Protein AF-A0A2H0YCX3-F1 (afdb_monomer)

Foldseek 3Di:
DADPVLVVLLVVQVVCCVVPVFGAFLVRSCVVVVNPDSVVSVVSLVVCVVVQQWDADPPDTRRIDGRPPQDKDWAFAQEAAEAPFFSPRDPPRDTDIDGPVQDDPPFRKHKHFYADCQAVLVVDDHRKIWIWTFDFDDDQQFFFFKDWQNGHTHTFGWDDDPFWIWGHTSDPVDDIDTGGPPTDMTTGGTTDDIRDPPPVCPVPPPPPPPPDDDPPPQDEPVVVPPDDDDDDVLVVLVSAAFQADQEEEDPDDPQDPDDDPPDNSHDHLVVVLVVVLVSVVSVLRNHHQQHKYKYKDAPVSVVSSCVVPVVVQAVDKDKAKEFADPDPDDDPPDDDPRIIIIIITHSHPHHDDDQLVQADAEPCCPDPVNVVCVVVPRSHHGDDSYDYDHPDD

Solvent-accessible surface area (backbone atoms only — not comparable to full-atom values): 22874 Å² total; per-residue (Å²): 140,80,52,74,68,49,49,54,53,51,51,50,45,52,51,45,25,71,77,67,76,47,31,61,38,49,61,55,51,13,63,75,68,69,46,98,37,52,66,57,33,47,50,46,51,50,52,36,34,78,70,56,48,32,45,69,60,86,98,51,89,40,43,53,45,78,45,83,72,67,63,68,39,79,35,47,35,65,44,60,43,31,81,84,42,52,66,64,80,59,90,58,88,46,60,47,79,40,52,53,88,80,52,74,84,97,60,61,57,36,32,35,29,35,41,58,54,52,33,40,77,69,77,39,48,57,61,19,36,38,34,29,40,61,39,76,76,85,58,73,72,39,42,27,38,34,33,37,71,90,45,31,30,40,76,24,32,34,34,83,52,100,69,36,38,38,35,36,47,36,30,93,93,50,77,65,47,74,46,50,80,90,59,54,72,45,55,58,16,39,59,78,49,73,48,68,64,57,77,67,60,60,65,70,67,82,68,69,68,79,72,91,76,77,86,67,87,58,50,63,62,76,80,57,62,98,61,86,82,90,71,66,62,69,57,58,47,69,42,43,36,70,52,67,34,63,65,49,81,43,74,68,84,77,44,50,72,52,75,60,82,95,51,85,58,57,41,56,61,67,64,47,51,53,49,52,46,53,53,48,52,46,48,60,46,23,29,20,65,44,10,43,39,35,42,40,36,52,55,69,61,48,51,50,45,33,72,77,44,45,68,80,74,38,97,48,72,47,70,32,35,45,39,43,96,80,68,84,68,78,56,98,87,52,84,60,83,43,59,35,31,30,40,38,37,37,69,41,95,57,58,82,72,68,60,75,83,58,37,34,78,59,93,57,66,83,42,70,67,49,43,51,41,45,75,72,66,49,74,49,35,75,68,64,60,51,46,78,66,76,90,72,128

pLDDT: mean 79.81, std 17.21, range [26.86, 97.81]

Sequence (393 aa):
MITKRQKEVLDFVKIYSKEKGYAPSLEEIQRKFKLASVSTAHFHISKLRKAGYVEKSENKARAISISKKEPLVKIPLLGVIAAGQPIEAIENKESIVVPKSKLPRATEVYALRVRGDSMIDENINDGDTILIKRQNIAENGEKVVALINGNEATLKTFYKEKNQIRLQPANKNYQPIIVKRGQDFSLQGVLFDVIKTSETIQPLQTFVLPSKKDFQERGSARNYLNKVYNGDIMHVLKDLPDNSVDMIFGDPDYNVGIKYGSNNYTRNFEDYINWYIELTKESMRVLKTDGNLFMMNYPQQNAHLRVKYLDLQFPHINEYVWVYNTNVGHTPKRFTTAHRSILHVRKSDDNKFFKDEVALPYKNPTDRRIRQNLANGSKGRMPYSWFEFNLVK

Structure (mmCIF, N/CA/C/O backbone):
data_AF-A0A2H0YCX3-F1
#
_entry.id   AF-A0A2H0YCX3-F1
#
loop_
_atom_site.group_PDB
_atom_site.id
_atom_site.type_symbol
_atom_site.label_atom_id
_atom_site.label_alt_id
_atom_site.label_comp_id
_atom_site.label_asym_id
_atom_site.label_entity_id
_atom_site.label_seq_id
_atom_site.pdbx_PDB_ins_code
_atom_site.Cartn_x
_atom_site.Cartn_y
_atom_site.Cartn_z
_atom_site.occupancy
_atom_site.B_iso_or_equiv
_atom_site.auth_seq_id
_atom_site.auth_comp_id
_atom_site.auth_asym_id
_atom_site.auth_atom_id
_atom_site.pdbx_PDB_model_num
ATOM 1 N N . MET A 1 1 ? 31.117 -1.258 -25.991 1.00 67.50 1 MET A N 1
ATOM 2 C CA . MET A 1 1 ? 32.256 -0.436 -26.463 1.00 67.50 1 MET A CA 1
ATOM 3 C C . MET A 1 1 ? 32.168 -0.314 -27.983 1.00 67.50 1 MET A C 1
ATOM 5 O O . MET A 1 1 ? 31.813 -1.308 -28.608 1.00 67.50 1 MET A O 1
ATOM 9 N N . ILE A 1 2 ? 32.415 0.864 -28.570 1.00 81.81 2 ILE A N 1
ATOM 10 C CA . ILE A 1 2 ? 32.409 1.068 -30.034 1.00 81.81 2 ILE A CA 1
ATOM 11 C C . ILE A 1 2 ? 33.824 1.344 -30.545 1.00 81.81 2 ILE A C 1
ATOM 13 O O . ILE A 1 2 ? 34.642 1.930 -29.841 1.00 81.81 2 ILE A O 1
ATOM 17 N N . THR A 1 3 ? 34.111 0.916 -31.769 1.00 87.88 3 THR A N 1
ATOM 18 C CA . THR A 1 3 ? 35.403 1.130 -32.438 1.00 87.88 3 THR A CA 1
ATOM 19 C C . THR A 1 3 ? 35.535 2.561 -32.965 1.00 87.88 3 THR A C 1
ATOM 21 O O . THR A 1 3 ? 34.532 3.245 -33.187 1.00 87.88 3 THR A O 1
ATOM 24 N N . LYS A 1 4 ? 36.770 3.001 -33.252 1.00 84.50 4 LYS A N 1
ATOM 25 C CA . LYS A 1 4 ? 37.052 4.306 -33.881 1.00 84.50 4 LYS A CA 1
ATOM 26 C C . LYS A 1 4 ? 36.219 4.520 -35.151 1.00 84.50 4 LYS A C 1
ATOM 28 O O . LYS A 1 4 ? 35.567 5.548 -35.295 1.00 84.50 4 LYS A O 1
ATOM 33 N N . ARG A 1 5 ? 36.135 3.496 -36.006 1.00 84.00 5 ARG A N 1
ATOM 34 C CA . ARG A 1 5 ? 35.357 3.542 -37.251 1.00 84.00 5 ARG A CA 1
ATOM 35 C C . ARG A 1 5 ? 33.849 3.665 -37.015 1.00 84.00 5 ARG A C 1
ATOM 37 O O . ARG A 1 5 ? 33.170 4.390 -37.728 1.00 84.00 5 ARG A O 1
ATOM 44 N N . GLN A 1 6 ? 33.313 2.992 -35.996 1.00 83.88 6 GLN A N 1
ATOM 45 C CA . GLN A 1 6 ? 31.898 3.120 -35.617 1.00 83.88 6 GLN A CA 1
ATOM 46 C C . GLN A 1 6 ? 31.580 4.506 -35.041 1.00 83.88 6 GLN A C 1
ATOM 48 O O . GLN A 1 6 ? 30.498 5.026 -35.294 1.00 83.88 6 GLN A O 1
ATOM 53 N N . LYS A 1 7 ? 32.519 5.119 -34.308 1.00 83.44 7 LYS A N 1
ATOM 54 C CA . LYS A 1 7 ? 32.386 6.499 -33.826 1.00 83.44 7 LYS A CA 1
ATOM 55 C C . LYS A 1 7 ? 32.327 7.493 -34.990 1.00 83.44 7 LYS A C 1
ATOM 57 O O . LYS A 1 7 ? 31.418 8.310 -35.026 1.00 83.44 7 LYS A O 1
ATOM 62 N N . GLU A 1 8 ? 33.217 7.356 -35.972 1.00 86.44 8 GLU A N 1
ATOM 63 C CA . GLU A 1 8 ? 33.203 8.182 -37.190 1.00 86.44 8 GLU A CA 1
ATOM 64 C C . GLU A 1 8 ? 31.857 8.080 -37.932 1.00 86.44 8 GLU A C 1
ATOM 66 O O . GLU A 1 8 ? 31.273 9.097 -38.303 1.00 86.44 8 GLU A O 1
ATOM 71 N N . VAL A 1 9 ? 31.322 6.861 -38.090 1.00 87.12 9 VAL A N 1
ATOM 72 C CA . VAL A 1 9 ? 30.003 6.632 -38.706 1.00 87.12 9 VAL A CA 1
ATOM 73 C C . VAL A 1 9 ? 28.879 7.291 -37.899 1.00 87.12 9 VAL A C 1
ATOM 75 O O . VAL A 1 9 ? 28.010 7.935 -38.483 1.00 87.12 9 VAL A O 1
ATOM 78 N N . LEU A 1 10 ? 28.896 7.174 -36.567 1.00 84.25 10 LEU A N 1
ATOM 79 C CA . LEU A 1 10 ? 27.914 7.815 -35.688 1.00 84.25 10 LEU A CA 1
ATOM 80 C C . LEU A 1 10 ? 27.952 9.347 -35.803 1.00 84.25 10 LEU A C 1
ATOM 82 O O . LEU A 1 10 ? 26.902 9.986 -35.860 1.00 84.25 10 LEU A O 1
ATOM 86 N N . ASP A 1 11 ? 29.146 9.932 -35.843 1.00 84.81 11 ASP A N 1
ATOM 87 C CA . ASP A 1 11 ? 29.321 11.381 -35.938 1.00 84.81 11 ASP A CA 1
ATOM 88 C C . ASP A 1 11 ? 28.869 11.911 -37.307 1.00 84.81 11 ASP A C 1
ATOM 90 O O . ASP A 1 11 ? 28.188 12.935 -37.374 1.00 84.81 11 ASP A O 1
ATOM 94 N N . PHE A 1 12 ? 29.117 11.167 -38.390 1.00 87.50 12 PHE A N 1
ATOM 95 C CA . PHE A 1 12 ? 28.558 11.488 -39.704 1.00 87.50 12 PHE A CA 1
ATOM 96 C C . PHE A 1 12 ? 27.025 11.460 -39.711 1.00 87.50 12 PHE A C 1
ATOM 98 O O . PHE A 1 12 ? 26.410 12.398 -40.211 1.00 87.50 12 PHE A O 1
ATOM 105 N N . VAL A 1 13 ? 26.397 10.438 -39.117 1.00 85.06 13 VAL A N 1
ATOM 106 C CA . VAL A 1 13 ? 24.927 10.357 -39.009 1.00 85.06 13 VAL A CA 1
ATOM 107 C C . VAL A 1 13 ? 24.366 11.554 -38.233 1.00 85.06 13 VAL A C 1
ATOM 109 O O . VAL A 1 13 ? 23.346 12.113 -38.640 1.00 85.06 13 VAL A O 1
ATOM 112 N N . LYS A 1 14 ? 25.041 11.993 -37.159 1.00 81.25 14 LYS A N 1
ATOM 113 C CA . LYS A 1 14 ? 24.660 13.184 -36.378 1.00 81.25 14 LYS A CA 1
ATOM 114 C C . LYS A 1 14 ? 24.717 14.471 -37.188 1.00 81.25 14 LYS A C 1
ATOM 116 O O . LYS A 1 14 ? 23.748 15.226 -37.177 1.00 81.25 14 LYS A O 1
ATOM 121 N N . ILE A 1 15 ? 25.834 14.713 -37.869 1.00 82.31 15 ILE A N 1
ATOM 122 C CA . ILE A 1 15 ? 26.038 15.926 -38.669 1.00 82.31 15 ILE A CA 1
ATOM 123 C C . ILE A 1 15 ? 25.040 15.953 -39.828 1.00 82.31 15 ILE A C 1
ATOM 125 O O . ILE A 1 15 ? 24.300 16.920 -39.975 1.00 82.31 15 ILE A O 1
ATOM 129 N N . TYR A 1 16 ? 24.934 14.848 -40.570 1.00 84.75 16 TYR A N 1
ATOM 130 C CA . TYR A 1 16 ? 24.036 14.734 -41.716 1.00 84.75 16 TYR A CA 1
ATOM 131 C C . TYR A 1 16 ? 22.572 14.978 -41.316 1.00 84.75 16 TYR A C 1
ATOM 133 O O . TYR A 1 16 ? 21.878 15.762 -41.959 1.00 84.75 16 TYR A O 1
ATOM 141 N N . SER A 1 17 ? 22.114 14.368 -40.215 1.00 81.44 17 SER A N 1
ATOM 142 C CA . SER A 1 17 ? 20.730 14.539 -39.742 1.00 81.44 17 SER A CA 1
ATOM 143 C C . SER A 1 17 ? 20.441 15.967 -39.275 1.00 81.44 17 SER A C 1
ATOM 145 O O . SER A 1 17 ? 19.336 16.461 -39.482 1.00 81.44 17 SER A O 1
ATOM 147 N N . LYS A 1 18 ? 21.428 16.644 -38.670 1.00 75.62 18 LYS A N 1
ATOM 148 C CA . LYS A 1 18 ? 21.305 18.039 -38.226 1.00 75.62 18 LYS A CA 1
ATOM 149 C C . LYS A 1 18 ? 21.241 19.014 -39.405 1.00 75.62 18 LYS A C 1
ATOM 151 O O . LYS A 1 18 ? 20.481 19.971 -39.347 1.00 75.62 18 LYS A O 1
ATOM 156 N N . GLU A 1 19 ? 22.031 18.780 -40.450 1.00 77.94 19 GLU A N 1
ATOM 157 C CA . GLU A 1 19 ? 22.122 19.677 -41.610 1.00 77.94 19 GLU A CA 1
ATOM 158 C C . GLU A 1 19 ? 20.992 19.478 -42.624 1.00 77.94 19 GLU A C 1
ATOM 160 O O . GLU A 1 19 ? 20.561 20.437 -43.258 1.00 77.94 19 GLU A O 1
ATOM 165 N N . LYS A 1 20 ? 20.521 18.240 -42.811 1.00 78.69 20 LYS A N 1
ATOM 166 C CA . LYS A 1 20 ? 19.545 17.895 -43.859 1.00 78.69 20 LYS A CA 1
ATOM 167 C C . LYS A 1 20 ? 18.122 17.688 -43.344 1.00 78.69 20 LYS A C 1
ATOM 169 O O . LYS A 1 20 ? 17.207 17.577 -44.152 1.00 78.69 20 LYS A O 1
ATOM 174 N N . GLY A 1 21 ? 17.925 17.613 -42.027 1.00 69.44 21 GLY A N 1
ATOM 175 C CA . GLY A 1 21 ? 16.615 17.356 -41.416 1.00 69.44 21 GLY A CA 1
ATOM 176 C C . GLY A 1 21 ? 16.122 15.908 -41.552 1.00 69.44 21 GLY A C 1
ATOM 177 O O . GLY A 1 21 ? 15.019 15.595 -41.118 1.00 69.44 21 GLY A O 1
ATOM 178 N N . TYR A 1 22 ? 16.926 15.010 -42.129 1.00 76.25 22 TYR A N 1
ATOM 179 C CA . TYR A 1 22 ? 16.644 13.577 -42.242 1.00 76.25 22 TYR A CA 1
ATOM 180 C C . TYR A 1 22 ? 17.938 12.756 -42.173 1.00 76.25 22 TYR A C 1
ATOM 182 O O . TYR A 1 22 ? 19.027 13.256 -42.455 1.00 76.25 22 TYR A O 1
ATOM 190 N N . ALA A 1 23 ? 17.826 11.479 -41.806 1.00 82.44 23 ALA A N 1
ATOM 191 C CA . ALA A 1 23 ? 18.981 10.605 -41.625 1.00 82.44 23 ALA A CA 1
ATOM 192 C C . ALA A 1 23 ? 19.561 10.085 -42.956 1.00 82.44 23 ALA A C 1
ATOM 194 O O . ALA A 1 23 ? 18.804 9.846 -43.903 1.00 82.44 23 ALA A O 1
ATOM 195 N N . PRO A 1 24 ? 20.885 9.846 -43.040 1.00 85.12 24 PRO A N 1
ATOM 196 C CA . PRO A 1 24 ? 21.496 9.309 -44.249 1.00 85.12 24 PRO A CA 1
ATOM 197 C C . PRO A 1 24 ? 21.059 7.859 -44.502 1.00 85.12 24 PRO A C 1
ATOM 199 O O . PRO A 1 24 ? 20.833 7.068 -43.583 1.00 85.12 24 PRO A O 1
ATOM 202 N N . SER A 1 25 ? 20.977 7.489 -45.773 1.00 86.38 25 SER A N 1
ATOM 203 C CA . SER A 1 25 ? 20.804 6.111 -46.231 1.00 86.38 25 SER A CA 1
ATOM 204 C C . SER A 1 25 ? 22.085 5.282 -46.055 1.00 86.38 25 SER A C 1
ATOM 206 O O . SER A 1 25 ? 23.187 5.810 -45.884 1.00 86.38 25 SER A O 1
ATOM 208 N N . LEU A 1 26 ? 21.958 3.952 -46.128 1.00 85.88 26 LEU A N 1
ATOM 209 C CA . LEU A 1 26 ? 23.116 3.050 -46.056 1.00 85.88 26 LEU A CA 1
ATOM 210 C C . LEU A 1 26 ? 24.093 3.264 -47.223 1.00 85.88 26 LEU A C 1
ATOM 212 O O . LEU A 1 26 ? 25.298 3.127 -47.032 1.00 85.88 26 LEU A O 1
ATOM 216 N N . GLU A 1 27 ? 23.588 3.650 -48.394 1.00 83.94 27 GLU A N 1
ATOM 217 C CA . GLU A 1 27 ? 24.390 3.981 -49.577 1.00 83.94 27 GLU A CA 1
ATOM 218 C C . GLU A 1 27 ? 25.177 5.284 -49.391 1.00 83.94 27 GLU A C 1
ATOM 220 O O . GLU A 1 27 ? 26.343 5.371 -49.774 1.00 83.94 27 GLU A O 1
ATOM 225 N N . GLU A 1 28 ? 24.586 6.292 -48.745 1.00 86.38 28 GLU A N 1
ATOM 226 C CA . GLU A 1 28 ? 25.278 7.545 -48.418 1.00 86.38 28 GLU A CA 1
ATOM 227 C C . GLU A 1 28 ? 26.381 7.323 -47.378 1.00 86.38 28 GLU A C 1
ATOM 229 O O . GLU A 1 28 ? 27.475 7.876 -47.506 1.00 86.38 28 GLU A O 1
ATOM 234 N N . ILE A 1 29 ? 26.134 6.453 -46.393 1.00 87.81 29 ILE A N 1
ATOM 235 C CA . ILE A 1 29 ? 27.153 6.026 -45.425 1.00 87.81 29 ILE A CA 1
ATOM 236 C C . ILE A 1 29 ? 28.271 5.255 -46.142 1.00 87.81 29 ILE A C 1
ATOM 238 O O . ILE A 1 29 ? 29.448 5.547 -45.928 1.00 87.81 29 ILE A O 1
ATOM 242 N N . GLN A 1 30 ? 27.933 4.310 -47.026 1.00 88.44 30 GLN A N 1
ATOM 243 C CA . GLN A 1 30 ? 28.920 3.570 -47.815 1.00 88.44 30 GLN A CA 1
ATOM 244 C C . GLN A 1 30 ? 29.803 4.522 -48.630 1.00 88.44 30 GLN A C 1
ATOM 246 O O . GLN A 1 30 ? 31.029 4.422 -48.567 1.00 88.44 30 GLN A O 1
ATOM 251 N N . ARG A 1 31 ? 29.190 5.465 -49.356 1.00 88.94 31 ARG A N 1
ATOM 252 C CA . ARG A 1 31 ? 29.886 6.414 -50.233 1.00 88.94 31 ARG A CA 1
ATOM 253 C C . ARG A 1 31 ? 30.795 7.352 -49.448 1.00 88.94 31 ARG A C 1
ATOM 255 O O . ARG A 1 31 ? 31.949 7.537 -49.827 1.00 88.94 31 ARG A O 1
ATOM 262 N N . LYS A 1 32 ? 30.313 7.895 -48.325 1.00 89.88 32 LYS A N 1
ATOM 263 C CA . LYS A 1 32 ? 31.095 8.803 -47.471 1.00 89.88 32 LYS A CA 1
ATOM 264 C C . LYS A 1 32 ? 32.343 8.130 -46.903 1.00 89.88 32 LYS A C 1
ATOM 266 O O . LYS A 1 32 ? 33.402 8.750 -46.863 1.00 89.88 32 LYS A O 1
ATOM 271 N N . PHE A 1 33 ? 32.218 6.877 -46.471 1.00 88.69 33 PHE A N 1
ATOM 272 C CA . PHE A 1 33 ? 33.303 6.132 -45.830 1.00 88.69 33 PHE A CA 1
ATOM 273 C C . PHE A 1 33 ? 34.076 5.211 -46.783 1.00 88.69 33 PHE A C 1
ATOM 275 O O . PHE A 1 33 ? 34.940 4.470 -46.311 1.00 88.69 33 PHE A O 1
ATOM 282 N N . LYS A 1 34 ? 33.787 5.263 -48.094 1.00 88.19 34 LYS A N 1
ATOM 283 C CA . LYS A 1 34 ? 34.370 4.401 -49.139 1.00 88.19 34 LYS A CA 1
ATOM 284 C C . LYS A 1 34 ? 34.369 2.919 -48.731 1.00 88.19 34 LYS A C 1
ATOM 286 O O . LYS A 1 34 ? 35.390 2.241 -48.796 1.00 88.19 34 LYS A O 1
ATOM 291 N N . LEU A 1 35 ? 33.232 2.437 -48.225 1.00 89.12 35 LEU A N 1
ATOM 292 C CA . LEU A 1 35 ? 33.096 1.054 -47.761 1.00 89.12 35 LEU A CA 1
ATOM 293 C C . LEU A 1 35 ? 32.914 0.098 -48.945 1.00 89.12 35 LEU A C 1
ATOM 295 O O . LEU A 1 35 ? 32.255 0.438 -49.928 1.00 89.12 35 LEU A O 1
ATOM 299 N N . ALA A 1 36 ? 33.435 -1.123 -48.803 1.00 83.12 36 ALA A N 1
ATOM 300 C CA . ALA A 1 36 ? 33.392 -2.151 -49.843 1.00 83.12 36 ALA A CA 1
ATOM 301 C C . ALA A 1 36 ? 31.964 -2.540 -50.274 1.00 83.12 36 ALA A C 1
ATOM 303 O O . ALA A 1 36 ? 31.759 -2.952 -51.408 1.00 83.12 36 ALA A O 1
ATOM 304 N N . SER A 1 37 ? 30.968 -2.409 -49.388 1.00 85.94 37 SER A N 1
ATOM 305 C CA . SER A 1 37 ? 29.568 -2.717 -49.706 1.00 85.94 37 SER A CA 1
ATOM 306 C C . SER A 1 37 ? 28.572 -1.979 -48.805 1.00 85.94 37 SER A C 1
ATOM 308 O O . SER A 1 37 ? 28.907 -1.554 -47.691 1.00 85.94 37 SER A O 1
ATOM 310 N N . VAL A 1 38 ? 27.311 -1.907 -49.248 1.00 84.81 38 VAL A N 1
ATOM 311 C CA . VAL A 1 38 ? 26.163 -1.473 -48.424 1.00 84.81 38 VAL A CA 1
ATOM 312 C C . VAL A 1 38 ? 26.020 -2.358 -47.177 1.00 84.81 38 VAL A C 1
ATOM 314 O O . VAL A 1 38 ? 25.705 -1.868 -46.091 1.00 84.81 38 VAL A O 1
ATOM 317 N N . SER A 1 39 ? 26.337 -3.651 -47.286 1.00 83.56 39 SER A N 1
ATOM 318 C CA . SER A 1 39 ? 26.320 -4.602 -46.168 1.00 83.56 39 SER A CA 1
ATOM 319 C C . SER A 1 39 ? 27.320 -4.233 -45.066 1.00 83.56 39 SER A C 1
ATOM 321 O O . SER A 1 39 ? 27.024 -4.392 -43.882 1.00 83.56 39 SER A O 1
ATOM 323 N N . THR A 1 40 ? 28.472 -3.652 -45.414 1.00 84.56 40 THR A N 1
ATOM 324 C CA . THR A 1 40 ? 29.439 -3.132 -44.432 1.00 84.56 40 THR A CA 1
ATOM 325 C C . THR A 1 40 ? 28.882 -1.911 -43.688 1.00 84.56 40 THR A C 1
ATOM 327 O O . THR A 1 40 ? 29.031 -1.805 -42.469 1.00 84.56 40 THR A O 1
ATOM 330 N N . ALA A 1 41 ? 28.171 -1.013 -44.379 1.00 85.31 41 ALA A N 1
ATOM 331 C CA . ALA A 1 41 ? 27.459 0.092 -43.730 1.00 85.31 41 ALA A CA 1
ATOM 332 C C . ALA A 1 41 ? 26.355 -0.433 -42.793 1.00 85.31 41 ALA A C 1
ATOM 334 O O . ALA A 1 41 ? 26.228 0.023 -41.652 1.00 85.31 41 ALA A O 1
ATOM 335 N N . HIS A 1 42 ? 25.614 -1.455 -43.233 1.00 85.19 42 HIS A N 1
ATOM 336 C CA . HIS A 1 42 ? 24.611 -2.136 -42.417 1.00 85.19 42 HIS A CA 1
ATOM 337 C C . HIS A 1 42 ? 25.215 -2.747 -41.145 1.00 85.19 42 HIS A C 1
ATOM 339 O O . HIS A 1 42 ? 24.649 -2.599 -40.062 1.00 85.19 42 HIS A O 1
ATOM 345 N N . PHE A 1 43 ? 26.387 -3.378 -41.248 1.00 86.56 43 PHE A N 1
ATOM 346 C CA . PHE A 1 43 ? 27.107 -3.943 -40.108 1.00 86.56 43 PHE A CA 1
ATOM 347 C C . PHE A 1 43 ? 27.459 -2.879 -39.059 1.00 86.56 43 PHE A C 1
ATOM 349 O O . PHE A 1 43 ? 27.197 -3.076 -37.869 1.00 86.56 43 PHE A O 1
ATOM 356 N N . HIS A 1 44 ? 27.995 -1.729 -39.481 1.00 86.69 44 HIS A N 1
ATOM 357 C CA . HIS A 1 44 ? 28.319 -0.637 -38.561 1.00 86.69 44 HIS A CA 1
ATOM 358 C C . HIS A 1 44 ? 27.072 -0.072 -37.873 1.00 86.69 44 HIS A C 1
ATOM 360 O O . HIS A 1 44 ? 27.083 0.088 -36.652 1.00 86.69 44 HIS A O 1
ATOM 366 N N . ILE A 1 45 ? 25.983 0.148 -38.615 1.00 85.50 45 ILE A N 1
ATOM 367 C CA . ILE A 1 45 ? 24.710 0.616 -38.048 1.00 85.50 45 ILE A CA 1
ATOM 368 C C . ILE A 1 45 ? 24.093 -0.422 -37.104 1.00 85.50 45 ILE A C 1
ATOM 370 O O . ILE A 1 45 ? 23.630 -0.060 -36.029 1.00 85.50 45 ILE A O 1
ATOM 374 N N . SER A 1 46 ? 24.151 -1.715 -37.430 1.00 82.44 46 SER A N 1
ATOM 375 C CA . SER A 1 46 ? 23.662 -2.789 -36.553 1.00 82.44 46 SER A CA 1
ATOM 376 C C . SER A 1 46 ? 24.458 -2.873 -35.248 1.00 82.44 46 SER A C 1
ATOM 378 O O . SER A 1 46 ? 23.883 -3.037 -34.172 1.00 82.44 46 SER A O 1
ATOM 380 N N . LYS A 1 47 ? 25.785 -2.692 -35.304 1.00 84.56 47 LYS A N 1
ATOM 381 C CA . LYS A 1 47 ? 26.631 -2.627 -34.103 1.00 84.56 47 LYS A CA 1
ATOM 382 C C . LYS A 1 47 ? 26.357 -1.373 -33.274 1.00 84.56 47 LYS A C 1
ATOM 384 O O . LYS A 1 47 ? 26.283 -1.481 -32.055 1.00 84.56 47 LYS A O 1
ATOM 389 N N . LEU A 1 48 ? 26.153 -0.219 -33.912 1.00 80.12 48 LEU A N 1
ATOM 390 C CA . LEU A 1 48 ? 25.741 1.012 -33.231 1.00 80.12 48 LEU A CA 1
ATOM 391 C C . LEU A 1 48 ? 24.343 0.880 -32.603 1.00 80.12 48 LEU A C 1
ATOM 393 O O . LEU A 1 48 ? 24.137 1.378 -31.498 1.00 80.12 48 LEU A O 1
ATOM 397 N N . ARG A 1 49 ? 23.426 0.149 -33.253 1.00 79.12 49 ARG A N 1
ATOM 398 C CA . ARG A 1 49 ? 22.092 -0.187 -32.731 1.00 79.12 49 ARG A CA 1
ATOM 399 C C . ARG A 1 49 ? 22.180 -1.079 -31.503 1.00 79.12 49 ARG A C 1
ATOM 401 O O . ARG A 1 49 ? 21.650 -0.731 -30.457 1.00 79.12 49 ARG A O 1
ATOM 408 N N . LYS A 1 50 ? 22.928 -2.184 -31.591 1.00 76.56 50 LYS A N 1
ATOM 409 C CA . LYS A 1 50 ? 23.184 -3.080 -30.448 1.00 76.56 50 LYS A CA 1
ATOM 410 C C . LYS A 1 50 ? 23.886 -2.365 -29.289 1.00 76.56 50 LYS A C 1
ATOM 412 O O . LYS A 1 50 ? 23.674 -2.720 -28.139 1.00 76.56 50 LYS A O 1
ATOM 417 N N . ALA A 1 51 ? 24.705 -1.357 -29.585 1.00 70.94 51 ALA A N 1
ATOM 418 C CA . ALA A 1 51 ? 25.364 -0.525 -28.584 1.00 70.94 51 ALA A CA 1
ATOM 419 C C . ALA A 1 51 ? 24.493 0.646 -28.072 1.00 70.94 51 ALA A C 1
ATOM 421 O O . ALA A 1 51 ? 24.930 1.375 -27.184 1.00 70.94 51 ALA A O 1
ATOM 422 N N . GLY A 1 52 ? 23.272 0.820 -28.595 1.00 68.12 52 GLY A N 1
ATOM 423 C CA . GLY A 1 52 ? 22.294 1.803 -28.127 1.00 68.12 52 GLY A CA 1
ATOM 424 C C . GLY A 1 52 ? 22.548 3.250 -28.560 1.00 68.12 52 GLY A C 1
ATOM 425 O O . GLY A 1 52 ? 22.053 4.156 -27.900 1.00 68.12 52 GLY A O 1
ATOM 426 N N . TYR A 1 53 ? 23.328 3.483 -29.622 1.00 72.56 53 TYR A N 1
ATOM 427 C CA . TYR A 1 53 ? 23.621 4.830 -30.142 1.00 72.56 53 TYR A CA 1
ATOM 428 C C . TYR A 1 53 ? 22.674 5.275 -31.265 1.00 72.56 53 TYR A C 1
ATOM 430 O O . TYR A 1 53 ? 22.527 6.470 -31.517 1.00 72.56 53 TYR A O 1
ATOM 438 N N . VAL A 1 54 ? 22.052 4.322 -31.958 1.00 76.00 54 VAL A N 1
ATOM 439 C CA . VAL A 1 54 ? 21.096 4.571 -33.042 1.00 76.00 54 VAL A CA 1
ATOM 440 C C . VAL A 1 54 ? 19.938 3.590 -32.938 1.00 76.00 54 VAL A C 1
ATOM 442 O O . VAL A 1 54 ? 20.134 2.440 -32.553 1.00 76.00 54 VAL A O 1
ATOM 445 N N . GLU A 1 55 ? 18.749 4.011 -33.329 1.00 73.38 55 GLU A N 1
ATOM 446 C CA . GLU A 1 55 ? 17.613 3.127 -33.564 1.00 73.38 55 GLU A CA 1
ATOM 447 C C . GLU A 1 55 ? 17.340 3.063 -35.066 1.00 73.38 55 GLU A C 1
ATOM 449 O O . GLU A 1 55 ? 17.587 4.018 -35.802 1.00 73.38 55 GLU A O 1
ATOM 454 N N . LYS A 1 56 ? 16.907 1.895 -35.546 1.00 69.19 56 LYS A N 1
ATOM 455 C CA . LYS A 1 56 ? 16.591 1.676 -36.958 1.00 69.19 56 LYS A CA 1
ATOM 456 C C . LYS A 1 56 ? 15.349 0.809 -37.067 1.00 69.19 56 LYS A C 1
ATOM 458 O O . LYS A 1 56 ? 15.397 -0.335 -36.608 1.00 69.19 56 LYS A O 1
ATOM 463 N N . SER A 1 57 ? 14.294 1.318 -37.702 1.00 62.38 57 SER A N 1
ATOM 464 C CA . SER A 1 57 ? 13.137 0.498 -38.076 1.00 62.38 57 SER A CA 1
ATOM 465 C C . SER A 1 57 ? 13.445 -0.336 -39.323 1.00 62.38 57 SER A C 1
ATOM 467 O O . SER A 1 57 ? 14.169 0.090 -40.230 1.00 62.38 57 SER A O 1
ATOM 469 N N . GLU A 1 58 ? 12.970 -1.581 -39.335 1.00 56.09 58 GLU A N 1
ATOM 470 C CA . GLU A 1 58 ? 13.219 -2.511 -40.437 1.00 56.09 58 GLU A CA 1
ATOM 471 C C . GLU A 1 58 ? 12.371 -2.128 -41.664 1.00 56.09 58 GLU A C 1
ATOM 473 O O . GLU A 1 58 ? 11.255 -1.628 -41.538 1.00 56.09 58 GLU A O 1
ATOM 478 N N . ASN A 1 59 ? 12.940 -2.315 -42.861 1.00 56.12 59 ASN A N 1
ATOM 479 C CA . ASN A 1 59 ? 12.306 -2.107 -44.174 1.00 56.12 59 ASN A CA 1
ATOM 480 C C . ASN A 1 59 ? 11.974 -0.669 -44.627 1.00 56.12 59 ASN A C 1
ATOM 482 O O . ASN A 1 59 ? 11.201 -0.498 -45.567 1.00 56.12 59 ASN A O 1
ATOM 486 N N . LYS A 1 60 ? 12.598 0.378 -44.063 1.00 59.38 60 LYS A N 1
ATOM 487 C CA . LYS A 1 60 ? 12.494 1.751 -44.605 1.00 59.38 60 LYS A CA 1
ATOM 488 C C . LYS A 1 60 ? 13.855 2.378 -44.908 1.00 59.38 60 LYS A C 1
ATOM 490 O O . LYS A 1 60 ? 14.776 2.341 -44.088 1.00 59.38 60 LYS A O 1
ATOM 495 N N . ALA A 1 61 ? 13.976 3.000 -46.083 1.00 55.06 61 ALA A N 1
ATOM 496 C CA . ALA A 1 61 ? 15.095 3.887 -46.384 1.00 55.06 61 ALA A CA 1
ATOM 497 C C . ALA A 1 61 ? 15.082 5.075 -45.400 1.00 55.06 61 ALA A C 1
ATOM 499 O O . ALA A 1 61 ? 14.022 5.618 -45.104 1.00 55.06 61 ALA A O 1
ATOM 500 N N . ARG A 1 62 ? 16.259 5.471 -44.892 1.00 65.56 62 ARG A N 1
ATOM 501 C CA . ARG A 1 62 ? 16.465 6.656 -44.022 1.00 65.56 62 ARG A CA 1
ATOM 502 C C . ARG A 1 62 ? 15.812 6.621 -42.632 1.00 65.56 62 ARG A C 1
ATOM 504 O O . ARG A 1 62 ? 15.640 7.660 -42.006 1.00 65.56 62 ARG A O 1
ATOM 511 N N . ALA A 1 63 ? 15.517 5.442 -42.093 1.00 64.81 63 ALA A N 1
ATOM 512 C CA . ALA A 1 63 ? 14.904 5.317 -40.772 1.00 64.81 63 ALA A CA 1
ATOM 513 C C . ALA A 1 63 ? 15.910 5.168 -39.610 1.00 64.81 63 ALA A C 1
ATOM 515 O O . ALA A 1 63 ? 15.698 4.342 -38.728 1.00 64.81 63 ALA A O 1
ATOM 516 N N . ILE A 1 64 ? 17.024 5.912 -39.624 1.00 69.88 64 ILE A N 1
ATOM 517 C CA . ILE A 1 64 ? 18.015 5.903 -38.531 1.00 69.88 64 ILE A CA 1
ATOM 518 C C . ILE A 1 64 ? 17.727 7.084 -37.598 1.00 69.88 64 ILE A C 1
ATOM 520 O O . ILE A 1 64 ? 17.951 8.227 -37.980 1.00 69.88 64 ILE A O 1
ATOM 524 N N . SER A 1 65 ? 17.272 6.837 -36.373 1.00 64.81 65 SER A N 1
ATOM 525 C CA . SER A 1 65 ? 17.144 7.875 -35.343 1.00 64.81 65 SER A CA 1
ATOM 526 C C . SER A 1 65 ? 18.347 7.837 -34.398 1.00 64.81 65 SER A C 1
ATOM 528 O O . SER A 1 65 ? 18.830 6.778 -33.995 1.00 64.81 65 SER A O 1
ATOM 530 N N . ILE A 1 66 ? 18.886 9.010 -34.059 1.00 67.50 66 ILE A N 1
ATOM 531 C CA . ILE A 1 66 ? 20.004 9.129 -33.116 1.00 67.50 66 ILE A CA 1
ATOM 532 C C . ILE A 1 66 ? 19.431 9.023 -31.707 1.00 67.50 66 ILE A C 1
ATOM 534 O O . ILE A 1 66 ? 18.704 9.912 -31.265 1.00 67.50 66 ILE A O 1
ATOM 538 N N . SER A 1 67 ? 19.787 7.962 -30.984 1.00 56.66 67 SER A N 1
ATOM 539 C CA . SER A 1 67 ? 19.420 7.837 -29.576 1.00 56.66 67 SER A CA 1
ATOM 540 C C . SER A 1 67 ? 20.349 8.743 -28.761 1.00 56.66 67 SER A C 1
ATOM 542 O O . SER A 1 67 ? 21.542 8.464 -28.606 1.00 56.66 67 SER A O 1
ATOM 544 N N . LYS A 1 68 ? 19.841 9.885 -28.279 1.00 54.31 68 LYS A N 1
ATOM 545 C CA . LYS A 1 68 ? 20.564 10.729 -27.315 1.00 54.31 68 LYS A CA 1
ATOM 546 C C . LYS A 1 68 ? 20.572 10.026 -25.953 1.00 54.31 68 LYS A C 1
ATOM 548 O O . LYS A 1 68 ? 19.786 10.360 -25.076 1.00 54.31 68 LYS A O 1
ATOM 553 N N . LYS A 1 69 ? 21.477 9.070 -25.738 1.00 51.28 69 LYS A N 1
ATOM 554 C CA . LYS A 1 69 ? 21.846 8.688 -24.368 1.00 51.28 69 LYS A CA 1
ATOM 555 C C . LYS A 1 69 ? 22.779 9.759 -23.809 1.00 51.28 69 LYS A C 1
ATOM 557 O O . LYS A 1 69 ? 23.987 9.717 -24.042 1.00 51.28 69 LYS A O 1
ATOM 562 N N . GLU A 1 70 ? 22.217 10.748 -23.115 1.00 59.03 70 GLU A N 1
ATOM 563 C CA . GLU A 1 70 ? 23.011 11.586 -22.213 1.00 59.03 70 GLU A CA 1
ATOM 564 C C . GLU A 1 70 ? 23.661 10.681 -21.152 1.00 59.03 70 GLU A C 1
ATOM 566 O O . GLU A 1 70 ? 23.014 9.746 -20.673 1.00 59.03 70 GLU A O 1
ATOM 571 N N . PRO A 1 71 ? 24.945 10.885 -20.802 1.00 60.38 71 PRO A N 1
ATOM 572 C CA . PRO A 1 71 ? 25.576 10.099 -19.755 1.00 60.38 71 PRO A CA 1
ATOM 573 C C . PRO A 1 71 ? 24.854 10.372 -18.435 1.00 60.38 71 PRO A C 1
ATOM 575 O O . PRO A 1 71 ? 24.813 11.504 -17.952 1.00 60.38 71 PRO A O 1
ATOM 578 N N . LEU A 1 72 ? 24.270 9.319 -17.881 1.00 73.00 72 LEU A N 1
ATOM 579 C CA . LEU A 1 72 ? 23.537 9.355 -16.630 1.00 73.00 72 LEU A CA 1
ATOM 580 C C . LEU A 1 72 ? 24.495 9.134 -15.454 1.00 73.00 72 LEU A C 1
ATOM 582 O O . LEU A 1 72 ? 25.374 8.272 -15.518 1.00 73.00 72 LEU A O 1
ATOM 586 N N . VAL A 1 73 ? 24.322 9.904 -14.385 1.00 76.81 73 VAL A N 1
ATOM 587 C CA . VAL A 1 73 ? 25.106 9.823 -13.148 1.00 76.81 73 VAL A CA 1
ATOM 588 C C . VAL A 1 73 ? 24.169 9.449 -12.005 1.00 76.81 73 VAL A C 1
ATOM 590 O O . VAL A 1 73 ? 23.064 9.979 -11.907 1.00 76.81 73 VAL A O 1
ATOM 593 N N . LYS A 1 74 ? 24.604 8.520 -11.149 1.00 78.69 74 LYS A N 1
ATOM 594 C CA . LYS A 1 74 ? 23.894 8.176 -9.913 1.00 78.69 74 LYS A CA 1
ATOM 595 C C . LYS A 1 74 ? 24.316 9.139 -8.811 1.00 78.69 74 LYS A C 1
ATOM 597 O O . LYS A 1 74 ? 25.512 9.264 -8.557 1.00 78.69 74 LYS A O 1
ATOM 602 N N . ILE A 1 75 ? 23.353 9.776 -8.161 1.00 83.06 75 ILE A N 1
ATOM 603 C CA . ILE A 1 75 ? 23.580 10.631 -6.991 1.00 83.06 75 ILE A CA 1
ATOM 604 C C . ILE A 1 75 ? 22.818 10.066 -5.787 1.00 83.06 75 ILE A C 1
ATOM 606 O O . ILE A 1 75 ? 21.737 9.502 -5.979 1.00 83.06 75 ILE A O 1
ATOM 610 N N . PRO A 1 76 ? 23.367 10.155 -4.565 1.00 81.88 76 PRO A N 1
ATOM 611 C CA . PRO A 1 76 ? 22.739 9.580 -3.379 1.00 81.88 76 PRO A CA 1
ATOM 612 C C . PRO A 1 76 ? 21.459 10.338 -3.010 1.00 81.88 76 PRO A C 1
ATOM 614 O O . PRO A 1 76 ? 21.453 11.569 -2.982 1.00 81.88 76 PRO A O 1
ATOM 617 N N . LEU A 1 77 ? 20.388 9.603 -2.713 1.00 82.69 77 LEU A N 1
ATOM 618 C CA . LEU A 1 77 ? 19.155 10.129 -2.132 1.00 82.69 77 LEU A CA 1
ATOM 619 C C . LEU A 1 77 ? 19.235 9.937 -0.616 1.00 82.69 77 LEU A C 1
ATOM 621 O O . LEU A 1 77 ? 19.124 8.819 -0.130 1.00 82.69 77 LEU A O 1
ATOM 625 N N . LEU A 1 78 ? 19.456 11.023 0.124 1.00 75.88 78 LEU A N 1
ATOM 626 C CA . LEU A 1 78 ? 19.749 10.977 1.564 1.00 75.88 78 LEU A CA 1
ATOM 627 C C . LEU A 1 78 ? 18.494 10.992 2.453 1.00 75.88 78 LEU A C 1
ATOM 629 O O . LEU A 1 78 ? 18.602 11.196 3.658 1.00 75.88 78 LEU A O 1
ATOM 633 N N . GLY A 1 79 ? 17.311 10.782 1.870 1.00 74.00 79 GLY A N 1
ATOM 634 C CA . GLY A 1 79 ? 16.046 10.671 2.596 1.00 74.00 79 GLY A CA 1
ATOM 635 C C . GLY A 1 79 ? 15.033 11.765 2.258 1.00 74.00 79 GLY A C 1
ATOM 636 O O . GLY A 1 79 ? 14.985 12.278 1.136 1.00 74.00 79 GLY A O 1
ATOM 637 N N . VAL A 1 80 ? 14.180 12.080 3.234 1.00 72.19 80 VAL A N 1
ATOM 638 C CA . VAL A 1 80 ? 13.049 13.010 3.111 1.00 72.19 80 VAL A CA 1
ATOM 639 C C . VAL A 1 80 ? 13.300 14.233 3.992 1.00 72.19 80 VAL A C 1
ATOM 641 O O . VAL A 1 80 ? 13.733 14.088 5.131 1.00 72.19 80 VAL A O 1
ATOM 644 N N . ILE A 1 81 ? 12.998 15.428 3.488 1.00 70.00 81 ILE A N 1
ATOM 645 C CA . ILE A 1 81 ? 13.015 16.673 4.255 1.00 70.00 81 ILE A CA 1
ATOM 646 C C . ILE A 1 81 ? 11.581 17.087 4.581 1.00 70.00 81 ILE A C 1
ATOM 648 O O . ILE A 1 81 ? 10.815 17.456 3.694 1.00 70.00 81 ILE A O 1
ATOM 652 N N . ALA A 1 82 ? 11.206 16.975 5.855 1.00 60.34 82 ALA A N 1
ATOM 653 C CA . ALA A 1 82 ? 9.883 17.323 6.361 1.00 60.34 82 ALA A CA 1
ATOM 654 C C . ALA A 1 82 ? 9.967 18.541 7.280 1.00 60.34 82 ALA A C 1
ATOM 656 O O . ALA A 1 82 ? 10.945 18.716 8.003 1.00 60.34 82 ALA A O 1
ATOM 657 N N . ALA A 1 83 ? 8.921 19.364 7.305 1.00 45.16 83 ALA A N 1
ATOM 658 C CA . ALA A 1 83 ? 8.794 20.384 8.337 1.00 45.16 83 ALA A CA 1
ATOM 659 C C . ALA A 1 83 ? 8.718 19.722 9.732 1.00 45.16 83 ALA A C 1
ATOM 661 O O . ALA A 1 83 ? 7.768 18.998 10.021 1.00 45.16 83 ALA A O 1
ATOM 662 N N . GLY A 1 84 ? 9.715 19.980 10.586 1.00 39.88 84 GLY A N 1
ATOM 663 C CA . GLY A 1 84 ? 9.640 19.730 12.030 1.00 39.88 84 GLY A CA 1
ATOM 664 C C . GLY A 1 84 ? 9.924 18.306 12.520 1.00 39.88 84 GLY A C 1
ATOM 665 O O . GLY A 1 84 ? 9.576 18.011 13.658 1.00 39.88 84 GLY A O 1
ATOM 666 N N . GLN A 1 85 ? 10.542 17.423 11.722 1.00 34.47 85 GLN A N 1
ATOM 667 C CA . GLN A 1 85 ? 11.065 16.139 12.221 1.00 34.47 85 GLN A CA 1
ATOM 668 C C . GLN A 1 85 ? 12.493 15.850 11.723 1.00 34.47 85 GLN A C 1
ATOM 670 O O . GLN A 1 85 ? 12.888 16.378 10.679 1.00 34.47 85 GLN A O 1
ATOM 675 N N . PRO A 1 86 ? 13.275 15.031 12.455 1.00 35.28 86 PRO A N 1
ATOM 676 C CA . PRO A 1 86 ? 14.674 14.779 12.131 1.00 35.28 86 PRO A CA 1
ATOM 677 C C . PRO A 1 86 ? 14.901 14.145 10.772 1.00 35.28 86 PRO A C 1
ATOM 679 O O . PRO A 1 86 ? 14.123 13.300 10.331 1.00 35.28 86 PRO A O 1
ATOM 682 N N . ILE A 1 87 ? 16.031 14.498 10.144 1.00 40.91 87 ILE A N 1
ATOM 683 C CA . ILE A 1 87 ? 16.629 13.620 9.137 1.00 40.91 87 ILE A CA 1
ATOM 684 C C . ILE A 1 87 ? 17.076 12.384 9.904 1.00 40.91 87 ILE A C 1
ATOM 686 O O . ILE A 1 87 ? 18.122 12.385 10.553 1.00 40.91 87 ILE A O 1
ATOM 690 N N . GLU A 1 88 ? 16.288 11.319 9.835 1.00 38.44 88 GLU A N 1
ATOM 691 C CA . GLU A 1 88 ? 16.853 10.000 10.050 1.00 38.44 88 GLU A CA 1
ATOM 692 C C . GLU A 1 88 ? 17.852 9.769 8.917 1.00 38.44 88 GLU A C 1
ATOM 694 O O . GLU A 1 88 ? 17.480 9.634 7.749 1.00 38.44 88 GLU A O 1
ATOM 699 N N . ALA A 1 89 ? 19.140 9.765 9.259 1.00 35.56 89 ALA A N 1
ATOM 700 C CA . ALA A 1 89 ? 20.180 9.228 8.401 1.00 35.56 89 ALA A CA 1
ATOM 701 C C . ALA A 1 89 ? 19.955 7.713 8.295 1.00 35.56 89 ALA A C 1
ATOM 703 O O . ALA A 1 89 ? 20.580 6.915 8.988 1.00 35.56 89 ALA A O 1
ATOM 704 N N . ILE A 1 90 ? 18.992 7.312 7.470 1.00 36.53 90 ILE A N 1
ATOM 705 C CA . ILE A 1 90 ? 18.814 5.920 7.094 1.00 36.53 90 ILE A CA 1
ATOM 706 C C . ILE A 1 90 ? 19.949 5.621 6.114 1.00 36.53 90 ILE A C 1
ATOM 708 O O . ILE A 1 90 ? 19.990 6.183 5.021 1.00 36.53 90 ILE A O 1
ATOM 712 N N . GLU A 1 91 ? 20.870 4.730 6.486 1.00 39.53 91 GLU A N 1
ATOM 713 C CA . GLU A 1 91 ? 21.938 4.196 5.621 1.00 39.53 91 GLU A CA 1
ATOM 714 C C . GLU A 1 91 ? 21.393 3.322 4.463 1.00 39.53 91 GLU A C 1
ATOM 716 O O . GLU A 1 91 ? 22.009 2.343 4.044 1.00 39.53 91 GLU A O 1
ATOM 721 N N . ASN A 1 92 ? 20.230 3.656 3.902 1.00 47.16 92 ASN A N 1
ATOM 722 C CA . ASN A 1 92 ? 19.757 3.056 2.666 1.00 47.16 92 ASN A CA 1
ATOM 723 C C . ASN A 1 92 ? 20.402 3.806 1.503 1.00 47.16 92 ASN A C 1
ATOM 725 O O . ASN A 1 92 ? 20.137 4.982 1.270 1.00 47.16 92 ASN A O 1
ATOM 729 N N . LYS A 1 93 ? 21.262 3.109 0.753 1.00 52.41 93 LYS A N 1
ATOM 730 C CA . LYS A 1 93 ? 21.927 3.617 -0.459 1.00 52.41 93 LYS A CA 1
ATOM 731 C C . LYS A 1 93 ? 20.944 3.733 -1.633 1.00 52.41 93 LYS A C 1
ATOM 733 O O . LYS A 1 93 ? 21.174 3.161 -2.700 1.00 52.41 93 LYS A O 1
ATOM 738 N N . GLU A 1 94 ? 19.834 4.441 -1.451 1.00 64.19 94 GLU A N 1
ATOM 739 C CA . GLU A 1 94 ? 18.996 4.857 -2.569 1.00 64.19 94 GLU A CA 1
ATOM 740 C C . GLU A 1 94 ? 19.764 5.895 -3.397 1.00 64.19 94 GLU A C 1
ATOM 742 O O . GLU A 1 94 ? 20.488 6.744 -2.876 1.00 64.19 94 GLU A O 1
ATOM 747 N N . SER A 1 95 ? 19.667 5.797 -4.720 1.00 75.31 95 SER A N 1
ATOM 748 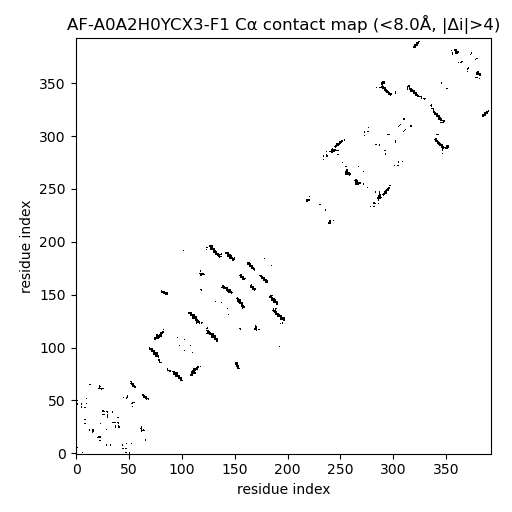C CA . SER A 1 95 ? 20.309 6.745 -5.629 1.00 75.31 95 SER A CA 1
ATOM 749 C C . SER A 1 95 ? 19.349 7.100 -6.745 1.00 75.31 95 SER A C 1
ATOM 751 O O . SER A 1 95 ? 18.647 6.228 -7.258 1.00 75.31 95 SER A O 1
ATOM 753 N N . ILE A 1 96 ? 19.331 8.369 -7.134 1.00 77.81 96 ILE A N 1
ATOM 754 C CA . ILE A 1 96 ? 18.588 8.814 -8.308 1.00 77.81 96 ILE A CA 1
ATOM 755 C C . ILE A 1 96 ? 19.535 8.972 -9.489 1.00 77.81 96 ILE A C 1
ATOM 757 O O . ILE A 1 96 ? 20.733 9.226 -9.336 1.00 77.81 96 ILE A O 1
ATOM 761 N N . VAL A 1 97 ? 18.987 8.787 -10.682 1.00 76.19 97 VAL A N 1
ATOM 762 C CA . VAL A 1 97 ? 19.733 8.847 -11.931 1.00 76.19 97 VAL A CA 1
ATOM 763 C C . VAL A 1 97 ? 19.448 10.188 -12.593 1.00 76.19 97 VAL A C 1
ATOM 765 O O . VAL A 1 97 ? 18.316 10.450 -12.990 1.00 76.19 97 VAL A O 1
ATOM 768 N N . VAL A 1 98 ? 20.470 11.031 -12.718 1.00 78.94 98 VAL A N 1
ATOM 769 C CA . VAL A 1 98 ? 20.347 12.366 -13.317 1.00 78.94 98 VAL A CA 1
ATOM 770 C C . VAL A 1 98 ? 21.292 12.521 -14.507 1.00 78.94 98 VAL A C 1
ATOM 772 O O . VAL A 1 98 ? 22.406 11.986 -14.488 1.00 78.94 98 VAL A O 1
ATOM 775 N N . PRO A 1 99 ? 20.893 13.239 -15.568 1.00 74.44 99 PRO A N 1
ATOM 776 C CA . PRO A 1 99 ? 21.806 13.565 -16.650 1.00 74.44 99 PRO A CA 1
ATOM 777 C C . PRO A 1 99 ? 23.005 14.380 -16.160 1.00 74.44 99 PRO A C 1
ATOM 779 O O . PRO A 1 99 ? 22.847 15.349 -15.419 1.00 74.44 99 PRO A O 1
ATOM 782 N N . LYS A 1 100 ? 24.215 14.035 -16.619 1.00 74.81 100 LYS A N 1
ATOM 783 C CA . LYS A 1 100 ? 25.449 14.756 -16.250 1.00 74.81 100 LYS A CA 1
ATOM 784 C C . LYS A 1 100 ? 25.398 16.252 -16.594 1.00 74.81 100 LYS A C 1
ATOM 786 O O . LYS A 1 100 ? 26.097 17.036 -15.967 1.00 74.81 100 LYS A O 1
ATOM 791 N N . SER A 1 101 ? 24.589 16.640 -17.578 1.00 73.50 101 SER A N 1
ATOM 792 C CA . SER A 1 101 ? 24.344 18.032 -17.980 1.00 73.50 101 SER A CA 1
ATOM 793 C C . SER A 1 101 ? 23.697 18.879 -16.878 1.00 73.50 101 SER A C 1
ATOM 795 O O . SER A 1 101 ? 23.938 20.081 -16.842 1.00 73.50 101 SER A O 1
ATOM 797 N N . LYS A 1 102 ? 22.925 18.266 -15.970 1.00 74.44 102 LYS A N 1
ATOM 798 C CA . LYS A 1 102 ? 22.273 18.945 -14.840 1.00 74.44 102 LYS A CA 1
ATOM 799 C C . LYS A 1 102 ? 23.176 19.119 -13.620 1.00 74.44 102 LYS A C 1
ATOM 801 O O . LYS A 1 102 ? 22.811 19.837 -12.697 1.00 74.44 102 LYS A O 1
ATOM 806 N N . LEU A 1 103 ? 24.328 18.448 -13.578 1.00 79.12 103 LEU A N 1
ATOM 807 C CA . LEU A 1 103 ? 25.192 18.461 -12.403 1.00 79.12 103 LEU A CA 1
ATOM 808 C C . LEU A 1 103 ? 26.226 19.595 -12.464 1.00 79.12 103 LEU A C 1
ATOM 810 O O . LEU A 1 103 ? 26.902 19.746 -13.489 1.00 79.12 103 LEU A O 1
ATOM 814 N N . PRO A 1 104 ? 26.423 20.349 -11.367 1.00 78.31 104 PRO A N 1
ATOM 815 C CA . PRO A 1 104 ? 27.531 21.287 -11.264 1.00 78.31 104 PRO A CA 1
ATOM 816 C C . PRO A 1 104 ? 28.873 20.545 -11.349 1.00 78.31 104 PRO A C 1
ATOM 818 O O . PRO A 1 104 ? 29.015 19.394 -10.929 1.00 78.31 104 PRO A O 1
ATOM 821 N N . ARG A 1 105 ? 29.889 21.199 -11.921 1.00 73.81 105 ARG A N 1
ATOM 822 C CA . ARG A 1 105 ? 31.230 20.611 -12.046 1.00 73.81 105 ARG A CA 1
ATOM 823 C C . ARG A 1 105 ? 31.922 20.588 -10.680 1.00 73.81 105 ARG A C 1
ATOM 825 O O . ARG A 1 105 ? 31.957 21.605 -10.001 1.00 73.81 105 ARG A O 1
ATOM 832 N N . ALA A 1 106 ? 32.535 19.451 -10.344 1.00 61.28 106 ALA A N 1
ATOM 833 C CA . ALA A 1 106 ? 33.443 19.300 -9.203 1.00 61.28 106 ALA A CA 1
ATOM 834 C C . ALA A 1 106 ? 32.846 19.661 -7.824 1.00 61.28 106 ALA A C 1
ATOM 836 O O . ALA A 1 106 ? 33.543 20.205 -6.973 1.00 61.28 106 ALA A O 1
ATOM 837 N N . THR A 1 107 ? 31.571 19.352 -7.573 1.00 70.81 107 THR A N 1
ATOM 838 C CA . THR A 1 107 ? 30.995 19.461 -6.224 1.00 70.81 107 THR A CA 1
ATOM 839 C C . THR A 1 107 ? 30.243 18.198 -5.837 1.00 70.81 107 THR A C 1
ATOM 841 O O . THR A 1 107 ? 29.592 17.577 -6.678 1.00 70.81 107 THR A O 1
ATOM 844 N N . GLU A 1 108 ? 30.332 17.821 -4.563 1.00 83.69 108 GLU A N 1
ATOM 845 C CA . GLU A 1 108 ? 29.488 16.776 -4.000 1.00 83.69 108 GLU A CA 1
ATOM 846 C C . GLU A 1 108 ? 28.027 17.226 -4.011 1.00 83.69 108 GLU A C 1
ATOM 848 O O . GLU A 1 108 ? 27.670 18.299 -3.516 1.00 83.69 108 GLU A O 1
ATOM 853 N N . VAL A 1 109 ? 27.182 16.387 -4.597 1.00 89.00 109 VAL A N 1
ATOM 854 C CA . VAL A 1 109 ? 25.748 16.623 -4.713 1.00 89.00 109 VAL A CA 1
ATOM 855 C C . VAL A 1 109 ? 24.990 15.458 -4.111 1.00 89.00 109 VAL A C 1
ATOM 857 O O . VAL A 1 109 ? 25.417 14.305 -4.200 1.00 89.00 109 VAL A O 1
ATOM 860 N N . TYR A 1 110 ? 23.844 15.761 -3.526 1.00 87.81 110 TYR A N 1
ATOM 861 C CA . TYR A 1 110 ? 22.920 14.763 -3.018 1.00 87.81 110 TYR A CA 1
ATOM 862 C C . TYR A 1 110 ? 21.485 15.201 -3.278 1.00 87.81 110 TYR A C 1
ATOM 864 O O . TYR A 1 110 ? 21.217 16.370 -3.547 1.00 87.81 110 TYR A O 1
ATOM 872 N N . ALA A 1 111 ? 20.568 14.247 -3.225 1.00 88.38 111 ALA A N 1
ATOM 873 C CA . ALA A 1 111 ? 19.150 14.493 -3.388 1.00 88.38 111 ALA A CA 1
ATOM 874 C C . ALA A 1 111 ? 18.409 14.309 -2.062 1.00 88.38 111 ALA A C 1
ATOM 876 O O . ALA A 1 111 ? 18.808 13.491 -1.231 1.00 88.38 111 ALA A O 1
ATOM 877 N N . LEU A 1 112 ? 17.312 15.042 -1.891 1.00 86.44 112 LEU A N 1
ATOM 878 C CA . LEU A 1 112 ? 16.330 14.841 -0.824 1.00 86.44 112 LEU A CA 1
ATOM 879 C C . LEU A 1 112 ? 14.924 14.881 -1.426 1.00 86.44 112 LEU A C 1
ATOM 881 O O . LEU A 1 112 ? 14.690 15.581 -2.409 1.00 86.44 112 LEU A O 1
ATOM 885 N N . ARG A 1 113 ? 13.977 14.152 -0.835 1.00 84.69 113 ARG A N 1
ATOM 886 C CA . ARG A 1 113 ? 12.556 14.243 -1.195 1.00 84.69 113 ARG A CA 1
ATOM 887 C C . ARG A 1 113 ? 11.848 15.250 -0.297 1.00 84.69 113 ARG A C 1
ATOM 889 O O . ARG A 1 113 ? 11.976 15.171 0.918 1.00 84.69 113 ARG A O 1
ATOM 896 N N . VAL A 1 114 ? 11.104 16.181 -0.875 1.00 83.19 114 VAL A N 1
ATOM 897 C CA . VAL A 1 114 ? 10.350 17.200 -0.139 1.00 83.19 114 VAL A CA 1
ATOM 898 C C . VAL A 1 114 ? 9.109 16.572 0.485 1.00 83.19 114 VAL A C 1
ATOM 900 O O . VAL A 1 114 ? 8.403 15.809 -0.172 1.00 83.19 114 VAL A O 1
ATOM 903 N N . ARG A 1 115 ? 8.843 16.898 1.752 1.00 78.44 115 ARG A N 1
ATOM 904 C CA . ARG A 1 115 ? 7.582 16.615 2.437 1.00 78.44 115 ARG A CA 1
ATOM 905 C C . ARG A 1 115 ? 7.007 17.900 3.045 1.00 78.44 115 ARG A C 1
ATOM 907 O O . ARG A 1 115 ? 7.656 18.544 3.872 1.00 78.44 115 ARG A O 1
ATOM 914 N N . GLY A 1 116 ? 5.776 18.232 2.679 1.00 75.88 116 GLY A N 1
ATOM 915 C CA . GLY A 1 116 ? 5.057 19.451 3.043 1.00 75.88 116 GLY A CA 1
ATOM 916 C C . GLY A 1 116 ? 5.077 20.525 1.951 1.00 75.88 116 GLY A C 1
ATOM 917 O O . GLY A 1 116 ? 5.727 20.392 0.919 1.00 75.88 116 GLY A O 1
ATOM 918 N N . ASP A 1 117 ? 4.376 21.625 2.209 1.00 78.25 117 ASP A N 1
ATOM 919 C CA . ASP A 1 117 ? 4.069 22.706 1.261 1.00 78.25 117 ASP A CA 1
ATOM 920 C C . ASP A 1 117 ? 4.725 24.049 1.647 1.00 78.25 117 ASP A C 1
ATOM 922 O O . ASP A 1 117 ? 4.411 25.096 1.087 1.00 78.25 117 ASP A O 1
ATOM 926 N N . SER A 1 118 ? 5.673 24.053 2.592 1.00 78.81 118 SER A N 1
ATOM 927 C CA . SER A 1 118 ? 6.289 25.289 3.117 1.00 78.81 118 SER A CA 1
ATOM 928 C C . SER A 1 118 ? 7.063 26.133 2.087 1.00 78.81 118 SER A C 1
ATOM 930 O O . SER A 1 118 ? 7.477 27.249 2.402 1.00 78.81 118 SER A O 1
ATOM 932 N N . MET A 1 119 ? 7.291 25.594 0.887 1.00 86.69 119 MET A N 1
ATOM 933 C CA . MET A 1 119 ? 7.994 26.243 -0.224 1.00 86.69 119 MET A CA 1
ATOM 934 C C . MET A 1 119 ? 7.145 26.285 -1.512 1.00 86.69 119 MET A C 1
ATOM 936 O O . MET A 1 119 ? 7.693 26.428 -2.605 1.00 86.69 119 MET A O 1
ATOM 940 N N . ILE A 1 120 ? 5.818 26.152 -1.394 1.00 82.81 120 ILE A N 1
ATOM 941 C CA . ILE A 1 120 ? 4.895 26.052 -2.535 1.00 82.81 120 ILE A CA 1
ATOM 942 C C . ILE A 1 120 ? 4.909 27.290 -3.443 1.00 82.81 120 ILE A C 1
ATOM 944 O O . ILE A 1 120 ? 4.878 27.141 -4.663 1.00 82.81 120 ILE A O 1
ATOM 948 N N . ASP A 1 121 ? 5.058 28.497 -2.883 1.00 83.81 121 ASP A N 1
ATOM 949 C CA . ASP A 1 121 ? 5.097 29.756 -3.647 1.00 83.81 121 ASP A CA 1
ATOM 950 C C . ASP A 1 121 ? 6.369 29.868 -4.513 1.00 83.81 121 ASP A C 1
ATOM 952 O O . ASP A 1 121 ? 6.435 30.669 -5.441 1.00 83.81 121 ASP A O 1
ATOM 956 N N . GLU A 1 122 ? 7.377 29.034 -4.245 1.00 85.62 122 GLU A N 1
ATOM 957 C CA . GLU A 1 122 ? 8.604 28.904 -5.044 1.00 85.62 122 GLU A CA 1
ATOM 958 C C . GLU A 1 122 ? 8.528 27.739 -6.032 1.00 85.62 122 GLU A C 1
ATOM 960 O O . GLU A 1 122 ? 9.547 27.301 -6.569 1.00 85.62 122 GLU A O 1
ATOM 965 N N . ASN A 1 123 ? 7.316 27.222 -6.261 1.00 85.06 123 ASN A N 1
ATOM 966 C CA . ASN A 1 123 ? 7.069 26.032 -7.052 1.00 85.06 123 ASN A CA 1
ATOM 967 C C . ASN A 1 123 ? 7.963 24.887 -6.555 1.00 85.06 123 ASN A C 1
ATOM 969 O O . ASN A 1 123 ? 8.741 24.321 -7.321 1.00 85.06 123 ASN A O 1
ATOM 973 N N . ILE A 1 124 ? 7.886 24.555 -5.266 1.00 86.38 124 ILE A N 1
ATOM 974 C CA . ILE A 1 124 ? 8.472 23.345 -4.677 1.00 86.38 124 ILE A CA 1
ATOM 975 C C . ILE A 1 124 ? 7.352 22.645 -3.913 1.00 86.38 124 ILE A C 1
ATOM 977 O O . ILE A 1 124 ? 6.910 23.125 -2.870 1.00 86.38 124 ILE A O 1
ATOM 981 N N . ASN A 1 125 ? 6.881 21.530 -4.463 1.00 83.25 125 ASN A N 1
ATOM 982 C CA . ASN A 1 125 ? 5.696 20.831 -3.985 1.00 83.25 125 ASN A CA 1
ATOM 983 C C . ASN A 1 125 ? 6.077 19.633 -3.111 1.00 83.25 125 ASN A C 1
ATOM 985 O O . ASN A 1 125 ? 7.191 19.107 -3.198 1.00 83.25 125 ASN A O 1
ATOM 989 N N . ASP A 1 126 ? 5.124 19.169 -2.306 1.00 78.94 126 ASP A N 1
ATOM 990 C CA . ASP A 1 126 ? 5.235 17.879 -1.627 1.00 78.94 126 ASP A CA 1
ATOM 991 C C . ASP A 1 126 ? 5.544 16.763 -2.644 1.00 78.94 126 ASP A C 1
ATOM 993 O O . ASP A 1 126 ? 4.984 16.723 -3.741 1.00 78.94 126 ASP A O 1
ATOM 997 N N . GLY A 1 127 ? 6.495 15.890 -2.307 1.00 78.81 127 GLY A N 1
ATOM 998 C CA . GLY A 1 127 ? 6.961 14.798 -3.161 1.00 78.81 127 GLY A CA 1
ATOM 999 C C . GLY A 1 127 ? 8.119 15.147 -4.103 1.00 78.81 127 GLY A C 1
ATOM 1000 O O . GLY A 1 127 ? 8.860 14.234 -4.479 1.00 78.81 127 GLY A O 1
ATOM 1001 N N . ASP A 1 128 ? 8.327 16.428 -4.448 1.00 85.31 128 ASP A N 1
ATOM 1002 C CA . ASP A 1 128 ? 9.415 16.864 -5.341 1.00 85.31 128 ASP A CA 1
ATOM 1003 C C . ASP A 1 128 ? 10.785 16.375 -4.851 1.00 85.31 128 ASP A C 1
ATOM 1005 O O . ASP A 1 128 ? 11.051 16.267 -3.653 1.00 85.31 128 ASP A O 1
ATOM 1009 N N . THR A 1 129 ? 11.692 16.081 -5.783 1.00 86.81 129 THR A N 1
ATOM 1010 C CA . THR A 1 129 ? 13.065 15.698 -5.442 1.00 86.81 129 THR A CA 1
ATOM 1011 C C . THR A 1 129 ? 14.003 16.870 -5.682 1.00 86.81 129 THR A C 1
ATOM 1013 O O . THR A 1 129 ? 14.212 17.305 -6.812 1.00 86.81 129 THR A O 1
ATOM 1016 N N . ILE A 1 130 ? 14.590 17.381 -4.607 1.00 89.25 130 ILE A N 1
ATOM 1017 C CA . ILE A 1 130 ? 15.504 18.519 -4.642 1.00 89.25 130 ILE A CA 1
ATOM 1018 C C . ILE A 1 130 ? 16.951 18.057 -4.762 1.00 89.25 130 ILE A C 1
ATOM 1020 O O . ILE A 1 130 ? 17.357 17.104 -4.096 1.00 89.25 130 ILE A O 1
ATOM 1024 N N . LEU A 1 131 ? 17.734 18.742 -5.597 1.00 89.88 131 LEU A N 1
ATOM 1025 C CA . LEU A 1 131 ? 19.166 18.504 -5.747 1.00 89.88 131 LEU A CA 1
ATOM 1026 C C . LEU A 1 131 ? 19.952 19.563 -4.982 1.00 89.88 131 LEU A C 1
ATOM 1028 O O . LEU A 1 131 ? 19.824 20.765 -5.230 1.00 89.88 131 LEU A O 1
ATOM 1032 N N . ILE A 1 132 ? 20.782 19.096 -4.056 1.00 90.81 132 ILE A N 1
ATOM 1033 C CA . ILE A 1 132 ? 21.524 19.930 -3.125 1.00 90.81 132 ILE A CA 1
ATOM 1034 C C . ILE A 1 132 ? 23.011 19.838 -3.420 1.00 90.81 132 ILE A C 1
ATOM 1036 O O . ILE A 1 132 ? 23.584 18.753 -3.538 1.00 90.81 132 ILE A O 1
ATOM 1040 N N . LYS A 1 133 ? 23.645 21.002 -3.507 1.00 91.12 133 LYS A N 1
ATOM 1041 C CA . LYS A 1 133 ? 25.091 21.154 -3.522 1.00 91.12 133 LYS A CA 1
ATOM 1042 C C . LYS A 1 133 ? 25.567 21.181 -2.074 1.00 91.12 133 LYS A C 1
ATOM 1044 O O . LYS A 1 133 ? 25.155 22.056 -1.310 1.00 91.12 133 LYS A O 1
ATOM 1049 N N . ARG A 1 134 ? 26.410 20.224 -1.680 1.00 88.25 134 ARG A N 1
ATOM 1050 C CA . ARG A 1 134 ? 26.950 20.160 -0.317 1.00 88.25 134 ARG A CA 1
ATOM 1051 C C . ARG A 1 134 ? 27.912 21.328 -0.099 1.00 88.25 134 ARG A C 1
ATOM 1053 O O . ARG A 1 134 ? 28.977 21.386 -0.706 1.00 88.25 134 ARG A O 1
ATOM 1060 N N . GLN A 1 135 ? 27.507 22.267 0.749 1.00 90.12 135 GLN A N 1
ATOM 1061 C CA . GLN A 1 135 ? 28.288 23.437 1.144 1.00 90.12 135 GLN A CA 1
ATOM 1062 C C . GLN A 1 135 ? 27.773 23.982 2.481 1.00 90.12 135 GLN A C 1
ATOM 1064 O O . GLN A 1 135 ? 26.606 23.809 2.816 1.00 90.12 135 GLN A O 1
ATOM 1069 N N . ASN A 1 136 ? 28.647 24.646 3.231 1.00 90.00 136 ASN A N 1
ATOM 1070 C CA . ASN A 1 136 ? 28.373 25.208 4.558 1.00 90.00 136 ASN A CA 1
ATOM 1071 C C . ASN A 1 136 ? 28.275 26.746 4.554 1.00 90.00 136 ASN A C 1
ATOM 1073 O O . ASN A 1 136 ? 28.232 27.367 5.614 1.00 90.00 136 ASN A O 1
ATOM 1077 N N . ILE A 1 137 ? 28.237 27.360 3.370 1.00 89.31 137 ILE A N 1
ATOM 1078 C CA . ILE A 1 137 ? 28.072 28.804 3.163 1.00 89.31 137 ILE A CA 1
ATOM 1079 C C . ILE A 1 137 ? 26.898 29.007 2.201 1.00 89.31 137 ILE A C 1
ATOM 1081 O O . ILE A 1 137 ? 26.759 28.239 1.249 1.00 89.31 137 ILE A O 1
ATOM 1085 N N . ALA A 1 138 ? 26.062 30.013 2.458 1.00 92.12 138 ALA A N 1
ATOM 1086 C CA . ALA A 1 138 ? 24.975 30.438 1.579 1.00 92.12 138 ALA A CA 1
ATOM 1087 C C . ALA A 1 138 ? 24.871 31.969 1.556 1.00 92.12 138 ALA A C 1
ATOM 1089 O O . ALA A 1 138 ? 25.207 32.639 2.540 1.00 92.12 138 ALA A O 1
ATOM 1090 N N . GLU A 1 139 ? 24.398 32.505 0.439 1.00 93.81 139 GLU A N 1
ATOM 1091 C CA . GLU A 1 139 ? 24.091 33.918 0.239 1.00 93.81 139 GLU A CA 1
ATOM 1092 C C . GLU A 1 139 ? 22.623 34.226 0.569 1.00 93.81 139 GLU A C 1
ATOM 1094 O O . GLU A 1 139 ? 21.751 33.352 0.587 1.00 93.81 139 GLU A O 1
ATOM 1099 N N . ASN A 1 140 ? 22.332 35.497 0.856 1.00 95.19 140 ASN A N 1
ATOM 1100 C CA . ASN A 1 140 ? 20.966 35.921 1.150 1.00 95.19 140 ASN A CA 1
ATOM 1101 C C . ASN A 1 140 ? 20.064 35.711 -0.071 1.00 95.19 140 ASN A C 1
ATOM 1103 O O . ASN A 1 140 ? 20.363 36.197 -1.157 1.00 95.19 140 ASN A O 1
ATOM 1107 N N . GLY A 1 141 ? 18.931 35.040 0.132 1.00 91.50 141 GLY A N 1
ATOM 1108 C CA . GLY A 1 141 ? 17.991 34.681 -0.930 1.00 91.50 141 GLY A CA 1
ATOM 1109 C C . GLY A 1 141 ? 18.196 33.276 -1.506 1.00 91.50 141 GLY A C 1
ATOM 1110 O O . GLY A 1 141 ? 17.319 32.793 -2.224 1.00 91.50 141 GLY A O 1
ATOM 1111 N N . GLU A 1 142 ? 19.284 32.580 -1.164 1.00 94.00 142 GLU A N 1
ATOM 1112 C CA . GLU A 1 142 ? 19.469 31.186 -1.568 1.00 94.00 142 GLU A CA 1
ATOM 1113 C C . GLU A 1 142 ? 18.534 30.246 -0.797 1.00 94.00 142 GLU A C 1
ATOM 1115 O O . GLU A 1 142 ? 18.226 30.451 0.380 1.00 94.00 142 GLU A O 1
ATOM 1120 N N . LYS A 1 143 ? 18.082 29.179 -1.461 1.00 94.31 143 LYS A N 1
ATOM 1121 C CA . LYS A 1 143 ? 17.263 28.135 -0.834 1.00 94.31 143 LYS A CA 1
ATOM 1122 C C . LYS A 1 143 ? 18.188 27.083 -0.249 1.00 94.31 143 LYS A C 1
ATOM 1124 O O . LYS A 1 143 ? 18.991 26.489 -0.967 1.00 94.31 143 LYS A O 1
ATOM 1129 N N . VAL A 1 144 ? 18.081 26.861 1.053 1.00 93.69 144 VAL A N 1
ATOM 1130 C CA . VAL A 1 144 ? 19.045 26.061 1.804 1.00 93.69 144 VAL A CA 1
ATOM 1131 C C . VAL A 1 144 ? 18.392 24.907 2.529 1.00 93.69 144 VAL A C 1
ATOM 1133 O O . VAL A 1 144 ? 17.263 25.019 3.008 1.00 93.69 144 VAL A O 1
ATOM 1136 N N . VAL A 1 145 ? 19.153 23.826 2.665 1.00 90.69 145 VAL A N 1
ATOM 1137 C CA . VAL A 1 145 ? 18.880 22.783 3.649 1.00 90.69 145 VAL A CA 1
ATOM 1138 C C . VAL A 1 145 ? 19.668 23.122 4.903 1.00 90.69 145 VAL A C 1
ATOM 1140 O O . VAL A 1 145 ? 20.899 23.097 4.897 1.00 90.69 145 VAL A O 1
ATOM 1143 N N . ALA A 1 146 ? 18.958 23.454 5.973 1.00 87.38 146 ALA A N 1
ATOM 1144 C CA . ALA A 1 146 ? 19.546 23.770 7.267 1.00 87.38 146 ALA A CA 1
ATOM 1145 C C . ALA A 1 146 ? 19.086 22.763 8.316 1.00 87.38 146 ALA A C 1
ATOM 1147 O O . ALA A 1 146 ? 17.922 22.373 8.313 1.00 87.38 146 ALA A O 1
ATOM 1148 N N . LEU A 1 147 ? 19.997 22.383 9.205 1.00 84.75 147 LEU A N 1
ATOM 1149 C CA . LEU A 1 147 ? 19.746 21.596 10.402 1.00 84.75 147 LEU A CA 1
ATOM 1150 C C . LEU A 1 147 ? 19.734 22.540 11.610 1.00 84.75 147 LEU A C 1
ATOM 1152 O O . LEU A 1 147 ? 20.678 23.307 11.796 1.00 84.75 147 LEU A O 1
ATOM 1156 N N . ILE A 1 148 ? 18.674 22.493 12.407 1.00 80.75 148 ILE A N 1
ATOM 1157 C CA . ILE A 1 148 ? 18.468 23.321 13.599 1.00 80.75 148 ILE A CA 1
ATOM 1158 C C . ILE A 1 148 ? 18.400 22.392 14.815 1.00 80.75 148 ILE A C 1
ATOM 1160 O O . ILE A 1 148 ? 17.800 21.318 14.733 1.00 80.75 148 ILE A O 1
ATOM 1164 N N . ASN A 1 149 ? 19.009 22.785 15.938 1.00 73.38 149 ASN A N 1
ATOM 1165 C CA . ASN A 1 149 ? 18.992 22.029 17.202 1.00 73.38 149 ASN A CA 1
ATOM 1166 C C . ASN A 1 149 ? 19.439 20.558 17.053 1.00 73.38 149 ASN A C 1
ATOM 1168 O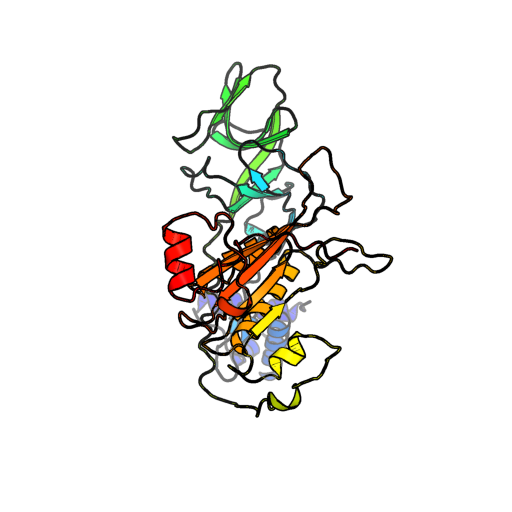 O . ASN A 1 149 ? 18.869 19.665 17.680 1.00 73.38 149 ASN A O 1
ATOM 1172 N N . GLY A 1 150 ? 20.397 20.291 16.161 1.00 63.44 150 GLY A N 1
ATOM 1173 C CA . GLY A 1 150 ? 20.942 18.964 15.855 1.00 63.44 150 GLY A CA 1
ATOM 1174 C C . GLY A 1 150 ? 19.994 17.985 15.152 1.00 63.44 150 GLY A C 1
ATOM 1175 O O . GLY A 1 150 ? 20.466 17.021 14.556 1.00 63.44 150 GLY A O 1
ATOM 1176 N N . ASN A 1 151 ? 18.682 18.235 15.174 1.00 63.34 151 ASN A N 1
ATOM 1177 C CA . ASN A 1 151 ? 17.665 17.232 14.870 1.00 63.34 151 ASN A CA 1
ATOM 1178 C C . ASN A 1 151 ? 16.512 17.744 13.995 1.00 63.34 151 ASN A C 1
ATOM 1180 O O . ASN A 1 151 ? 15.574 16.995 13.791 1.00 63.34 151 ASN A O 1
ATOM 1184 N N . GLU A 1 152 ? 16.507 18.972 13.477 1.00 69.12 152 GLU A N 1
ATOM 1185 C CA . GLU A 1 152 ? 15.418 19.451 12.608 1.00 69.12 152 GLU A CA 1
ATOM 1186 C C . GLU A 1 152 ? 15.969 19.962 11.285 1.00 69.12 152 GLU A C 1
ATOM 1188 O O . GLU A 1 152 ? 16.566 21.037 11.240 1.00 69.12 152 GLU A O 1
ATOM 1193 N N . ALA A 1 153 ? 15.780 19.215 10.194 1.00 79.44 153 ALA A N 1
ATOM 1194 C CA . ALA A 1 153 ? 16.168 19.716 8.883 1.00 79.44 153 ALA A CA 1
ATOM 1195 C C . ALA A 1 153 ? 15.011 20.377 8.152 1.00 79.44 153 ALA A C 1
ATOM 1197 O O . ALA A 1 153 ? 13.899 19.858 8.110 1.00 79.44 153 ALA A O 1
ATOM 1198 N N . THR A 1 154 ? 15.288 21.509 7.519 1.00 84.88 154 THR A N 1
ATOM 1199 C CA . THR A 1 154 ? 14.272 22.305 6.837 1.00 84.88 154 THR A CA 1
ATOM 1200 C C . THR A 1 154 ? 14.806 22.885 5.535 1.00 84.88 154 THR A C 1
ATOM 1202 O O . THR A 1 154 ? 15.978 23.254 5.443 1.00 84.88 154 THR A O 1
ATOM 1205 N N . LEU A 1 155 ? 13.936 22.956 4.525 1.00 90.25 155 LEU A N 1
ATOM 1206 C CA . LEU A 1 155 ? 14.184 23.683 3.282 1.00 90.25 155 LEU A CA 1
ATOM 1207 C C . LEU A 1 155 ? 13.541 25.064 3.388 1.00 90.25 155 LEU A C 1
ATOM 1209 O O . LEU A 1 155 ? 12.314 25.152 3.491 1.00 90.25 155 LEU A O 1
ATOM 1213 N N . LYS A 1 156 ? 14.347 26.126 3.388 1.00 92.19 156 LYS A N 1
ATOM 1214 C CA . LYS A 1 156 ? 13.880 27.517 3.514 1.00 92.19 156 LYS A CA 1
ATOM 1215 C C . LYS A 1 156 ? 14.776 28.465 2.726 1.00 92.19 156 LYS A C 1
ATOM 1217 O O . LYS A 1 156 ? 15.910 28.123 2.402 1.00 92.19 156 LYS A O 1
ATOM 1222 N N . THR A 1 157 ? 14.289 29.667 2.446 1.00 93.44 157 THR A N 1
ATOM 1223 C CA . THR A 1 157 ? 15.127 30.742 1.904 1.00 93.44 157 THR A CA 1
ATOM 1224 C C . THR A 1 157 ? 15.960 31.354 3.032 1.00 93.44 157 THR A C 1
ATOM 1226 O O . THR A 1 157 ? 15.420 31.744 4.069 1.00 93.44 157 THR A O 1
ATOM 1229 N N . PHE A 1 158 ? 17.275 31.415 2.848 1.00 95.81 158 PHE A N 1
ATOM 1230 C CA . PHE A 1 158 ? 18.234 31.875 3.846 1.00 95.81 158 PHE A CA 1
ATOM 1231 C C . PHE A 1 158 ? 18.404 33.396 3.826 1.00 95.81 158 PHE A C 1
ATOM 1233 O O . PHE A 1 158 ? 18.613 33.994 2.771 1.00 95.81 158 PHE A O 1
ATOM 1240 N N . TYR A 1 159 ? 18.382 34.014 5.008 1.00 95.50 159 TYR A N 1
ATOM 1241 C CA . TYR A 1 159 ? 18.771 35.405 5.211 1.00 95.50 159 TYR A CA 1
ATOM 1242 C C . TYR A 1 159 ? 19.648 35.535 6.457 1.00 95.50 159 TYR A C 1
ATOM 1244 O O . TYR A 1 159 ? 19.216 35.285 7.583 1.00 95.50 159 TYR A O 1
ATOM 1252 N N . LYS A 1 160 ? 20.886 35.975 6.254 1.00 92.75 160 LYS A N 1
ATOM 1253 C CA . LYS A 1 160 ? 21.810 36.401 7.297 1.00 92.75 160 LYS A CA 1
ATOM 1254 C C . LYS A 1 160 ? 21.555 37.867 7.632 1.00 92.75 160 LYS A C 1
ATOM 1256 O O . LYS A 1 160 ? 21.787 38.755 6.810 1.00 92.75 160 LYS A O 1
ATOM 1261 N N . GLU A 1 161 ? 21.098 38.108 8.853 1.00 92.19 161 GLU A N 1
ATOM 1262 C CA . GLU A 1 161 ? 20.849 39.432 9.421 1.00 92.19 161 GLU A CA 1
ATOM 1263 C C . GLU A 1 161 ? 21.872 39.708 10.542 1.00 92.19 161 GLU A C 1
ATOM 1265 O O . GLU A 1 161 ? 22.590 38.806 10.975 1.00 92.19 161 GLU A O 1
ATOM 1270 N N . LYS A 1 162 ? 21.987 40.958 11.020 1.00 85.12 162 LYS A N 1
ATOM 1271 C CA . LYS A 1 162 ? 23.095 41.380 11.909 1.00 85.12 162 LYS A CA 1
ATOM 1272 C C . LYS A 1 162 ? 23.280 40.507 13.166 1.00 85.12 162 LYS A C 1
ATOM 1274 O O . LYS A 1 162 ? 24.416 40.324 13.585 1.00 85.12 162 LYS A O 1
ATOM 1279 N N . ASN A 1 163 ? 22.201 39.967 13.744 1.00 86.94 163 ASN A N 1
ATOM 1280 C CA . ASN A 1 163 ? 22.228 39.200 15.004 1.00 86.94 163 ASN A CA 1
ATOM 1281 C C . ASN A 1 163 ? 21.467 37.863 14.956 1.00 86.94 163 ASN A C 1
ATOM 1283 O O . ASN A 1 163 ? 21.312 37.205 15.987 1.00 86.94 163 ASN A O 1
ATOM 1287 N N . GLN A 1 164 ? 20.964 37.473 13.788 1.00 92.00 164 GLN A N 1
ATOM 1288 C CA . GLN A 1 164 ? 20.117 36.296 13.639 1.00 92.00 164 GLN A CA 1
ATOM 1289 C C . GLN A 1 164 ? 20.174 35.759 12.213 1.00 92.00 164 GLN A C 1
ATOM 1291 O O . GLN A 1 164 ? 20.531 36.472 11.273 1.00 92.00 164 GLN A O 1
ATOM 1296 N N . ILE A 1 165 ? 19.791 34.499 12.062 1.00 93.31 165 ILE A N 1
ATOM 1297 C CA . ILE A 1 165 ? 19.519 33.892 10.765 1.00 93.31 165 ILE A CA 1
ATOM 1298 C C . ILE A 1 165 ? 18.008 33.741 10.656 1.00 93.31 165 ILE A C 1
ATOM 1300 O O . ILE A 1 165 ? 17.371 33.169 11.539 1.00 93.31 165 ILE A O 1
ATOM 1304 N N . ARG A 1 166 ? 17.435 34.247 9.569 1.00 93.88 166 ARG A N 1
ATOM 1305 C CA . ARG A 1 166 ? 16.029 34.043 9.238 1.00 93.88 166 ARG A CA 1
ATOM 1306 C C . ARG A 1 166 ? 15.926 33.011 8.126 1.00 93.88 166 ARG A C 1
ATOM 1308 O O . ARG A 1 166 ? 16.482 33.184 7.043 1.00 93.88 166 ARG A O 1
ATOM 1315 N N . LEU A 1 167 ? 15.188 31.947 8.404 1.00 92.50 167 LEU A N 1
ATOM 1316 C CA . LEU A 1 167 ? 14.822 30.916 7.446 1.00 92.50 167 LEU A CA 1
ATOM 1317 C C . LEU A 1 167 ? 13.369 31.152 7.038 1.00 92.50 167 LEU A C 1
ATOM 1319 O O . LEU A 1 167 ? 12.428 30.878 7.786 1.00 92.50 167 LEU A O 1
ATOM 1323 N N . GLN A 1 168 ? 13.203 31.723 5.854 1.00 92.81 168 GLN A N 1
ATOM 1324 C CA . GLN A 1 168 ? 11.923 32.183 5.344 1.00 92.81 168 GLN A CA 1
ATOM 1325 C C . GLN A 1 168 ? 11.215 31.058 4.569 1.00 92.81 168 GLN A C 1
ATOM 1327 O O . GLN A 1 168 ? 11.781 30.562 3.590 1.00 92.81 168 GLN A O 1
ATOM 1332 N N . PRO A 1 169 ? 9.996 30.647 4.964 1.00 89.50 169 PRO A N 1
ATOM 1333 C CA . PRO A 1 169 ? 9.145 29.822 4.116 1.00 89.50 169 PRO A CA 1
ATOM 1334 C C . PRO A 1 169 ? 8.639 30.633 2.924 1.00 89.50 169 PRO A C 1
ATOM 1336 O O . PRO A 1 169 ? 8.411 31.841 3.036 1.00 89.50 169 PRO A O 1
ATOM 1339 N N . ALA A 1 170 ? 8.412 29.944 1.813 1.00 87.31 170 ALA A N 1
ATOM 1340 C CA . ALA A 1 170 ? 7.680 30.465 0.669 1.00 87.31 170 ALA A CA 1
ATOM 1341 C C . ALA A 1 170 ? 6.268 29.867 0.658 1.00 87.31 170 ALA A C 1
ATOM 1343 O O . ALA A 1 170 ? 5.900 29.090 -0.219 1.00 87.31 170 ALA A O 1
ATOM 1344 N N . ASN A 1 171 ? 5.537 30.154 1.733 1.00 82.19 171 ASN A N 1
ATOM 1345 C CA . ASN A 1 171 ? 4.129 29.837 1.909 1.00 82.19 171 ASN A CA 1
ATOM 1346 C C . ASN A 1 171 ? 3.581 30.772 2.995 1.00 82.19 171 ASN A C 1
ATOM 1348 O O . ASN A 1 171 ? 4.102 30.805 4.114 1.00 82.19 171 ASN A O 1
ATOM 1352 N N . LYS A 1 172 ? 2.530 31.529 2.669 1.00 82.25 172 LYS A N 1
ATOM 1353 C CA . LYS A 1 172 ? 1.917 32.532 3.561 1.00 82.25 172 LYS A CA 1
ATOM 1354 C C . LYS A 1 172 ? 1.373 31.957 4.873 1.00 82.25 172 LYS A C 1
ATOM 1356 O O . LYS A 1 172 ? 1.241 32.700 5.840 1.00 82.25 172 LYS A O 1
ATOM 1361 N N . ASN A 1 173 ? 1.084 30.657 4.922 1.00 79.25 173 ASN A N 1
ATOM 1362 C CA . ASN A 1 173 ? 0.563 29.984 6.113 1.00 79.25 173 ASN A CA 1
ATOM 1363 C C . ASN A 1 173 ? 1.650 29.652 7.150 1.00 79.25 173 ASN A C 1
ATOM 1365 O O . ASN A 1 173 ? 1.330 29.198 8.247 1.00 79.25 173 ASN A O 1
ATOM 1369 N N . TYR A 1 174 ? 2.930 29.870 6.829 1.00 79.56 174 TYR A N 1
ATOM 1370 C CA . TYR A 1 174 ? 4.058 29.524 7.690 1.00 79.56 174 TYR A CA 1
ATOM 1371 C C . TYR A 1 174 ? 4.795 30.771 8.177 1.00 79.56 174 TYR A C 1
ATOM 1373 O O . TYR A 1 174 ? 5.096 31.684 7.408 1.00 79.56 174 TYR A O 1
ATOM 1381 N N . GLN A 1 175 ? 5.150 30.786 9.463 1.00 84.00 175 GLN A N 1
ATOM 1382 C CA . GLN A 1 175 ? 5.970 31.853 10.033 1.00 84.00 175 GLN A CA 1
ATOM 1383 C C . GLN A 1 175 ? 7.469 31.623 9.759 1.00 84.00 175 GLN A C 1
ATOM 1385 O O . GLN A 1 175 ? 7.914 30.472 9.687 1.00 84.00 175 GLN A O 1
ATOM 1390 N N . PRO A 1 176 ? 8.273 32.696 9.618 1.00 88.19 176 PRO A N 1
ATOM 1391 C CA . PRO A 1 176 ? 9.724 32.582 9.503 1.00 88.19 176 PRO A CA 1
ATOM 1392 C C . PRO A 1 176 ? 10.344 31.944 10.748 1.00 88.19 176 PRO A C 1
ATOM 1394 O O . PRO A 1 176 ? 9.986 32.290 11.873 1.00 88.19 176 PRO A O 1
ATOM 1397 N N . ILE A 1 177 ? 11.327 31.065 10.552 1.00 88.38 177 ILE A N 1
ATOM 1398 C CA . ILE A 1 177 ? 12.110 30.509 11.659 1.00 88.38 177 ILE A CA 1
ATOM 1399 C C . ILE A 1 177 ? 13.284 31.453 11.924 1.00 88.38 177 ILE A C 1
ATOM 1401 O O . ILE A 1 177 ? 14.089 31.718 11.028 1.00 88.38 177 ILE A O 1
ATOM 1405 N N . ILE A 1 178 ? 13.370 31.968 13.150 1.00 91.06 178 ILE A N 1
ATOM 1406 C CA . ILE A 1 178 ? 14.426 32.888 13.580 1.00 91.06 178 ILE A CA 1
ATOM 1407 C C . ILE A 1 178 ? 15.412 32.138 14.467 1.00 91.06 178 ILE A C 1
ATOM 1409 O O . ILE A 1 178 ? 15.088 31.766 15.593 1.00 91.06 178 ILE A O 1
ATOM 1413 N N . VAL A 1 179 ? 16.627 31.956 13.962 1.00 88.31 179 VAL A N 1
ATOM 1414 C CA . VAL A 1 179 ? 17.736 31.348 14.692 1.00 88.31 179 VAL A CA 1
ATOM 1415 C C . VAL A 1 179 ? 18.567 32.460 15.324 1.00 88.31 179 VAL A C 1
ATOM 1417 O O . VAL A 1 179 ? 19.201 33.263 14.632 1.00 88.31 179 VAL A O 1
ATOM 1420 N N . LYS A 1 180 ? 18.548 32.525 16.655 1.00 88.75 180 LYS A N 1
ATOM 1421 C CA . LYS A 1 180 ? 19.295 33.516 17.439 1.00 88.75 180 LYS A CA 1
ATOM 1422 C C . LYS A 1 180 ? 20.743 33.079 17.646 1.00 88.75 180 LYS A C 1
ATOM 1424 O O . LYS A 1 180 ? 21.075 31.895 17.617 1.00 88.75 180 LYS A O 1
ATOM 1429 N N . ARG A 1 181 ? 21.615 34.050 17.922 1.00 79.50 181 ARG A N 1
ATOM 1430 C CA . ARG A 1 181 ? 23.014 33.800 18.292 1.00 79.50 181 ARG A CA 1
ATOM 1431 C C . ARG A 1 181 ? 23.091 32.835 19.489 1.00 79.50 181 ARG A C 1
ATOM 1433 O O . ARG A 1 181 ? 22.543 33.134 20.544 1.00 79.50 181 ARG A O 1
ATOM 1440 N N . GLY A 1 182 ? 23.777 31.705 19.311 1.00 77.19 182 GLY A N 1
ATOM 1441 C CA . GLY A 1 182 ? 23.946 30.663 20.334 1.00 77.19 182 GLY A CA 1
ATOM 1442 C C . GLY A 1 182 ? 23.018 29.450 20.195 1.00 77.19 182 GLY A C 1
ATOM 1443 O O . GLY A 1 182 ? 23.209 28.479 20.917 1.00 77.19 182 GLY A O 1
ATOM 1444 N N . GLN A 1 183 ? 22.051 29.475 19.274 1.00 81.81 183 GLN A N 1
ATOM 1445 C CA . GLN A 1 183 ? 21.297 28.275 18.900 1.00 81.81 183 GLN A CA 1
ATOM 1446 C C . GLN A 1 183 ? 22.102 27.413 17.924 1.00 81.81 183 GLN A C 1
ATOM 1448 O O . GLN A 1 183 ? 22.856 27.939 17.102 1.00 81.81 183 GLN A O 1
ATOM 1453 N N . ASP A 1 184 ? 21.934 26.095 18.022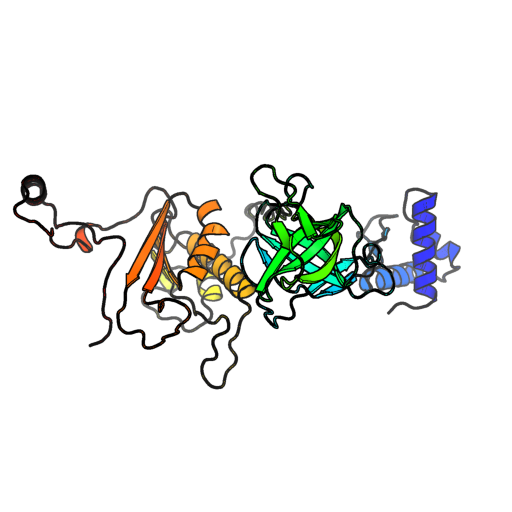 1.00 83.25 184 ASP A N 1
ATOM 1454 C CA . ASP A 1 184 ? 22.609 25.153 17.136 1.00 83.25 184 ASP A CA 1
ATOM 1455 C C . ASP A 1 184 ? 22.003 25.221 15.727 1.00 83.25 184 ASP A C 1
ATOM 1457 O O . ASP A 1 184 ? 20.798 25.035 15.531 1.00 83.25 184 ASP A O 1
ATOM 1461 N N . PHE A 1 185 ? 22.853 25.539 14.754 1.00 87.69 185 PHE A N 1
ATOM 1462 C CA . PHE A 1 185 ? 22.499 25.718 13.354 1.00 87.69 185 PHE A CA 1
ATOM 1463 C C . PHE A 1 185 ? 23.637 25.224 12.474 1.00 87.69 185 PHE A C 1
ATOM 1465 O O . PHE A 1 185 ? 24.781 25.667 12.596 1.00 87.69 185 PHE A O 1
ATOM 1472 N N . SER A 1 186 ? 23.301 24.356 11.528 1.00 86.62 186 SER A N 1
ATOM 1473 C CA . SER A 1 186 ? 24.246 23.808 10.569 1.00 86.62 186 SER A CA 1
ATOM 1474 C C . SER A 1 186 ? 23.665 23.839 9.162 1.00 86.62 186 SER A C 1
ATOM 1476 O O . SER A 1 186 ? 22.638 23.225 8.873 1.00 86.62 186 SER A O 1
ATOM 1478 N N . LEU A 1 187 ? 24.336 24.557 8.265 1.00 89.12 187 LEU A N 1
ATOM 1479 C CA . LEU A 1 187 ? 23.992 24.593 6.850 1.00 89.12 187 LEU A CA 1
ATOM 1480 C C . LEU A 1 187 ? 24.514 23.324 6.159 1.00 89.12 187 LEU A C 1
ATOM 1482 O O . LEU A 1 187 ? 25.718 23.073 6.141 1.00 89.12 187 LEU A O 1
ATOM 1486 N N . GLN A 1 188 ? 23.606 22.534 5.586 1.00 87.56 188 GLN A N 1
ATOM 1487 C CA . GLN A 1 188 ? 23.915 21.251 4.941 1.00 87.56 188 GLN A CA 1
ATOM 1488 C C . GLN A 1 188 ? 24.133 21.380 3.428 1.00 87.56 188 GLN A C 1
ATOM 1490 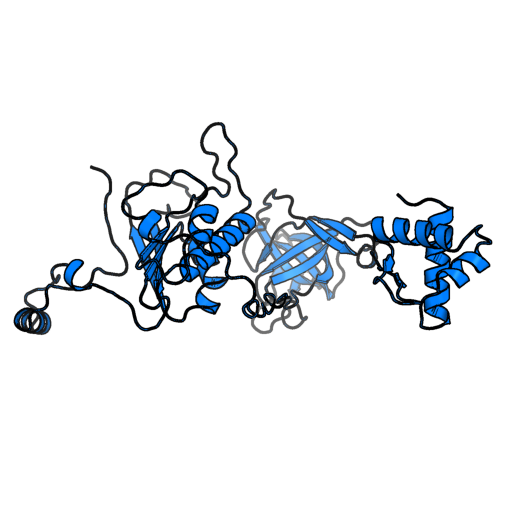O O . GLN A 1 188 ? 24.741 20.504 2.800 1.00 87.56 188 GLN A O 1
ATOM 1495 N N . GLY A 1 189 ? 23.602 22.437 2.815 1.00 91.06 189 GLY A N 1
ATOM 1496 C CA . GLY A 1 189 ? 23.796 22.707 1.399 1.00 91.06 189 GLY A CA 1
ATOM 1497 C C . GLY A 1 189 ? 22.791 23.679 0.802 1.00 91.06 189 GLY A C 1
ATOM 1498 O O . GLY A 1 189 ? 21.827 24.093 1.449 1.00 91.06 189 GLY A O 1
ATOM 1499 N N . VAL A 1 190 ? 23.036 24.015 -0.462 1.00 92.94 190 VAL A N 1
ATOM 1500 C CA . VAL A 1 190 ? 22.227 24.945 -1.256 1.00 92.94 190 VAL A CA 1
ATOM 1501 C C . VAL A 1 190 ? 21.521 24.185 -2.373 1.00 92.94 190 VAL A C 1
ATOM 1503 O O . VAL A 1 190 ? 22.126 23.360 -3.063 1.00 92.94 190 VAL A O 1
ATOM 1506 N N . LEU A 1 191 ? 20.230 24.453 -2.537 1.00 91.69 191 LEU A N 1
ATOM 1507 C CA . LEU A 1 191 ? 19.413 23.934 -3.625 1.00 91.69 191 LEU A CA 1
ATOM 1508 C C . LEU A 1 191 ? 19.882 24.515 -4.962 1.00 91.69 191 LEU A C 1
ATOM 1510 O O . LEU A 1 191 ? 19.965 25.733 -5.097 1.00 91.69 191 LEU A O 1
ATOM 1514 N N . PHE A 1 192 ? 20.116 23.661 -5.961 1.00 90.25 192 PHE A N 1
ATOM 1515 C CA . PHE A 1 192 ? 20.482 24.116 -7.310 1.00 90.25 192 PHE A CA 1
ATOM 1516 C C . PHE A 1 192 ? 19.546 23.626 -8.422 1.00 90.25 192 PHE A C 1
ATOM 1518 O O . PHE A 1 192 ? 19.537 24.218 -9.497 1.00 90.25 192 PHE A O 1
ATOM 1525 N N . ASP A 1 193 ? 18.774 22.561 -8.197 1.00 87.75 193 ASP A N 1
ATOM 1526 C CA . ASP A 1 193 ? 17.767 22.085 -9.151 1.00 87.75 193 ASP A CA 1
ATOM 1527 C C . ASP A 1 193 ? 16.621 21.393 -8.403 1.00 87.75 193 ASP A C 1
ATOM 1529 O O . ASP A 1 193 ? 16.805 20.835 -7.316 1.00 87.75 193 ASP A O 1
ATOM 1533 N N . VAL A 1 194 ? 15.437 21.413 -9.007 1.00 86.38 194 VAL A N 1
ATOM 1534 C CA . VAL A 1 194 ? 14.248 20.712 -8.522 1.00 86.38 194 VAL A CA 1
ATOM 1535 C C . VAL A 1 194 ? 13.812 19.755 -9.615 1.00 86.38 194 VAL A C 1
ATOM 1537 O O . VAL A 1 194 ? 13.366 20.151 -10.692 1.00 86.38 194 VAL A O 1
ATOM 1540 N N . ILE A 1 195 ? 13.918 18.463 -9.332 1.00 84.56 195 ILE A N 1
ATOM 1541 C CA . ILE A 1 195 ? 13.256 17.448 -10.133 1.00 84.56 195 ILE A CA 1
ATOM 1542 C C . ILE A 1 195 ? 11.822 17.427 -9.647 1.00 84.56 195 ILE A C 1
ATOM 1544 O O . ILE A 1 195 ? 11.505 16.854 -8.601 1.00 84.56 195 ILE A O 1
ATOM 1548 N N . LYS A 1 196 ? 10.973 18.098 -10.421 1.00 82.25 196 LYS A N 1
ATOM 1549 C CA . LYS A 1 196 ? 9.534 18.005 -10.258 1.00 82.25 196 LYS A CA 1
ATOM 1550 C C . LYS A 1 196 ? 9.163 16.538 -10.176 1.00 82.25 196 LYS A C 1
ATOM 1552 O O . LYS A 1 196 ? 9.590 15.746 -11.022 1.00 82.25 196 LYS A O 1
ATOM 1557 N N . THR A 1 197 ? 8.333 16.204 -9.201 1.00 64.00 197 THR A N 1
ATOM 1558 C CA . THR A 1 197 ? 7.442 15.067 -9.348 1.00 64.00 197 THR A CA 1
ATOM 1559 C C . THR A 1 197 ? 6.517 15.462 -10.477 1.00 64.00 197 THR A C 1
ATOM 1561 O O . THR A 1 197 ? 5.441 16.014 -10.278 1.00 64.00 197 THR A O 1
ATOM 1564 N N . SER A 1 198 ? 6.991 15.280 -11.707 1.00 41.59 198 SER A N 1
ATOM 1565 C CA . SER A 1 198 ? 6.094 15.180 -12.824 1.00 41.59 198 SER A CA 1
ATOM 1566 C C . SER A 1 198 ? 5.033 14.188 -12.383 1.00 41.59 198 SER A C 1
ATOM 1568 O O . SER A 1 198 ? 5.358 13.103 -11.886 1.00 41.59 198 SER A O 1
ATOM 1570 N N . GLU A 1 199 ? 3.784 14.509 -12.669 1.00 35.41 199 GLU A N 1
ATOM 1571 C CA . GLU A 1 199 ? 2.820 13.511 -13.103 1.00 35.41 199 GLU A CA 1
ATOM 1572 C C . GLU A 1 199 ? 3.368 12.783 -14.352 1.00 35.41 199 GLU A C 1
ATOM 1574 O O . GLU A 1 199 ? 2.758 12.712 -15.404 1.00 35.41 199 GLU A O 1
ATOM 1579 N N . THR A 1 200 ? 4.573 12.224 -14.273 1.00 30.20 200 THR A N 1
ATOM 1580 C CA . THR A 1 200 ? 4.691 10.813 -14.488 1.00 30.20 200 THR A CA 1
ATOM 1581 C C . THR A 1 200 ? 3.926 10.122 -13.327 1.00 30.20 200 THR A C 1
ATOM 1583 O O . THR A 1 200 ? 4.542 9.535 -12.453 1.00 30.20 200 THR A O 1
ATOM 1586 N N . ILE A 1 201 ? 2.591 10.156 -13.230 1.00 32.06 201 ILE A N 1
ATOM 1587 C CA . ILE A 1 201 ? 1.751 9.399 -14.160 1.00 32.06 201 ILE A CA 1
ATOM 1588 C C . ILE A 1 201 ? 2.567 9.102 -15.416 1.00 32.06 201 ILE A C 1
ATOM 1590 O O . ILE A 1 201 ? 2.384 9.689 -16.478 1.00 32.06 201 ILE A O 1
ATOM 1594 N N . GLN A 1 202 ? 3.526 8.151 -15.312 1.00 26.86 202 GLN A N 1
ATOM 1595 C CA . GLN A 1 202 ? 3.575 7.205 -16.417 1.00 26.86 202 GLN A CA 1
ATOM 1596 C C . GLN A 1 202 ? 2.094 6.956 -16.613 1.00 26.86 202 GLN A C 1
ATOM 1598 O O . GLN A 1 202 ? 1.480 6.616 -15.588 1.00 26.86 202 GLN A O 1
ATOM 1603 N N . PRO A 1 203 ? 1.478 7.261 -17.775 1.00 27.75 203 PRO A N 1
ATOM 1604 C CA . PRO A 1 203 ? 0.170 6.691 -18.002 1.00 27.75 203 PRO A CA 1
ATOM 1605 C C . PRO A 1 203 ? 0.369 5.272 -17.506 1.00 27.75 203 PRO A C 1
ATOM 1607 O O . PRO A 1 203 ? 1.302 4.609 -17.982 1.00 27.75 203 PRO A O 1
ATOM 1610 N N . LEU A 1 204 ? -0.348 4.890 -16.425 1.00 32.44 204 LEU A N 1
ATOM 1611 C CA . LEU A 1 204 ? -0.656 3.491 -16.170 1.00 32.44 204 LEU A CA 1
ATOM 1612 C C . LEU A 1 204 ? -0.901 3.056 -17.576 1.00 32.44 204 LEU A C 1
ATOM 1614 O O . LEU A 1 204 ? -1.816 3.670 -18.147 1.00 32.44 204 LEU A O 1
ATOM 1618 N N . GLN A 1 205 ? 0.041 2.283 -18.164 1.00 29.02 205 GLN A N 1
ATOM 1619 C CA . GLN A 1 205 ? 0.051 2.046 -19.606 1.00 29.02 205 GLN A CA 1
ATOM 1620 C C . GLN A 1 205 ? -1.410 1.927 -19.921 1.00 29.02 205 GLN A C 1
ATOM 1622 O O . GLN A 1 205 ? -2.040 1.122 -19.225 1.00 29.02 205 GLN A O 1
ATOM 1627 N N . THR A 1 206 ? -1.983 2.829 -20.736 1.00 32.81 206 THR A N 1
ATOM 1628 C CA . THR A 1 206 ? -3.380 2.660 -21.106 1.00 32.81 206 THR A CA 1
ATOM 1629 C C . THR A 1 206 ? -3.321 1.339 -21.813 1.00 32.81 206 THR A C 1
ATOM 1631 O O . THR A 1 206 ? -2.872 1.235 -22.955 1.00 32.81 206 THR A O 1
ATOM 1634 N N . PHE A 1 207 ? -3.584 0.312 -21.021 1.00 32.62 207 PHE A N 1
ATOM 1635 C CA . PHE A 1 207 ? -3.522 -1.057 -21.385 1.00 32.62 207 PHE A CA 1
ATOM 1636 C C . PHE A 1 207 ? -4.842 -1.079 -22.088 1.00 32.62 207 PHE A C 1
ATOM 1638 O O . PHE A 1 207 ? -5.913 -1.189 -21.493 1.00 32.62 207 PHE A O 1
ATOM 1645 N N . VAL A 1 208 ? -4.752 -0.796 -23.381 1.00 28.70 208 VAL A N 1
ATOM 1646 C CA . VAL A 1 208 ? -5.706 -1.320 -24.316 1.00 28.70 208 VAL A CA 1
ATOM 1647 C C . VAL A 1 208 ? -5.740 -2.788 -23.935 1.00 28.70 208 VAL A C 1
ATOM 1649 O O . VAL A 1 208 ? -4.736 -3.490 -24.101 1.00 28.70 208 VAL A O 1
ATOM 1652 N N . LEU A 1 209 ? -6.838 -3.196 -23.286 1.00 30.09 209 LEU A N 1
ATOM 1653 C CA . LEU A 1 209 ? -7.160 -4.601 -23.096 1.00 30.09 209 LEU A CA 1
ATOM 1654 C C . LEU A 1 209 ? -6.762 -5.274 -24.402 1.00 30.09 209 LEU A C 1
ATOM 1656 O O . LEU A 1 209 ? -7.188 -4.761 -25.445 1.00 30.09 209 LEU A O 1
ATOM 1660 N N . PRO A 1 210 ? -5.922 -6.325 -24.399 1.00 28.61 210 PRO A N 1
ATOM 1661 C CA . PRO A 1 210 ? -5.663 -7.042 -25.628 1.00 28.61 210 PRO A CA 1
ATOM 1662 C C . PRO A 1 210 ? -7.026 -7.353 -26.239 1.00 28.61 210 PRO A C 1
ATOM 1664 O O . PRO A 1 210 ? -7.847 -8.066 -25.658 1.00 28.61 210 PRO A O 1
ATOM 1667 N N . SER A 1 211 ? -7.309 -6.704 -27.370 1.00 32.25 211 SER A N 1
ATOM 1668 C CA . SER A 1 211 ? -8.499 -6.980 -28.146 1.00 32.25 211 SER A CA 1
ATOM 1669 C C . SER A 1 211 ? -8.418 -8.462 -28.453 1.00 32.25 211 SER A C 1
ATOM 1671 O O . SER A 1 211 ? -7.439 -8.867 -29.082 1.00 32.25 211 SER A O 1
ATOM 1673 N N . LYS A 1 212 ? -9.391 -9.232 -27.946 1.00 40.47 212 LYS A N 1
ATOM 1674 C CA . LYS A 1 212 ? -9.566 -10.680 -28.128 1.00 40.47 212 LYS A CA 1
ATOM 1675 C C . LYS A 1 212 ? -8.709 -11.240 -29.265 1.00 40.47 212 LYS A C 1
ATOM 1677 O O . LYS A 1 212 ? -9.169 -11.287 -30.404 1.00 40.47 212 LYS A O 1
ATOM 1682 N N . LYS A 1 213 ? -7.498 -11.685 -28.949 1.00 35.09 213 LYS A N 1
ATOM 1683 C CA . LYS A 1 213 ? -6.767 -12.675 -29.732 1.00 35.09 213 LYS A CA 1
ATOM 1684 C C . LYS A 1 213 ? -5.992 -13.533 -28.748 1.00 35.09 213 LYS A C 1
ATOM 1686 O O . LYS A 1 213 ? -5.302 -13.014 -27.879 1.00 35.09 213 LYS A O 1
ATOM 1691 N N . ASP A 1 214 ? -6.227 -14.827 -28.897 1.00 31.77 214 ASP A N 1
ATOM 1692 C CA . ASP A 1 214 ? -5.658 -15.950 -28.164 1.00 31.77 214 ASP A CA 1
ATOM 1693 C C . ASP A 1 214 ? -6.290 -16.219 -26.789 1.00 31.77 214 ASP A C 1
ATOM 1695 O O . ASP A 1 214 ? -5.685 -16.067 -25.729 1.00 31.77 214 ASP A O 1
ATOM 1699 N N . PHE A 1 215 ? -7.528 -16.732 -26.823 1.00 37.34 215 PHE A N 1
ATOM 1700 C CA . PHE A 1 215 ? -7.936 -17.727 -25.831 1.00 37.34 215 PHE A CA 1
ATOM 1701 C C . PHE A 1 215 ? -7.004 -18.936 -26.002 1.00 37.34 215 PHE A C 1
ATOM 1703 O O . PHE A 1 215 ? -7.279 -19.832 -26.794 1.00 37.34 215 PHE A O 1
ATOM 1710 N N . GLN A 1 216 ? -5.888 -18.964 -25.274 1.00 41.25 216 GLN A N 1
ATOM 1711 C CA . GLN A 1 216 ? -5.394 -20.255 -24.813 1.00 41.25 216 GLN A CA 1
ATOM 1712 C C . GLN A 1 216 ? -6.481 -20.811 -23.891 1.00 41.25 216 GLN A C 1
ATOM 1714 O O . GLN A 1 216 ? -6.964 -20.087 -23.016 1.00 41.25 216 GLN A O 1
ATOM 1719 N N . GLU A 1 217 ? -6.924 -22.045 -24.125 1.00 45.16 217 GLU A N 1
ATOM 1720 C CA . GLU A 1 217 ? -7.850 -22.739 -23.230 1.00 45.16 217 GLU A CA 1
ATOM 1721 C C . GLU A 1 217 ? -7.235 -22.777 -21.825 1.00 45.16 217 GLU A C 1
ATOM 1723 O O . GLU A 1 217 ? -6.353 -23.581 -21.530 1.00 45.16 217 GLU A O 1
ATOM 1728 N N . ARG A 1 218 ? -7.656 -21.849 -20.961 1.00 62.75 218 ARG A N 1
ATOM 1729 C CA . ARG A 1 218 ? -7.278 -21.855 -19.547 1.00 62.75 218 ARG A CA 1
ATOM 1730 C C . ARG A 1 218 ? -7.929 -23.062 -18.879 1.00 62.75 218 ARG A C 1
ATOM 1732 O O . ARG A 1 218 ? -9.028 -23.472 -19.260 1.00 62.75 218 ARG A O 1
ATOM 1739 N N . GLY A 1 219 ? -7.240 -23.642 -17.900 1.00 63.00 219 GLY A N 1
ATOM 1740 C CA . GLY A 1 219 ? -7.670 -24.879 -17.254 1.00 63.00 219 GLY A CA 1
ATOM 1741 C C . GLY A 1 219 ? -9.053 -24.754 -16.608 1.00 63.00 219 GLY A C 1
ATOM 1742 O O . GLY A 1 219 ? -9.484 -23.678 -16.212 1.00 63.00 219 GLY A O 1
ATOM 1743 N N . SER A 1 220 ? -9.778 -25.861 -16.463 1.00 78.38 220 SER A N 1
ATOM 1744 C CA . SER A 1 220 ? -11.065 -25.842 -15.759 1.00 78.38 220 SER A CA 1
ATOM 1745 C C . SER A 1 220 ? -10.862 -25.585 -14.265 1.00 78.38 220 SER A C 1
ATOM 1747 O O . SER A 1 220 ? -10.103 -26.304 -13.617 1.00 78.38 220 SER A O 1
ATOM 1749 N N . ALA A 1 221 ? -11.608 -24.641 -13.682 1.00 78.38 221 ALA A N 1
ATOM 1750 C CA . ALA A 1 221 ? -11.610 -24.404 -12.233 1.00 78.38 221 ALA A CA 1
ATOM 1751 C C . ALA A 1 221 ? -11.949 -25.675 -11.426 1.00 78.38 221 ALA A C 1
ATOM 1753 O O . ALA A 1 221 ? -11.470 -25.854 -10.307 1.00 78.38 221 ALA A O 1
ATOM 1754 N N . ARG A 1 222 ? -12.698 -26.617 -12.024 1.00 81.12 222 ARG A N 1
ATOM 1755 C CA . ARG A 1 222 ? -12.996 -27.928 -11.421 1.00 81.12 222 ARG A CA 1
ATOM 1756 C C . ARG A 1 222 ? -11.739 -28.735 -11.100 1.00 81.12 222 ARG A C 1
ATOM 1758 O O . ARG A 1 222 ? -11.757 -29.519 -10.158 1.00 81.12 222 ARG A O 1
ATOM 1765 N N . ASN A 1 223 ? -10.650 -28.522 -11.837 1.00 81.81 223 ASN A N 1
ATOM 1766 C CA . ASN A 1 223 ? -9.393 -29.235 -11.625 1.00 81.81 223 ASN A CA 1
ATOM 1767 C C . ASN A 1 223 ? -8.733 -28.880 -10.284 1.00 81.81 223 ASN A C 1
ATOM 1769 O O . ASN A 1 223 ? -7.928 -29.684 -9.804 1.00 81.81 223 ASN A O 1
ATOM 1773 N N . TYR A 1 224 ? -9.102 -27.735 -9.691 1.00 82.31 224 TYR A N 1
ATOM 1774 C CA . TYR A 1 224 ? -8.537 -27.165 -8.464 1.00 82.31 224 TYR A CA 1
ATOM 1775 C C . TYR A 1 224 ? -9.389 -27.393 -7.210 1.00 82.31 224 TYR A C 1
ATOM 1777 O O . TYR A 1 224 ? -8.944 -27.092 -6.103 1.00 82.31 224 TYR A O 1
ATOM 1785 N N . LEU A 1 225 ? -10.597 -27.943 -7.353 1.00 86.19 225 LEU A N 1
ATOM 1786 C CA . LEU A 1 225 ? -11.496 -28.165 -6.221 1.00 86.19 225 LEU A CA 1
ATOM 1787 C C . LEU A 1 225 ? -10.923 -29.194 -5.240 1.00 86.19 225 LEU A C 1
ATOM 1789 O O . LEU A 1 225 ? -10.411 -30.236 -5.650 1.00 86.19 225 LEU A O 1
ATOM 1793 N N . ASN A 1 226 ? -11.069 -28.910 -3.941 1.00 86.62 226 ASN A N 1
ATOM 1794 C CA . ASN A 1 226 ? -10.682 -29.782 -2.824 1.00 86.62 226 ASN A CA 1
ATOM 1795 C C . ASN A 1 226 ? -9.205 -30.212 -2.834 1.00 86.62 226 ASN A C 1
ATOM 1797 O O . ASN A 1 226 ? -8.871 -31.311 -2.392 1.00 86.62 226 ASN A O 1
ATOM 1801 N N . LYS A 1 227 ? -8.315 -29.358 -3.352 1.00 83.75 227 LYS A N 1
ATOM 1802 C CA . LYS A 1 227 ? -6.878 -29.629 -3.442 1.00 83.75 227 LYS A CA 1
ATOM 1803 C C . LYS A 1 227 ? -6.062 -28.512 -2.810 1.00 83.75 227 LYS A C 1
ATOM 1805 O O . LYS A 1 227 ? -6.396 -27.337 -2.928 1.00 83.75 227 LYS A O 1
ATOM 1810 N N . VAL A 1 228 ? -4.956 -28.904 -2.186 1.00 85.69 228 VAL A N 1
ATOM 1811 C CA . VAL A 1 228 ? -3.917 -27.989 -1.709 1.00 85.69 228 VAL A CA 1
ATOM 1812 C C . VAL A 1 228 ? -2.787 -27.990 -2.727 1.00 85.69 228 VAL A C 1
ATOM 1814 O O . VAL A 1 228 ? -2.283 -29.047 -3.103 1.00 85.69 228 VAL A O 1
ATOM 1817 N N . TYR A 1 229 ? -2.390 -26.800 -3.163 1.00 81.88 229 TYR A N 1
ATOM 1818 C CA . TYR A 1 229 ? -1.311 -26.611 -4.121 1.00 81.88 229 TYR A CA 1
ATOM 1819 C C . TYR A 1 229 ? -0.108 -26.007 -3.411 1.00 81.88 229 TYR A C 1
ATOM 1821 O O . TYR A 1 229 ? -0.194 -24.915 -2.859 1.00 81.88 229 TYR A O 1
ATOM 1829 N N . ASN A 1 230 ? 1.013 -26.725 -3.432 1.00 83.44 230 ASN A N 1
ATOM 1830 C CA . ASN A 1 230 ? 2.290 -26.214 -2.953 1.00 83.44 230 ASN A CA 1
ATOM 1831 C C . ASN A 1 230 ? 3.096 -25.697 -4.151 1.00 83.44 230 ASN A C 1
ATOM 1833 O O . ASN A 1 230 ? 3.621 -26.489 -4.934 1.00 83.44 230 ASN A O 1
ATOM 1837 N N . GLY A 1 231 ? 3.147 -24.379 -4.322 1.00 80.25 231 GLY A N 1
ATOM 1838 C CA . GLY A 1 231 ? 3.843 -23.735 -5.430 1.00 80.25 231 GLY A CA 1
ATOM 1839 C C . GLY A 1 231 ? 3.694 -22.218 -5.403 1.00 80.25 231 GLY A C 1
ATOM 1840 O O . GLY A 1 231 ? 3.117 -21.653 -4.474 1.00 80.25 231 GLY A O 1
ATOM 1841 N N . ASP A 1 232 ? 4.213 -21.559 -6.439 1.00 85.31 232 ASP A N 1
ATOM 1842 C CA . ASP A 1 232 ? 4.031 -20.119 -6.611 1.00 85.31 232 ASP A CA 1
ATOM 1843 C C . ASP A 1 232 ? 2.558 -19.814 -6.918 1.00 85.31 232 ASP A C 1
ATOM 1845 O O . ASP A 1 232 ? 2.003 -20.254 -7.932 1.00 85.31 232 ASP A O 1
ATOM 1849 N N . ILE A 1 233 ? 1.929 -19.036 -6.038 1.00 89.44 233 ILE A N 1
ATOM 1850 C CA . ILE A 1 233 ? 0.530 -18.632 -6.160 1.00 89.44 233 ILE A CA 1
ATOM 1851 C C . ILE A 1 233 ? 0.244 -17.892 -7.472 1.00 89.44 233 ILE A C 1
ATOM 1853 O O . ILE A 1 233 ? -0.842 -18.034 -8.030 1.00 89.44 233 ILE A O 1
ATOM 1857 N N . MET A 1 234 ? 1.216 -17.156 -8.018 1.00 90.88 234 MET A N 1
ATOM 1858 C CA . MET A 1 234 ? 1.048 -16.440 -9.281 1.00 90.88 234 MET A CA 1
ATOM 1859 C C . MET A 1 234 ? 0.874 -17.393 -10.460 1.00 90.88 234 MET A C 1
ATOM 1861 O O . MET A 1 234 ? 0.186 -17.036 -11.413 1.00 90.88 234 MET A O 1
ATOM 1865 N N . HIS A 1 235 ? 1.466 -18.591 -10.421 1.00 89.19 235 HIS A N 1
ATOM 1866 C CA . HIS A 1 235 ? 1.220 -19.606 -11.447 1.00 89.19 235 HIS A CA 1
ATOM 1867 C C . HIS A 1 235 ? -0.206 -20.149 -11.333 1.00 89.19 235 HIS A C 1
ATOM 1869 O O . HIS A 1 235 ? -0.945 -20.130 -12.312 1.00 89.19 235 HIS A O 1
ATOM 1875 N N . VAL A 1 236 ? -0.631 -20.517 -10.119 1.00 88.88 236 VAL A N 1
ATOM 1876 C CA . VAL A 1 236 ? -1.985 -21.043 -9.874 1.00 88.88 236 VAL A CA 1
ATOM 1877 C C . VAL A 1 236 ? -3.058 -20.036 -10.291 1.00 88.88 236 VAL A C 1
ATOM 1879 O O . VAL A 1 236 ? -4.007 -20.397 -10.982 1.00 88.88 236 VAL A O 1
ATOM 1882 N N . LEU A 1 237 ? -2.902 -18.763 -9.914 1.00 91.50 237 LEU A N 1
ATOM 1883 C CA . LEU A 1 237 ? -3.849 -17.715 -10.291 1.00 91.50 237 LEU A CA 1
ATOM 1884 C C . LEU A 1 237 ? -3.914 -17.531 -11.808 1.00 91.50 237 LEU A C 1
ATOM 1886 O O . LEU A 1 237 ? -5.015 -17.447 -12.346 1.00 91.50 237 LEU A O 1
ATOM 1890 N N . LYS A 1 238 ? -2.772 -17.505 -12.508 1.00 90.88 238 LYS A N 1
ATOM 1891 C CA . LYS A 1 238 ? -2.723 -17.344 -13.973 1.00 90.88 238 LYS A CA 1
ATOM 1892 C C . LYS A 1 238 ? -3.393 -18.491 -14.726 1.00 90.88 238 LYS A C 1
ATOM 1894 O O . LYS A 1 238 ? -4.010 -18.240 -15.761 1.00 90.88 238 LYS A O 1
ATOM 1899 N N . ASP A 1 239 ? -3.314 -19.705 -14.194 1.00 89.69 239 ASP A N 1
ATOM 1900 C CA . ASP A 1 239 ? -3.956 -20.875 -14.794 1.00 89.69 239 ASP A CA 1
ATOM 1901 C C . ASP A 1 239 ? -5.478 -20.893 -14.576 1.00 89.69 239 ASP A C 1
ATOM 1903 O O . ASP A 1 239 ? -6.220 -21.453 -15.390 1.00 89.69 239 ASP A O 1
ATOM 1907 N N . LEU A 1 240 ? -5.962 -20.267 -13.494 1.00 90.19 240 LEU A N 1
ATOM 1908 C CA . LEU A 1 240 ? -7.387 -20.187 -13.186 1.00 90.19 240 LEU A CA 1
ATOM 1909 C C . LEU A 1 240 ? -8.144 -19.281 -14.184 1.00 90.19 240 LEU A C 1
ATOM 1911 O O . LEU A 1 240 ? -7.687 -18.175 -14.512 1.00 90.19 240 LEU A O 1
ATOM 1915 N N . PRO A 1 241 ? -9.348 -19.689 -14.633 1.00 91.00 241 PRO A N 1
ATOM 1916 C CA . PRO A 1 241 ? -10.192 -18.855 -15.481 1.00 91.00 241 PRO A CA 1
ATOM 1917 C C . PRO A 1 241 ? -10.639 -17.572 -14.786 1.00 91.00 241 PRO A C 1
ATOM 1919 O O . PRO A 1 241 ? -10.759 -17.505 -13.560 1.00 91.00 241 PRO A O 1
ATOM 1922 N N . ASP A 1 242 ? -10.967 -16.566 -15.588 1.00 93.75 242 ASP A N 1
ATOM 1923 C CA . ASP A 1 242 ? -11.612 -15.348 -15.101 1.00 93.75 242 ASP A CA 1
ATOM 1924 C C . ASP A 1 242 ? -12.969 -15.689 -14.468 1.00 93.75 242 ASP A C 1
ATOM 1926 O O . ASP A 1 242 ? -13.669 -16.584 -14.944 1.00 93.75 242 ASP A O 1
ATOM 1930 N N . ASN A 1 243 ? -13.366 -14.950 -13.429 1.00 93.94 243 ASN A N 1
ATOM 1931 C CA . ASN A 1 243 ? -14.676 -15.098 -12.779 1.00 93.94 243 ASN A CA 1
ATOM 1932 C C . ASN A 1 243 ? -15.019 -16.546 -12.369 1.00 93.94 243 ASN A C 1
ATOM 1934 O O . ASN A 1 243 ? -16.148 -17.008 -12.538 1.00 93.94 243 ASN A O 1
ATOM 1938 N N . SER A 1 244 ? -14.043 -17.277 -11.842 1.00 94.56 244 SER A N 1
ATOM 1939 C CA . SER A 1 244 ? -14.181 -18.680 -11.454 1.00 94.56 244 SER A CA 1
ATOM 1940 C C . SER A 1 244 ? -14.233 -18.910 -9.942 1.00 94.56 244 SER A C 1
ATOM 1942 O O . SER A 1 244 ? -14.717 -19.957 -9.514 1.00 94.56 244 SER A O 1
ATOM 1944 N N . VAL A 1 245 ? -13.811 -17.935 -9.131 1.00 94.56 245 VAL A N 1
ATOM 1945 C CA . VAL A 1 245 ? -13.668 -18.059 -7.671 1.00 94.56 245 VAL A CA 1
ATOM 1946 C C . VAL A 1 245 ? -14.683 -17.168 -6.945 1.00 94.56 245 VAL A C 1
ATOM 1948 O O . VAL A 1 245 ? -14.830 -16.004 -7.294 1.00 94.56 245 VAL A O 1
ATOM 1951 N N . ASP A 1 246 ? -15.390 -17.680 -5.934 1.00 94.31 246 ASP A N 1
ATOM 1952 C CA . ASP A 1 246 ? -16.383 -16.895 -5.168 1.00 94.31 246 ASP A CA 1
ATOM 1953 C C . ASP A 1 246 ? -15.745 -15.994 -4.093 1.00 94.31 246 ASP A C 1
ATOM 1955 O O . ASP A 1 246 ? -16.225 -14.893 -3.823 1.00 94.31 246 ASP A O 1
ATOM 1959 N N . MET A 1 247 ? -14.658 -16.454 -3.472 1.00 96.06 247 MET A N 1
ATOM 1960 C CA . MET A 1 247 ? -13.959 -15.735 -2.411 1.00 96.06 247 MET A CA 1
ATOM 1961 C C . MET A 1 247 ? -12.463 -16.002 -2.486 1.00 96.06 247 MET A C 1
ATOM 1963 O O . MET A 1 247 ? -12.042 -17.144 -2.668 1.00 96.06 247 MET A O 1
ATOM 1967 N N . ILE A 1 248 ? -11.667 -14.958 -2.283 1.00 97.06 248 ILE A N 1
ATOM 1968 C CA . ILE A 1 248 ? -10.220 -15.081 -2.115 1.00 97.06 248 ILE A CA 1
ATOM 1969 C C . ILE A 1 248 ? -9.856 -14.541 -0.741 1.00 97.06 248 ILE A C 1
ATOM 1971 O O . ILE A 1 248 ? -10.274 -13.446 -0.372 1.00 97.06 248 ILE A O 1
ATOM 1975 N N . PHE A 1 249 ? -9.067 -15.311 -0.001 1.00 96.88 249 PHE A N 1
ATOM 1976 C CA . PHE A 1 249 ? -8.438 -14.877 1.237 1.00 96.88 249 PHE A CA 1
ATOM 1977 C C . PHE A 1 249 ? -6.923 -14.968 1.063 1.00 96.88 249 PHE A C 1
ATOM 1979 O O . PHE A 1 249 ? -6.399 -16.048 0.788 1.00 96.88 249 PHE A O 1
ATOM 1986 N N . GLY A 1 250 ? -6.234 -13.838 1.188 1.00 95.06 250 GLY A N 1
ATOM 1987 C CA . GLY A 1 250 ? -4.783 -13.750 1.119 1.00 95.06 250 GLY A CA 1
ATOM 1988 C C . GLY A 1 250 ? -4.183 -13.350 2.462 1.00 95.06 250 GLY A C 1
ATOM 1989 O O . GLY A 1 250 ? -4.589 -12.352 3.051 1.00 95.06 250 GLY A O 1
ATOM 1990 N N . ASP A 1 251 ? -3.178 -14.106 2.896 1.00 92.56 251 ASP A N 1
ATOM 1991 C CA . ASP A 1 251 ? -2.238 -13.753 3.968 1.00 92.56 251 ASP A CA 1
ATOM 1992 C C . ASP A 1 251 ? -0.817 -13.849 3.384 1.00 92.56 251 ASP A C 1
ATOM 1994 O O . ASP A 1 251 ? -0.103 -14.824 3.630 1.00 92.56 251 ASP A O 1
ATOM 1998 N N . PRO A 1 252 ? -0.457 -12.938 2.455 1.00 87.38 252 PRO A N 1
ATOM 1999 C CA . PRO A 1 252 ? 0.840 -12.973 1.798 1.00 87.38 252 PRO A CA 1
ATOM 2000 C C . PRO A 1 252 ? 1.966 -12.763 2.809 1.00 87.38 252 PRO A C 1
ATOM 2002 O O . PRO A 1 252 ? 1.801 -12.117 3.844 1.00 87.38 252 PRO A O 1
ATOM 2005 N N . ASP A 1 253 ? 3.143 -13.282 2.473 1.00 75.56 253 ASP A N 1
ATOM 2006 C CA . ASP A 1 253 ? 4.316 -13.177 3.323 1.00 75.56 253 ASP A CA 1
ATOM 2007 C C . ASP A 1 253 ? 4.679 -11.717 3.625 1.00 75.56 253 ASP A C 1
ATOM 2009 O O . ASP A 1 253 ? 4.468 -10.803 2.832 1.00 75.56 253 ASP A O 1
ATOM 2013 N N . TYR A 1 254 ? 5.244 -11.481 4.805 1.00 69.00 254 TYR A N 1
ATOM 2014 C CA . TYR A 1 254 ? 5.557 -10.136 5.289 1.00 69.00 254 TYR A CA 1
ATOM 2015 C C . TYR A 1 254 ? 6.998 -9.709 4.999 1.00 69.00 254 TYR A C 1
ATOM 2017 O O . TYR A 1 254 ? 7.469 -8.758 5.620 1.00 69.00 254 TYR A O 1
ATOM 2025 N N . ASN A 1 255 ? 7.712 -10.432 4.126 1.00 59.19 255 ASN A N 1
ATOM 2026 C CA . ASN A 1 255 ? 9.179 -10.485 4.019 1.00 59.19 255 ASN A CA 1
ATOM 2027 C C . ASN A 1 255 ? 9.843 -9.214 3.446 1.00 59.19 255 ASN A C 1
ATOM 2029 O O . ASN A 1 255 ? 10.710 -9.248 2.570 1.00 59.19 255 ASN A O 1
ATOM 2033 N N . VAL A 1 256 ? 9.480 -8.060 3.990 1.00 58.56 256 VAL A N 1
ATOM 2034 C CA . VAL A 1 256 ? 10.196 -6.806 3.836 1.00 58.56 256 VAL A CA 1
ATOM 2035 C C . VAL A 1 256 ? 11.104 -6.625 5.044 1.00 58.56 256 VAL A C 1
ATOM 2037 O O . VAL A 1 256 ? 10.646 -6.346 6.147 1.00 58.56 256 VAL A O 1
ATOM 2040 N N . GLY A 1 257 ? 12.412 -6.753 4.834 1.00 49.91 257 GLY A N 1
ATOM 2041 C CA . GLY A 1 257 ? 13.419 -6.322 5.811 1.00 49.91 257 GLY A CA 1
ATOM 2042 C C . GLY A 1 257 ? 13.508 -7.113 7.127 1.00 49.91 257 GLY A C 1
ATOM 2043 O O . GLY A 1 257 ? 14.370 -6.793 7.942 1.00 49.91 257 GLY A O 1
ATOM 2044 N N . ILE A 1 258 ? 12.688 -8.147 7.348 1.00 46.81 258 ILE A N 1
ATOM 2045 C CA . ILE A 1 258 ? 12.746 -8.984 8.556 1.00 46.81 258 ILE A CA 1
ATOM 2046 C C . ILE A 1 258 ? 13.582 -10.236 8.266 1.00 46.81 258 ILE A C 1
ATOM 2048 O O . ILE A 1 258 ? 13.275 -11.013 7.364 1.00 46.81 258 ILE A O 1
ATOM 2052 N N . LYS A 1 259 ? 14.666 -10.427 9.027 1.00 48.69 259 LYS A N 1
ATOM 2053 C CA . LYS A 1 259 ? 15.495 -11.638 8.963 1.00 48.69 259 LYS A CA 1
ATOM 2054 C C . LYS A 1 259 ? 14.801 -12.772 9.714 1.00 48.69 259 LYS A C 1
ATOM 2056 O O . LYS A 1 259 ? 14.668 -12.701 10.933 1.00 48.69 259 LYS A O 1
ATOM 2061 N N . TYR A 1 260 ? 14.422 -13.828 9.002 1.00 43.50 260 TYR A N 1
ATOM 2062 C CA . TYR A 1 260 ? 13.987 -15.085 9.607 1.00 43.50 260 TYR A CA 1
ATOM 2063 C C . TYR A 1 260 ? 15.131 -16.106 9.531 1.00 43.50 260 TYR A C 1
ATOM 2065 O O . TYR A 1 260 ? 15.429 -16.649 8.468 1.00 43.50 260 TYR A O 1
ATOM 2073 N N . GLY A 1 261 ? 15.792 -16.362 10.664 1.00 54.12 261 GLY A N 1
ATOM 2074 C CA . GLY A 1 261 ? 16.887 -17.335 10.751 1.00 54.12 261 GLY A CA 1
ATOM 2075 C C . GLY A 1 261 ? 18.106 -16.976 9.886 1.00 54.12 261 GLY A C 1
ATOM 2076 O O . GLY A 1 261 ? 18.484 -15.811 9.778 1.00 54.12 261 GLY A O 1
ATOM 2077 N N . SER A 1 262 ? 18.745 -17.987 9.289 1.00 45.75 262 SER A N 1
ATOM 2078 C CA . SER A 1 262 ? 19.965 -17.850 8.474 1.00 45.75 262 SER A CA 1
ATOM 2079 C C . SER A 1 262 ? 19.722 -17.429 7.019 1.00 45.75 262 SER A C 1
ATOM 2081 O O . SER A 1 262 ? 20.683 -17.151 6.303 1.00 45.75 262 SER A O 1
ATOM 2083 N N . ASN A 1 263 ? 18.466 -17.384 6.563 1.00 45.56 263 ASN A N 1
ATOM 2084 C CA . ASN A 1 263 ? 18.133 -17.112 5.167 1.00 45.56 263 ASN A CA 1
ATOM 2085 C C . ASN A 1 263 ? 17.662 -15.659 4.988 1.00 45.56 263 ASN A C 1
ATOM 2087 O O . ASN A 1 263 ? 16.699 -15.206 5.606 1.00 45.56 263 ASN A O 1
ATOM 2091 N N . ASN A 1 264 ? 18.344 -14.917 4.111 1.00 47.44 264 ASN A N 1
ATOM 2092 C CA . ASN A 1 264 ? 17.999 -13.536 3.771 1.00 47.44 264 ASN A CA 1
ATOM 2093 C C . ASN A 1 264 ? 16.845 -13.502 2.754 1.00 47.44 264 ASN A C 1
ATOM 2095 O O . ASN A 1 264 ? 17.087 -13.466 1.550 1.00 47.44 264 ASN A O 1
ATOM 2099 N N . TYR A 1 265 ? 15.597 -13.457 3.222 1.00 51.03 265 TYR A N 1
ATOM 2100 C CA . TYR A 1 265 ? 14.421 -13.209 2.371 1.00 51.03 265 TYR A CA 1
ATOM 2101 C C . TYR A 1 265 ? 14.039 -11.723 2.311 1.00 51.03 265 TYR A C 1
ATOM 2103 O O . TYR A 1 265 ? 12.875 -11.380 2.166 1.00 51.03 265 TYR A O 1
ATOM 2111 N N . THR A 1 266 ? 14.993 -10.803 2.463 1.00 56.72 266 THR A N 1
ATOM 2112 C CA . THR A 1 266 ? 14.682 -9.369 2.509 1.00 56.72 266 THR A CA 1
ATOM 2113 C C . THR A 1 266 ? 14.395 -8.837 1.107 1.00 56.72 266 THR A C 1
ATOM 2115 O O . THR A 1 266 ? 15.323 -8.516 0.361 1.00 56.72 266 THR A O 1
ATOM 2118 N N . ARG A 1 267 ? 13.114 -8.720 0.751 1.00 66.06 267 ARG A N 1
ATOM 2119 C CA . ARG A 1 267 ? 12.680 -7.973 -0.434 1.00 66.06 267 ARG A CA 1
ATOM 2120 C C . ARG A 1 267 ? 12.675 -6.478 -0.117 1.00 66.06 267 ARG A C 1
ATOM 2122 O O . ARG A 1 267 ? 12.380 -6.080 1.012 1.00 66.06 267 ARG A O 1
ATOM 2129 N N . ASN A 1 268 ? 13.007 -5.641 -1.098 1.00 81.38 268 ASN A N 1
ATOM 2130 C CA . ASN A 1 268 ? 12.789 -4.202 -0.968 1.00 81.38 268 ASN A CA 1
ATOM 2131 C C . ASN A 1 268 ? 11.281 -3.937 -0.780 1.00 81.38 268 ASN A C 1
ATOM 2133 O O . ASN A 1 268 ? 10.454 -4.621 -1.386 1.00 81.38 268 ASN A O 1
ATOM 2137 N N . PHE A 1 269 ? 10.923 -2.962 0.061 1.00 82.31 269 PHE A N 1
ATOM 2138 C CA . PHE A 1 269 ? 9.524 -2.638 0.351 1.00 82.31 269 PHE A CA 1
ATOM 2139 C C . PHE A 1 269 ? 8.729 -2.301 -0.913 1.00 82.31 269 PHE A C 1
ATOM 2141 O O . PHE A 1 269 ? 7.620 -2.791 -1.088 1.00 82.31 269 PHE A O 1
ATOM 2148 N N . GLU A 1 270 ? 9.301 -1.516 -1.823 1.00 84.50 270 GLU A N 1
ATOM 2149 C CA . GLU A 1 270 ? 8.615 -1.109 -3.048 1.00 84.50 270 GLU A CA 1
ATOM 2150 C C . GLU A 1 270 ? 8.399 -2.303 -3.988 1.00 84.50 270 GLU A C 1
ATOM 2152 O O . GLU A 1 270 ? 7.309 -2.475 -4.529 1.00 84.50 270 GLU A O 1
ATOM 2157 N N . ASP A 1 271 ? 9.389 -3.193 -4.107 1.00 84.94 271 ASP A N 1
ATOM 2158 C CA . ASP A 1 271 ? 9.261 -4.436 -4.879 1.00 84.94 271 ASP A CA 1
ATOM 2159 C C . ASP A 1 271 ? 8.190 -5.365 -4.295 1.00 84.94 271 ASP A C 1
ATOM 2161 O O . ASP A 1 271 ? 7.474 -6.038 -5.039 1.00 84.94 271 ASP A O 1
ATOM 2165 N N . TYR A 1 272 ? 8.071 -5.401 -2.965 1.00 87.69 272 TYR A N 1
ATOM 2166 C CA . TYR A 1 272 ? 7.010 -6.131 -2.281 1.00 87.69 272 TYR A CA 1
ATOM 2167 C C . TYR A 1 272 ? 5.637 -5.535 -2.579 1.00 87.69 272 TYR A C 1
ATOM 2169 O O . TYR A 1 272 ? 4.738 -6.270 -2.974 1.00 87.69 272 TYR A O 1
ATOM 2177 N N . ILE A 1 273 ? 5.476 -4.216 -2.447 1.00 90.69 273 ILE A N 1
ATOM 2178 C CA . ILE A 1 273 ? 4.205 -3.544 -2.735 1.00 90.69 273 ILE A CA 1
ATOM 2179 C C . ILE A 1 273 ? 3.804 -3.732 -4.200 1.00 90.69 273 ILE A C 1
ATOM 2181 O O . ILE A 1 273 ? 2.646 -4.033 -4.475 1.00 90.69 273 ILE A O 1
ATOM 2185 N N . ASN A 1 274 ? 4.750 -3.635 -5.136 1.00 89.44 274 ASN A N 1
ATOM 2186 C CA . ASN A 1 274 ? 4.485 -3.888 -6.552 1.00 89.44 274 ASN A CA 1
ATOM 2187 C C . ASN A 1 274 ? 4.012 -5.325 -6.788 1.00 89.44 274 ASN A C 1
ATOM 2189 O O . ASN A 1 274 ? 3.008 -5.542 -7.460 1.00 89.44 274 ASN A O 1
ATOM 2193 N N . TRP A 1 275 ? 4.680 -6.313 -6.190 1.00 92.38 275 TRP A N 1
ATOM 2194 C CA . TRP A 1 275 ? 4.227 -7.700 -6.269 1.00 92.38 275 TRP A CA 1
ATOM 2195 C C . TRP A 1 275 ? 2.860 -7.911 -5.608 1.00 92.38 275 TRP A C 1
ATOM 2197 O O . TRP A 1 275 ? 2.028 -8.626 -6.158 1.00 92.38 275 TRP A O 1
ATOM 2207 N N . TYR A 1 276 ? 2.596 -7.261 -4.475 1.00 94.31 276 TYR A N 1
ATOM 2208 C CA . TYR A 1 276 ? 1.323 -7.361 -3.768 1.00 94.31 276 TYR A CA 1
ATOM 2209 C C . TYR A 1 276 ? 0.163 -6.789 -4.597 1.00 94.31 276 TYR A C 1
ATOM 2211 O O . TYR A 1 276 ? -0.929 -7.361 -4.629 1.00 94.31 276 TYR A O 1
ATOM 2219 N N . ILE A 1 277 ? 0.414 -5.708 -5.340 1.00 95.88 277 ILE A N 1
ATOM 2220 C CA . ILE A 1 277 ? -0.524 -5.162 -6.326 1.00 95.88 277 ILE A CA 1
ATOM 2221 C C . ILE A 1 277 ? -0.775 -6.174 -7.452 1.00 95.88 277 ILE A C 1
ATOM 2223 O O . ILE A 1 277 ? -1.932 -6.421 -7.785 1.00 95.88 277 ILE A O 1
ATOM 2227 N N . GLU A 1 278 ? 0.264 -6.798 -8.014 1.00 95.38 278 GLU A N 1
ATOM 2228 C CA . GLU A 1 278 ? 0.102 -7.808 -9.074 1.00 95.38 278 GLU A CA 1
ATOM 2229 C C . GLU A 1 278 ? -0.655 -9.055 -8.593 1.00 95.38 278 GLU A C 1
ATOM 2231 O O . GLU A 1 278 ? -1.556 -9.536 -9.281 1.00 95.38 278 GLU A O 1
ATOM 2236 N N . LEU A 1 279 ? -0.369 -9.528 -7.378 1.00 95.94 279 LEU A N 1
ATOM 2237 C CA . LEU A 1 279 ? -1.128 -10.596 -6.729 1.00 95.94 279 LEU A CA 1
ATOM 2238 C C . LEU A 1 279 ? -2.610 -10.222 -6.607 1.00 95.94 279 LEU A C 1
ATOM 2240 O O . LEU A 1 279 ? -3.495 -11.026 -6.909 1.00 95.94 279 LEU A O 1
ATOM 2244 N N . THR A 1 280 ? -2.886 -8.989 -6.183 1.00 97.19 280 THR A N 1
ATOM 2245 C CA . THR A 1 280 ? -4.248 -8.479 -6.009 1.00 97.19 280 THR A CA 1
ATOM 2246 C C . THR A 1 280 ? -4.975 -8.359 -7.348 1.00 97.19 280 THR A C 1
ATOM 2248 O O . THR A 1 280 ? -6.132 -8.758 -7.438 1.00 97.19 280 THR A O 1
ATOM 2251 N N . LYS A 1 281 ? -4.313 -7.889 -8.413 1.00 96.19 281 LYS A N 1
ATOM 2252 C CA . LYS A 1 281 ? -4.889 -7.822 -9.769 1.00 96.19 281 LYS A CA 1
ATOM 2253 C C . LYS A 1 281 ? -5.318 -9.195 -10.274 1.00 96.19 281 LYS A C 1
ATOM 2255 O O . LYS A 1 281 ? -6.458 -9.363 -10.706 1.00 96.19 281 LYS A O 1
ATOM 2260 N N . GLU A 1 282 ? -4.428 -10.181 -10.184 1.00 97.00 282 GLU A N 1
ATOM 2261 C CA . GLU A 1 282 ? -4.731 -11.548 -10.614 1.00 97.00 282 GLU A CA 1
ATOM 2262 C C . GLU A 1 282 ? -5.827 -12.185 -9.753 1.00 97.00 282 GLU A C 1
ATOM 2264 O O . GLU A 1 282 ? -6.716 -12.857 -10.276 1.00 97.00 282 GLU A O 1
ATOM 2269 N N . SER A 1 283 ? -5.838 -11.891 -8.451 1.00 97.44 283 SER A N 1
ATOM 2270 C CA . SER A 1 283 ? -6.920 -12.297 -7.551 1.00 97.44 283 SER A CA 1
ATOM 2271 C C . SER A 1 283 ? -8.264 -11.698 -7.988 1.00 97.44 283 SER A C 1
ATOM 2273 O O . SER A 1 283 ? -9.244 -12.417 -8.172 1.00 97.44 283 SER A O 1
ATOM 2275 N N . MET A 1 284 ? -8.320 -10.390 -8.244 1.00 96.25 284 MET A N 1
ATOM 2276 C CA . MET A 1 284 ? -9.547 -9.728 -8.698 1.00 96.25 284 MET A CA 1
ATOM 2277 C C . MET A 1 284 ? -10.009 -10.226 -10.074 1.00 96.25 284 MET A C 1
ATOM 2279 O O . MET A 1 284 ? -11.214 -10.290 -10.326 1.00 96.25 284 MET A O 1
ATOM 2283 N N . ARG A 1 285 ? -9.091 -10.634 -10.961 1.00 95.81 285 ARG A N 1
ATOM 2284 C CA . ARG A 1 285 ? -9.427 -11.233 -12.263 1.00 95.81 285 ARG A CA 1
ATOM 2285 C C . ARG A 1 285 ? -10.198 -12.546 -12.102 1.00 95.81 285 ARG A C 1
ATOM 2287 O O . ARG A 1 285 ? -11.260 -12.704 -12.712 1.00 95.81 285 ARG A O 1
ATOM 2294 N N . VAL A 1 286 ? -9.688 -13.471 -11.288 1.00 96.56 286 VAL A N 1
ATOM 2295 C CA . VAL A 1 286 ? -10.304 -14.800 -11.109 1.00 96.56 286 VAL A CA 1
ATOM 2296 C C . VAL A 1 286 ? -11.559 -14.760 -10.238 1.00 96.56 286 VAL A C 1
ATOM 2298 O O . VAL A 1 286 ? -12.401 -15.647 -10.346 1.00 96.56 286 VAL A O 1
ATOM 2301 N N . LEU A 1 287 ? -11.723 -13.734 -9.404 1.00 95.75 287 LEU A N 1
ATOM 2302 C CA . LEU A 1 287 ? -12.906 -13.550 -8.567 1.00 95.75 287 LEU A CA 1
ATOM 2303 C C . LEU A 1 287 ? -14.168 -13.337 -9.424 1.00 95.75 287 LEU A C 1
ATOM 2305 O O . LEU A 1 287 ? -14.128 -12.625 -10.424 1.00 95.75 287 LEU A O 1
ATOM 2309 N N . LYS A 1 288 ? -15.300 -13.945 -9.071 1.00 94.56 288 LYS A N 1
ATOM 2310 C CA . LYS A 1 288 ? -16.603 -13.700 -9.713 1.00 94.56 288 LYS A CA 1
ATOM 2311 C C . LYS A 1 288 ? -17.071 -12.269 -9.472 1.00 94.56 288 LYS A C 1
ATOM 2313 O O . LYS A 1 288 ? -16.623 -11.617 -8.534 1.00 94.56 288 LYS A O 1
ATOM 2318 N N . THR A 1 289 ? -17.982 -11.783 -10.313 1.00 93.38 289 THR A N 1
ATOM 2319 C CA . THR A 1 289 ? -18.530 -10.415 -10.233 1.00 93.38 289 THR A CA 1
ATOM 2320 C C . THR A 1 289 ? -19.155 -10.104 -8.874 1.00 93.38 289 THR A C 1
ATOM 2322 O O . THR A 1 289 ? -18.985 -8.998 -8.373 1.00 93.38 289 THR A O 1
ATOM 2325 N N . ASP A 1 290 ? -19.800 -11.095 -8.259 1.00 94.50 290 ASP A N 1
ATOM 2326 C CA . ASP A 1 290 ? -20.407 -11.042 -6.925 1.00 94.50 290 ASP A CA 1
ATOM 2327 C C . ASP A 1 290 ? -19.471 -11.531 -5.801 1.00 94.50 290 ASP A C 1
ATOM 2329 O O . ASP A 1 290 ? -19.906 -11.776 -4.670 1.00 94.50 290 ASP A O 1
ATOM 2333 N N . GLY A 1 291 ? -18.190 -11.724 -6.119 1.00 95.69 291 GLY A N 1
ATOM 2334 C CA . GLY A 1 291 ? -17.195 -12.270 -5.213 1.00 95.69 291 GLY A CA 1
ATOM 2335 C C . GLY A 1 291 ? -16.539 -11.221 -4.319 1.00 95.69 291 GLY A C 1
ATOM 2336 O O . GLY A 1 291 ? -16.564 -10.014 -4.581 1.00 95.69 291 GLY A O 1
ATOM 2337 N N . ASN A 1 292 ? -15.903 -11.716 -3.257 1.00 97.00 292 ASN A N 1
ATOM 2338 C CA . ASN A 1 292 ? -15.245 -10.894 -2.244 1.00 97.00 292 ASN A CA 1
ATOM 2339 C C . ASN A 1 292 ? -13.772 -11.281 -2.091 1.00 97.00 292 ASN A C 1
ATOM 2341 O O . ASN A 1 292 ? -13.431 -12.462 -1.983 1.00 97.00 292 ASN A O 1
ATOM 2345 N N . LEU A 1 293 ? -12.908 -10.273 -2.039 1.00 97.81 293 LEU A N 1
ATOM 2346 C CA . LEU A 1 293 ? -11.494 -10.429 -1.733 1.00 97.81 293 LEU A CA 1
ATOM 2347 C C . LEU A 1 293 ? -11.224 -9.967 -0.300 1.00 97.81 293 LEU A C 1
ATOM 2349 O O . LEU A 1 293 ? -11.619 -8.867 0.079 1.00 97.81 293 LEU A O 1
ATOM 2353 N N . PHE A 1 294 ? -10.487 -10.776 0.454 1.00 97.81 294 PHE A N 1
ATOM 2354 C CA . PHE A 1 294 ? -9.962 -10.447 1.771 1.00 97.81 294 PHE A CA 1
ATOM 2355 C C . PHE A 1 294 ? -8.439 -10.514 1.738 1.00 97.81 294 PHE A C 1
ATOM 2357 O O . PHE A 1 294 ? -7.882 -11.575 1.472 1.00 97.81 294 PHE A O 1
ATOM 2364 N N . MET A 1 295 ? -7.764 -9.403 2.018 1.00 97.25 295 MET A N 1
ATOM 2365 C CA . MET A 1 295 ? -6.304 -9.354 2.081 1.00 97.25 295 MET A CA 1
ATOM 2366 C C . MET A 1 295 ? -5.843 -8.924 3.471 1.00 97.25 295 MET A C 1
ATOM 2368 O O . MET A 1 295 ? -5.972 -7.759 3.862 1.00 97.25 295 MET A O 1
ATOM 2372 N N . MET A 1 296 ? -5.318 -9.881 4.231 1.00 94.88 296 MET A N 1
ATOM 2373 C CA . MET A 1 296 ? -4.730 -9.646 5.539 1.00 94.88 296 MET A CA 1
ATOM 2374 C C . MET A 1 296 ? -3.283 -9.196 5.383 1.00 94.88 296 MET A C 1
ATOM 2376 O O . MET A 1 296 ? -2.500 -9.823 4.678 1.00 94.88 296 MET A O 1
ATOM 2380 N N . ASN A 1 297 ? -2.921 -8.098 6.045 1.00 92.81 297 ASN A N 1
ATOM 2381 C CA . ASN A 1 297 ? -1.531 -7.681 6.115 1.00 92.81 297 ASN A CA 1
ATOM 2382 C C . ASN A 1 297 ? -1.253 -6.778 7.332 1.00 92.81 297 ASN A C 1
ATOM 2384 O O . ASN A 1 297 ? -2.152 -6.413 8.102 1.00 92.81 297 ASN A O 1
ATOM 2388 N N . TYR A 1 298 ? 0.004 -6.368 7.501 1.00 90.00 298 TYR A N 1
ATOM 2389 C CA . TYR A 1 298 ? 0.344 -5.228 8.343 1.00 90.00 298 TYR A CA 1
ATOM 2390 C C . TYR A 1 298 ? -0.338 -3.947 7.819 1.00 90.00 298 TYR A C 1
ATOM 2392 O O . TYR A 1 298 ? -0.460 -3.768 6.602 1.00 90.00 298 TYR A O 1
ATOM 2400 N N . PRO A 1 299 ? -0.720 -3.023 8.723 1.00 91.62 299 PRO A N 1
ATOM 2401 C CA . PRO A 1 299 ? -1.426 -1.794 8.352 1.00 91.62 299 PRO A CA 1
ATOM 2402 C C . PRO A 1 299 ? -0.718 -0.970 7.276 1.00 91.62 299 PRO A C 1
ATOM 2404 O O . PRO A 1 299 ? -1.354 -0.465 6.358 1.00 91.62 299 PRO A O 1
ATOM 2407 N N . GLN A 1 300 ? 0.612 -0.865 7.350 1.00 91.38 300 GLN A N 1
ATOM 2408 C CA . GLN A 1 300 ? 1.393 -0.094 6.384 1.00 91.38 300 GLN A CA 1
ATOM 2409 C C . GLN A 1 300 ? 1.260 -0.671 4.964 1.00 91.38 300 GLN 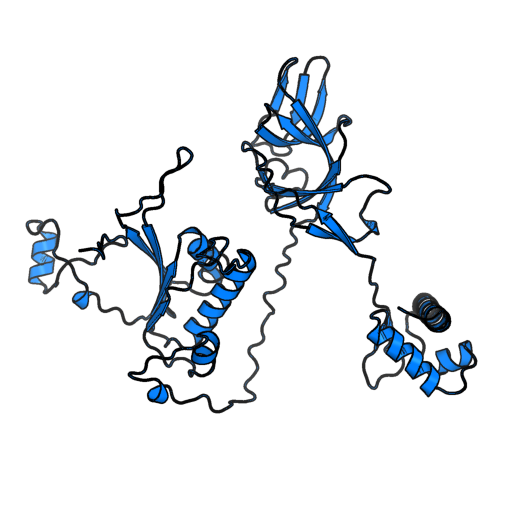A C 1
ATOM 2411 O O . GLN A 1 300 ? 0.953 0.056 4.024 1.00 91.38 300 GLN A O 1
ATOM 2416 N N . GLN A 1 301 ? 1.452 -1.977 4.798 1.00 91.56 301 GLN A N 1
ATOM 2417 C CA . GLN A 1 301 ? 1.394 -2.673 3.514 1.00 91.56 301 GLN A CA 1
ATOM 2418 C C . GLN A 1 301 ? 0.003 -2.550 2.883 1.00 91.56 301 GLN A C 1
ATOM 2420 O O . GLN A 1 301 ? -0.110 -2.231 1.699 1.00 91.56 301 GLN A O 1
ATOM 2425 N N . ASN A 1 302 ? -1.053 -2.739 3.679 1.00 95.62 302 ASN A N 1
ATOM 2426 C CA . ASN A 1 302 ? -2.429 -2.586 3.211 1.00 95.62 302 ASN A CA 1
ATOM 2427 C C . ASN A 1 302 ? -2.776 -1.139 2.858 1.00 95.62 302 ASN A C 1
ATOM 2429 O O . ASN A 1 302 ? -3.422 -0.919 1.837 1.00 95.62 302 ASN A O 1
ATOM 2433 N N . ALA A 1 303 ? -2.294 -0.151 3.617 1.00 95.19 303 ALA A N 1
ATOM 2434 C CA . ALA A 1 303 ? -2.458 1.254 3.251 1.00 95.19 303 ALA A CA 1
ATOM 2435 C C . ALA A 1 303 ? -1.835 1.552 1.875 1.00 95.19 303 ALA A C 1
ATOM 2437 O O . ALA A 1 303 ? -2.447 2.222 1.044 1.00 95.19 303 ALA A O 1
ATOM 2438 N N . HIS A 1 304 ? -0.653 0.996 1.591 1.00 94.94 304 HIS A N 1
ATOM 2439 C CA . HIS A 1 304 ? -0.008 1.150 0.288 1.00 94.94 304 HIS A CA 1
ATOM 2440 C C . HIS A 1 304 ? -0.750 0.433 -0.843 1.00 94.94 304 HIS A C 1
ATOM 2442 O O . HIS A 1 304 ? -0.940 1.043 -1.893 1.00 94.94 304 HIS A O 1
ATOM 2448 N N . LEU A 1 305 ? -1.195 -0.815 -0.649 1.00 95.25 305 LEU A N 1
ATOM 2449 C CA . LEU A 1 305 ? -2.026 -1.516 -1.638 1.00 95.25 305 LEU A CA 1
ATOM 2450 C C . LEU A 1 305 ? -3.302 -0.721 -1.944 1.00 95.25 305 LEU A C 1
ATOM 2452 O O . LEU A 1 305 ? -3.701 -0.584 -3.103 1.00 95.25 305 LEU A O 1
ATOM 2456 N N . ARG A 1 306 ? -3.929 -0.179 -0.898 1.00 94.44 306 ARG A N 1
ATOM 2457 C CA . ARG A 1 306 ? -5.172 0.567 -1.009 1.00 94.44 306 ARG A CA 1
ATOM 2458 C C . ARG A 1 306 ? -5.002 1.838 -1.836 1.00 94.44 306 ARG A C 1
ATOM 2460 O O . ARG A 1 306 ? -5.645 1.971 -2.872 1.00 94.44 306 ARG A O 1
ATOM 2467 N N . VAL A 1 307 ? -4.082 2.710 -1.427 1.00 93.75 307 VAL A N 1
ATOM 2468 C CA . VAL A 1 307 ? -3.881 4.018 -2.068 1.00 93.75 307 VAL A CA 1
ATOM 2469 C C . VAL A 1 307 ? -3.282 3.888 -3.469 1.00 93.75 307 VAL A C 1
ATOM 2471 O O . VAL A 1 307 ? -3.651 4.638 -4.367 1.00 93.75 307 VAL A O 1
ATOM 2474 N N . LYS A 1 308 ? -2.359 2.942 -3.692 1.00 91.19 308 LYS A N 1
ATOM 2475 C CA . LYS A 1 308 ? -1.694 2.800 -4.999 1.00 91.19 308 LYS A CA 1
ATOM 2476 C C . LYS A 1 308 ? -2.537 2.066 -6.043 1.00 91.19 308 LYS A C 1
ATOM 2478 O O . LYS A 1 308 ? -2.224 2.166 -7.227 1.00 91.19 308 LYS A O 1
ATOM 2483 N N . TYR A 1 309 ? -3.545 1.295 -5.635 1.00 94.31 309 TYR A N 1
ATOM 2484 C CA . TYR A 1 309 ? -4.292 0.444 -6.560 1.00 94.31 309 TYR A CA 1
ATOM 2485 C C . TYR A 1 309 ? -5.788 0.377 -6.259 1.00 94.31 309 TYR A C 1
ATOM 2487 O O . TYR A 1 309 ? -6.581 0.749 -7.119 1.00 94.31 309 TYR A O 1
ATOM 2495 N N . LEU A 1 310 ? -6.197 -0.097 -5.079 1.00 92.31 310 LEU A N 1
ATOM 2496 C CA . LEU A 1 310 ? -7.603 -0.458 -4.860 1.00 92.31 310 LEU A CA 1
ATOM 2497 C C . LEU A 1 310 ? -8.554 0.740 -4.937 1.00 92.31 310 LEU A C 1
ATOM 2499 O O . LEU A 1 310 ? -9.560 0.643 -5.634 1.00 92.31 310 LEU A O 1
ATOM 2503 N N . ASP A 1 311 ? -8.223 1.863 -4.292 1.00 90.06 311 ASP A N 1
ATOM 2504 C CA . ASP A 1 311 ? -9.078 3.063 -4.283 1.00 90.06 311 ASP A CA 1
ATOM 2505 C C . ASP A 1 311 ? -9.266 3.649 -5.700 1.00 90.06 311 ASP A C 1
ATOM 2507 O O . ASP A 1 311 ? -10.241 4.347 -5.964 1.00 90.06 311 ASP A O 1
ATOM 2511 N N . LEU A 1 312 ? -8.354 3.344 -6.632 1.00 90.25 312 LEU A N 1
ATOM 2512 C CA . LEU A 1 312 ? -8.430 3.782 -8.029 1.00 90.25 312 LEU A CA 1
ATOM 2513 C C . LEU A 1 312 ? -9.302 2.874 -8.903 1.00 90.25 312 LEU A C 1
ATOM 2515 O O . LEU A 1 312 ? -9.586 3.235 -10.042 1.00 90.25 312 LEU A O 1
ATOM 2519 N N . GLN A 1 313 ? -9.627 1.664 -8.447 1.00 89.38 313 GLN A N 1
ATOM 2520 C CA . GLN A 1 313 ? -10.204 0.609 -9.290 1.00 89.38 313 GLN A CA 1
ATOM 2521 C C . GLN A 1 313 ? -11.525 0.062 -8.757 1.00 89.38 313 GLN A C 1
ATOM 2523 O O . GLN A 1 313 ? -12.339 -0.413 -9.545 1.00 89.38 313 GLN A O 1
ATOM 2528 N N . PHE A 1 314 ? -11.743 0.119 -7.442 1.00 89.38 314 PHE A N 1
ATOM 2529 C CA . PHE A 1 314 ? -12.905 -0.479 -6.797 1.00 89.38 314 PHE A CA 1
ATOM 2530 C C . PHE A 1 314 ? -13.594 0.536 -5.880 1.00 89.38 314 PHE A C 1
ATOM 2532 O O . PHE A 1 314 ? -12.945 1.112 -5.008 1.00 89.38 314 PHE A O 1
ATOM 2539 N N . PRO A 1 315 ? -14.915 0.737 -6.026 1.00 78.75 315 PRO A N 1
ATOM 2540 C CA . PRO A 1 315 ? -15.647 1.737 -5.249 1.00 78.75 315 PRO A CA 1
ATOM 2541 C C . PRO A 1 315 ? -15.941 1.294 -3.806 1.00 78.75 315 PRO A C 1
ATOM 2543 O O . PRO A 1 315 ? -16.257 2.121 -2.951 1.00 78.75 315 PRO A O 1
ATOM 2546 N N . HIS A 1 316 ? -15.859 -0.009 -3.514 1.00 90.31 316 HIS A N 1
ATOM 2547 C CA . HIS A 1 316 ? -16.329 -0.585 -2.254 1.00 90.31 316 HIS A CA 1
ATOM 2548 C C . HIS A 1 316 ? -15.244 -1.388 -1.545 1.00 90.31 316 HIS A C 1
ATOM 2550 O O . HIS A 1 316 ? -15.054 -2.585 -1.778 1.00 90.31 316 HIS A O 1
ATOM 2556 N N . ILE A 1 317 ? -14.564 -0.706 -0.626 1.00 95.06 317 ILE A N 1
ATOM 2557 C CA . ILE A 1 317 ? -13.485 -1.260 0.187 1.00 95.06 317 ILE A CA 1
ATOM 2558 C C . ILE A 1 317 ? -13.821 -1.013 1.654 1.00 95.06 317 ILE A C 1
ATOM 2560 O O . ILE A 1 317 ? -14.099 0.113 2.062 1.00 95.06 317 ILE A O 1
ATOM 2564 N N . ASN A 1 318 ? -13.795 -2.076 2.450 1.00 95.06 318 ASN A N 1
ATOM 2565 C CA . ASN A 1 318 ? -13.925 -2.016 3.899 1.00 95.06 318 ASN A CA 1
ATOM 2566 C C . ASN A 1 318 ? -12.615 -2.478 4.532 1.00 95.06 318 ASN A C 1
ATOM 2568 O O . ASN A 1 318 ? -11.927 -3.337 3.987 1.00 95.06 318 ASN A O 1
ATOM 2572 N N . GLU A 1 319 ? -12.290 -1.943 5.701 1.00 95.75 319 GLU A N 1
ATOM 2573 C CA . GLU A 1 319 ? -11.128 -2.371 6.471 1.00 95.75 319 GLU A CA 1
ATOM 2574 C C . GLU A 1 319 ? -11.586 -2.971 7.794 1.00 95.75 319 GLU A C 1
ATOM 2576 O O . GLU A 1 319 ? -12.423 -2.397 8.498 1.00 95.75 319 GLU A O 1
ATOM 2581 N N . TYR A 1 320 ? -11.040 -4.141 8.110 1.00 95.31 320 TYR A N 1
ATOM 2582 C CA . TYR A 1 320 ? -11.246 -4.825 9.372 1.00 95.31 320 TYR A CA 1
ATOM 2583 C C . TYR A 1 320 ? -9.942 -4.916 10.156 1.00 95.31 320 TYR A C 1
ATOM 2585 O O . TYR A 1 320 ? -8.866 -5.056 9.579 1.00 95.31 320 TYR A O 1
ATOM 2593 N N . VAL A 1 321 ? -10.039 -4.853 11.480 1.00 94.69 321 VAL A N 1
ATOM 2594 C CA . VAL A 1 321 ? -8.892 -4.869 12.386 1.00 94.69 321 VAL A CA 1
ATOM 2595 C C . VAL A 1 321 ? -8.954 -6.110 13.258 1.00 94.69 321 VAL A C 1
ATOM 2597 O O . VAL A 1 321 ? -9.816 -6.240 14.127 1.00 94.69 321 VAL A O 1
ATOM 2600 N N . TRP A 1 322 ? -8.006 -7.014 13.058 1.00 91.50 322 TRP A N 1
ATOM 2601 C CA . TRP A 1 322 ? -7.800 -8.115 13.985 1.00 91.50 322 TRP A CA 1
ATOM 2602 C C . TRP A 1 322 ? -6.839 -7.672 15.083 1.00 91.50 322 TRP A C 1
ATOM 2604 O O . TRP A 1 322 ? -5.666 -7.416 14.813 1.00 91.50 322 TRP A O 1
ATOM 2614 N N . VAL A 1 323 ? -7.339 -7.579 16.312 1.00 89.50 323 VAL A N 1
ATOM 2615 C CA . VAL A 1 323 ? -6.561 -7.225 17.503 1.00 89.50 323 VAL A CA 1
ATOM 2616 C C . VAL A 1 323 ? -6.091 -8.503 18.200 1.00 89.50 323 VAL A C 1
ATOM 2618 O O . VAL A 1 323 ? -6.870 -9.443 18.372 1.00 89.50 323 VAL A O 1
ATOM 2621 N N . TYR A 1 324 ? -4.820 -8.541 18.603 1.00 83.44 324 TYR A N 1
ATOM 2622 C CA . TYR A 1 324 ? -4.228 -9.667 19.324 1.00 83.44 324 TYR A CA 1
ATOM 2623 C C . TYR A 1 324 ? -3.303 -9.176 20.447 1.00 83.44 324 TYR A C 1
ATOM 2625 O O . TYR A 1 324 ? -2.420 -8.345 20.240 1.00 83.44 324 TYR A O 1
ATOM 2633 N N . ASN A 1 325 ? -3.474 -9.728 21.651 1.00 74.44 325 ASN A N 1
ATOM 2634 C CA . ASN A 1 325 ? -2.845 -9.209 22.876 1.00 74.44 325 ASN A CA 1
ATOM 2635 C C . ASN A 1 325 ? -1.558 -9.951 23.280 1.00 74.44 325 ASN A C 1
ATOM 2637 O O . ASN A 1 325 ? -1.133 -9.888 24.428 1.00 74.44 325 ASN A O 1
ATOM 2641 N N . THR A 1 326 ? -0.934 -10.668 22.346 1.00 70.12 326 THR A N 1
ATOM 2642 C CA . THR A 1 326 ? 0.206 -11.563 22.614 1.00 70.12 326 THR A CA 1
ATOM 2643 C C . THR A 1 326 ? 1.548 -11.028 22.106 1.00 70.12 326 THR A C 1
ATOM 2645 O O . THR A 1 326 ? 2.539 -11.757 22.099 1.00 70.12 326 THR A O 1
ATOM 2648 N N . ASN A 1 327 ? 1.621 -9.770 21.652 1.00 69.12 327 ASN A N 1
ATOM 2649 C CA . ASN A 1 327 ? 2.869 -9.239 21.105 1.00 69.12 327 ASN A CA 1
ATOM 2650 C C . ASN A 1 327 ? 3.873 -8.891 22.215 1.00 69.12 327 ASN A C 1
ATOM 2652 O O . ASN A 1 327 ? 3.644 -7.974 22.997 1.00 69.12 327 ASN A O 1
ATOM 2656 N N . VAL A 1 328 ? 5.006 -9.594 22.226 1.00 64.06 328 VAL A N 1
ATOM 2657 C CA . VAL A 1 328 ? 6.099 -9.430 23.201 1.00 64.06 328 VAL A CA 1
ATOM 2658 C C . VAL A 1 328 ? 7.105 -8.334 22.824 1.00 64.06 328 VAL A C 1
ATOM 2660 O O . VAL A 1 328 ? 7.983 -7.989 23.612 1.00 64.06 328 VAL A O 1
ATOM 2663 N N . GLY A 1 329 ? 7.029 -7.794 21.603 1.00 65.12 329 GLY A N 1
ATOM 2664 C CA . GLY A 1 329 ? 7.964 -6.779 21.123 1.00 65.12 329 GLY A CA 1
ATOM 2665 C C . GLY A 1 329 ? 7.641 -5.394 21.678 1.00 65.12 329 GLY A C 1
ATOM 2666 O O . GLY A 1 329 ? 6.615 -4.813 21.326 1.00 65.12 329 GLY A O 1
ATOM 2667 N N . HIS A 1 330 ? 8.538 -4.822 22.480 1.00 72.62 330 HIS A N 1
ATOM 2668 C CA . HIS A 1 330 ? 8.377 -3.482 23.049 1.00 72.62 330 HIS A CA 1
ATOM 2669 C C . HIS A 1 330 ? 9.496 -2.536 22.609 1.00 72.62 330 HIS A C 1
ATOM 2671 O O . HIS A 1 330 ? 10.636 -2.938 22.386 1.00 72.62 330 HIS A O 1
ATOM 2677 N N . THR A 1 331 ? 9.164 -1.254 22.478 1.00 76.81 331 THR A N 1
ATOM 2678 C CA . THR A 1 331 ? 10.125 -0.184 22.201 1.00 76.81 331 THR A CA 1
ATOM 2679 C C . THR A 1 331 ? 9.714 1.074 22.963 1.00 76.81 331 THR A C 1
ATOM 2681 O O . THR A 1 331 ? 8.525 1.377 23.018 1.00 76.81 331 THR A O 1
ATOM 2684 N N . PRO A 1 332 ? 10.660 1.846 23.528 1.00 83.56 332 PRO A N 1
ATOM 2685 C CA . PRO A 1 332 ? 10.329 3.091 24.220 1.00 83.56 332 PRO A CA 1
ATOM 2686 C C . PRO A 1 332 ? 9.911 4.221 23.265 1.00 83.56 332 PRO A C 1
ATOM 2688 O O . PRO A 1 332 ? 9.498 5.281 23.718 1.00 83.56 332 PRO A O 1
ATOM 2691 N N . LYS A 1 333 ? 10.041 4.030 21.944 1.00 84.62 333 LYS A N 1
ATOM 2692 C CA . LYS A 1 333 ? 9.840 5.092 20.944 1.00 84.62 333 LYS A CA 1
ATOM 2693 C C . LYS A 1 333 ? 8.427 5.149 20.355 1.00 84.62 333 LYS A C 1
ATOM 2695 O O . LYS A 1 333 ? 8.103 6.117 19.678 1.00 84.62 333 LYS A O 1
ATOM 2700 N N . ARG A 1 334 ? 7.607 4.108 20.541 1.00 84.25 334 ARG A N 1
ATOM 2701 C CA . ARG A 1 334 ? 6.243 4.013 19.988 1.00 84.25 334 ARG A CA 1
ATOM 2702 C C . ARG A 1 334 ? 5.442 2.902 20.658 1.00 84.25 334 ARG A C 1
ATOM 2704 O O . ARG A 1 334 ? 6.016 1.981 21.229 1.00 84.25 334 ARG A O 1
ATOM 2711 N N . PHE A 1 335 ? 4.123 2.931 20.486 1.00 85.94 335 PHE A N 1
ATOM 2712 C CA . PHE A 1 335 ? 3.270 1.815 20.885 1.00 85.94 335 PHE A CA 1
ATOM 2713 C C . PHE A 1 335 ? 3.568 0.544 20.074 1.00 85.94 335 PHE A C 1
ATOM 2715 O O . PHE A 1 335 ? 3.857 0.587 18.869 1.00 85.94 335 PHE A O 1
ATOM 2722 N N . THR A 1 336 ? 3.491 -0.600 20.754 1.00 83.94 336 THR A N 1
ATOM 2723 C CA . THR A 1 336 ? 3.617 -1.925 20.143 1.00 83.94 336 THR A CA 1
ATOM 2724 C C . THR A 1 336 ? 2.445 -2.179 19.199 1.00 83.94 336 THR A C 1
ATOM 2726 O O . THR A 1 336 ? 1.282 -2.014 19.561 1.00 83.94 336 THR A O 1
ATOM 2729 N N . THR A 1 337 ? 2.740 -2.618 17.976 1.00 83.25 337 THR A N 1
ATOM 2730 C CA . THR A 1 337 ? 1.708 -2.981 16.999 1.00 83.25 337 THR A CA 1
ATOM 2731 C C . THR A 1 337 ? 1.062 -4.311 17.397 1.00 83.25 337 THR A C 1
ATOM 2733 O O . THR A 1 337 ? 1.663 -5.370 17.229 1.00 83.25 337 THR A O 1
ATOM 2736 N N . ALA A 1 338 ? -0.161 -4.258 17.916 1.00 86.75 338 ALA A N 1
ATOM 2737 C CA . ALA A 1 338 ? -0.924 -5.411 18.407 1.00 86.75 338 ALA A CA 1
ATOM 2738 C C . ALA A 1 338 ? -2.152 -5.724 17.525 1.00 86.75 338 ALA A C 1
ATOM 2740 O O . ALA A 1 338 ? -3.205 -6.123 18.016 1.00 86.75 338 ALA A O 1
ATOM 2741 N N . HIS A 1 339 ? -2.047 -5.468 16.217 1.00 89.50 339 HIS A N 1
ATOM 2742 C CA . HIS A 1 339 ? -3.133 -5.737 15.278 1.00 89.50 339 HIS A CA 1
ATOM 2743 C C . HIS A 1 339 ? -2.652 -6.036 13.849 1.00 89.50 339 HIS A C 1
ATOM 2745 O O . HIS A 1 339 ? -1.508 -5.752 13.470 1.00 89.50 339 HIS A O 1
ATOM 2751 N N . ARG A 1 340 ? -3.547 -6.626 13.052 1.00 89.81 340 ARG A N 1
ATOM 2752 C CA . ARG A 1 340 ? -3.467 -6.733 11.589 1.00 89.81 340 ARG A CA 1
ATOM 2753 C C . ARG A 1 340 ? -4.656 -6.023 10.960 1.00 89.81 340 ARG A C 1
ATOM 2755 O O . ARG A 1 340 ? -5.744 -6.000 11.530 1.00 89.81 340 ARG A O 1
ATOM 2762 N N . SER A 1 341 ? -4.428 -5.468 9.780 1.00 93.88 341 SER A N 1
ATOM 2763 C CA . SER A 1 341 ? -5.489 -4.947 8.921 1.00 93.88 341 SER A CA 1
ATOM 2764 C C . SER A 1 341 ? -5.914 -6.027 7.934 1.00 93.88 341 SER A C 1
ATOM 2766 O O . SER A 1 341 ? -5.066 -6.752 7.414 1.00 93.88 341 SER A O 1
ATOM 2768 N N . ILE A 1 342 ? -7.203 -6.111 7.639 1.00 96.56 342 ILE A N 1
ATOM 2769 C CA . ILE A 1 342 ? -7.769 -6.986 6.617 1.00 96.56 342 ILE A CA 1
ATOM 2770 C C . ILE A 1 342 ? -8.604 -6.107 5.697 1.00 96.56 342 ILE A C 1
ATOM 2772 O O . ILE A 1 342 ? -9.601 -5.527 6.122 1.00 96.56 342 ILE A O 1
ATOM 2776 N N . LEU A 1 343 ? -8.196 -5.999 4.439 1.00 97.75 343 LEU A N 1
ATOM 2777 C CA . LEU A 1 343 ? -8.970 -5.293 3.425 1.00 97.75 343 LEU A CA 1
ATOM 2778 C C . LEU A 1 343 ? -10.022 -6.236 2.860 1.00 97.75 343 LEU A C 1
ATOM 2780 O O . LEU A 1 343 ? -9.674 -7.294 2.350 1.00 97.75 343 LEU A O 1
ATOM 2784 N N . HIS A 1 344 ? -11.287 -5.840 2.927 1.00 97.12 344 HIS A N 1
ATOM 2785 C CA . HIS A 1 344 ? -12.398 -6.487 2.245 1.00 97.12 344 HIS A CA 1
ATOM 2786 C C . HIS A 1 344 ? -12.788 -5.654 1.025 1.00 97.12 344 HIS A C 1
ATOM 2788 O O . HIS A 1 344 ? -13.353 -4.566 1.156 1.00 97.12 344 HIS A O 1
ATOM 2794 N N . VAL A 1 345 ? -12.502 -6.184 -0.159 1.00 97.44 345 VAL A N 1
ATOM 2795 C CA . VAL A 1 345 ? -12.787 -5.554 -1.448 1.00 97.44 345 VAL A CA 1
ATOM 2796 C C . VAL A 1 345 ? -13.907 -6.319 -2.137 1.00 97.44 345 VAL A C 1
ATOM 2798 O O . VAL A 1 345 ? -13.837 -7.542 -2.281 1.00 97.44 345 VAL A O 1
ATOM 2801 N N . ARG A 1 346 ? -14.933 -5.596 -2.585 1.00 95.06 346 ARG A N 1
ATOM 2802 C CA . ARG A 1 346 ? -15.986 -6.159 -3.435 1.00 95.06 346 ARG A CA 1
ATOM 2803 C C . ARG A 1 346 ? -15.617 -5.946 -4.894 1.00 95.06 346 ARG A C 1
ATOM 2805 O O . ARG A 1 346 ? -15.150 -4.865 -5.255 1.00 95.06 346 ARG A O 1
ATOM 2812 N N . LYS A 1 347 ? -15.824 -6.962 -5.735 1.00 92.38 347 LYS A N 1
ATOM 2813 C CA . LYS A 1 347 ? -15.561 -6.819 -7.174 1.00 92.38 347 LYS A CA 1
ATOM 2814 C C . LYS A 1 347 ? -16.571 -5.898 -7.861 1.00 92.38 347 LYS A C 1
ATOM 2816 O O . LYS A 1 347 ? -16.199 -5.197 -8.798 1.00 92.38 347 LYS A O 1
ATOM 2821 N N . SER A 1 348 ? -17.812 -5.889 -7.389 1.00 90.38 348 SER A N 1
ATOM 2822 C CA . SER A 1 348 ? -18.870 -4.979 -7.828 1.00 90.38 348 SER A CA 1
ATOM 2823 C C . SER A 1 348 ? -19.748 -4.559 -6.644 1.00 90.38 348 SER A C 1
ATOM 2825 O O . SER A 1 348 ? -19.465 -4.921 -5.498 1.00 90.38 348 SER A O 1
ATOM 2827 N N . ASP A 1 349 ? -20.782 -3.767 -6.913 1.00 88.25 349 ASP A N 1
ATOM 2828 C CA . ASP A 1 349 ? -21.740 -3.298 -5.905 1.00 88.25 349 ASP A CA 1
ATOM 2829 C C . ASP A 1 349 ? -22.528 -4.467 -5.301 1.00 88.25 349 ASP A C 1
ATOM 2831 O O . ASP A 1 349 ? -22.744 -4.519 -4.085 1.00 88.25 349 ASP A O 1
ATOM 2835 N N . ASP A 1 350 ? -22.872 -5.440 -6.149 1.00 88.81 350 ASP A N 1
ATOM 2836 C CA . ASP A 1 350 ? -23.481 -6.698 -5.749 1.00 88.81 350 ASP A CA 1
ATOM 2837 C C . ASP A 1 350 ? -22.413 -7.647 -5.202 1.00 88.81 350 ASP A C 1
ATOM 2839 O O . ASP A 1 350 ? -21.389 -7.911 -5.837 1.00 88.81 350 ASP A O 1
ATOM 2843 N N . ASN A 1 351 ? -22.655 -8.204 -4.016 1.00 93.44 351 ASN A N 1
ATOM 2844 C CA . ASN A 1 351 ? -21.773 -9.206 -3.439 1.00 93.44 351 ASN A CA 1
ATOM 2845 C C . ASN A 1 351 ? -22.529 -10.280 -2.652 1.00 93.44 351 ASN A C 1
ATOM 2847 O O . ASN A 1 351 ? -23.533 -10.020 -1.986 1.00 93.44 351 ASN A O 1
ATOM 2851 N N . LYS A 1 352 ? -22.000 -11.507 -2.667 1.00 92.56 352 LYS A N 1
ATOM 2852 C CA . LYS A 1 352 ? -22.466 -12.574 -1.776 1.00 92.56 352 LYS A CA 1
ATOM 2853 C C . LYS A 1 352 ? -21.937 -12.335 -0.369 1.00 92.56 352 LYS A C 1
ATOM 2855 O O . LYS A 1 352 ? -20.769 -12.602 -0.090 1.00 92.56 352 LYS A O 1
ATOM 2860 N N . PHE A 1 353 ? -22.792 -11.837 0.520 1.00 89.44 353 PHE A N 1
ATOM 2861 C CA . PHE A 1 353 ? -22.435 -11.570 1.910 1.00 89.44 353 PHE A CA 1
ATOM 2862 C C . PHE A 1 353 ? -23.459 -12.167 2.879 1.00 89.44 353 PHE A C 1
ATOM 2864 O O . PHE A 1 353 ? -24.591 -11.699 2.997 1.00 89.44 353 PHE A O 1
ATOM 2871 N N . PHE A 1 354 ? -23.045 -13.205 3.602 1.00 91.38 354 PHE A N 1
ATOM 2872 C CA . PHE A 1 354 ? -23.918 -14.015 4.453 1.00 91.38 354 PHE A CA 1
ATOM 2873 C C . PHE A 1 354 ? -23.910 -13.513 5.899 1.00 91.38 354 PHE A C 1
ATOM 2875 O O . PHE A 1 354 ? -23.372 -14.154 6.797 1.00 91.38 354 PHE A O 1
ATOM 2882 N N . LYS A 1 355 ? -24.504 -12.336 6.126 1.00 87.81 355 LYS A N 1
ATOM 2883 C CA . LYS A 1 355 ? -24.576 -11.688 7.450 1.00 87.81 355 LYS A CA 1
ATOM 2884 C C . LYS A 1 355 ? -25.041 -12.637 8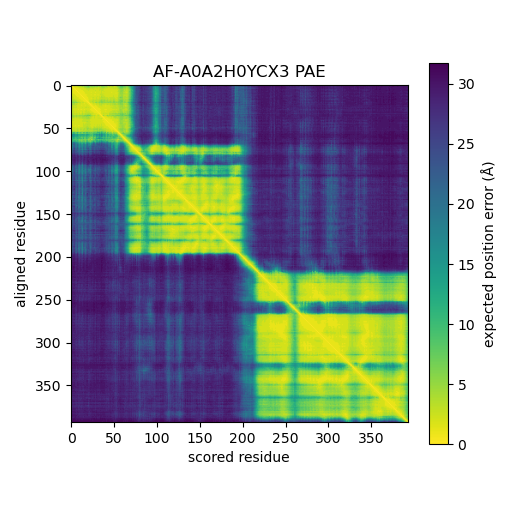.561 1.00 87.81 355 LYS A C 1
ATOM 2886 O O . LYS A 1 355 ? -24.485 -12.622 9.656 1.00 87.81 355 LYS A O 1
ATOM 2891 N N . ASP A 1 356 ? -26.065 -13.429 8.278 1.00 91.00 356 ASP A N 1
ATOM 2892 C CA . ASP A 1 356 ? -26.713 -14.282 9.272 1.00 91.00 356 ASP A CA 1
ATOM 2893 C C . ASP A 1 356 ? -25.821 -15.433 9.751 1.00 91.00 356 ASP A C 1
ATOM 2895 O O . ASP A 1 356 ? -25.992 -15.893 10.876 1.00 91.00 356 ASP A O 1
ATOM 2899 N N . GLU A 1 357 ? -24.842 -15.845 8.942 1.00 92.69 357 GLU A N 1
ATOM 2900 C CA . GLU A 1 357 ? -23.882 -16.910 9.272 1.00 92.69 357 GLU A CA 1
ATOM 2901 C C . GLU A 1 357 ? -22.747 -16.421 10.184 1.00 92.69 357 GLU A C 1
ATOM 2903 O O . GLU A 1 357 ? -22.031 -17.218 10.783 1.00 92.69 357 GLU A O 1
ATOM 2908 N N . VAL A 1 358 ? -22.582 -15.102 10.314 1.00 90.75 358 VAL A N 1
ATOM 2909 C CA . VAL A 1 358 ? -21.541 -14.476 11.147 1.00 90.75 358 VAL A CA 1
ATOM 2910 C C . VAL A 1 358 ? -22.123 -13.572 12.233 1.00 90.75 358 VAL A C 1
ATOM 2912 O O . VAL A 1 358 ? -21.388 -12.837 12.893 1.00 90.75 358 VAL A O 1
ATOM 291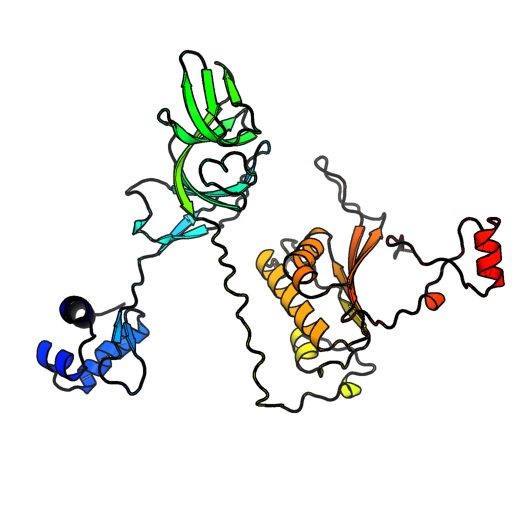5 N N . ALA A 1 359 ? -23.444 -13.588 12.414 1.00 92.81 359 ALA A N 1
ATOM 2916 C CA . ALA A 1 359 ? -24.121 -12.736 13.376 1.00 92.81 359 ALA A CA 1
ATOM 2917 C C . ALA A 1 359 ? -23.680 -13.057 14.814 1.00 92.81 359 ALA A C 1
ATOM 2919 O O . ALA A 1 359 ? -23.555 -14.210 15.219 1.00 92.81 359 ALA A O 1
ATOM 2920 N N . LEU A 1 360 ? -23.479 -12.008 15.609 1.00 91.38 360 LEU A N 1
ATOM 2921 C CA . LEU A 1 360 ? -23.201 -12.099 17.039 1.00 91.38 360 LEU A CA 1
ATOM 2922 C C . LEU A 1 360 ? -24.430 -11.673 17.845 1.00 91.38 360 LEU A C 1
ATOM 2924 O O . LEU A 1 360 ? -25.212 -10.840 17.377 1.00 91.38 360 LEU A O 1
ATOM 2928 N N . PRO A 1 361 ? -24.572 -12.130 19.099 1.00 93.25 361 PRO A N 1
ATOM 2929 C CA . PRO A 1 361 ? -25.611 -11.626 19.983 1.00 93.25 361 PRO A CA 1
ATOM 2930 C C . PRO A 1 361 ? -25.565 -10.097 20.125 1.00 93.25 361 PRO A C 1
ATOM 2932 O O . PRO A 1 361 ? -24.498 -9.461 20.165 1.00 93.25 361 PRO A O 1
ATOM 2935 N N . TYR A 1 362 ? -26.746 -9.489 20.219 1.00 93.38 362 TYR A N 1
ATOM 2936 C CA . TYR A 1 362 ? -26.866 -8.076 20.556 1.00 93.38 362 TYR A CA 1
ATOM 2937 C C . TYR A 1 362 ? -26.328 -7.815 21.971 1.00 93.38 362 TYR A C 1
ATOM 2939 O O . TYR A 1 362 ? -26.607 -8.573 22.893 1.00 93.38 362 TYR A O 1
ATOM 2947 N N . LYS A 1 363 ? -25.588 -6.713 22.158 1.00 88.62 363 LYS A N 1
ATOM 2948 C CA . LYS A 1 363 ? -25.000 -6.360 23.465 1.00 88.62 363 LYS A CA 1
ATOM 2949 C C . LYS A 1 363 ? -26.036 -5.914 24.504 1.00 88.62 363 LYS A C 1
ATOM 2951 O O . LYS A 1 363 ? -25.799 -6.081 25.691 1.00 88.62 363 LYS A O 1
ATOM 2956 N N . ASN A 1 364 ? -27.158 -5.341 24.063 1.00 90.62 364 ASN A N 1
ATOM 2957 C CA . ASN A 1 364 ? -28.221 -4.854 24.942 1.00 90.62 364 ASN A CA 1
ATOM 2958 C C . ASN A 1 364 ? -29.588 -5.428 24.524 1.00 90.62 364 ASN A C 1
ATOM 2960 O O . ASN A 1 364 ? -30.363 -4.743 23.853 1.00 90.62 364 ASN A O 1
ATOM 2964 N N . PRO A 1 365 ? -29.894 -6.690 24.865 1.00 83.88 365 PRO A N 1
ATOM 2965 C CA . PRO A 1 365 ? -31.102 -7.365 24.390 1.00 83.88 365 PRO A CA 1
ATOM 2966 C C . PRO A 1 365 ? -32.409 -6.749 24.918 1.00 83.88 365 PRO A C 1
ATOM 2968 O O . PRO A 1 365 ? -33.474 -7.038 24.379 1.00 83.88 365 PRO A O 1
ATOM 2971 N N . THR A 1 366 ? -32.357 -5.894 25.944 1.00 91.31 366 THR A N 1
ATOM 2972 C CA . THR A 1 366 ? -33.544 -5.244 26.525 1.00 91.31 366 THR A CA 1
ATOM 2973 C C . THR A 1 366 ? -33.975 -3.987 25.764 1.00 91.31 366 THR A C 1
ATOM 2975 O O . THR A 1 366 ? -35.110 -3.522 25.931 1.00 91.31 366 THR A O 1
ATOM 2978 N N . ASP A 1 367 ? -33.125 -3.459 24.879 1.00 96.19 367 ASP A N 1
ATOM 2979 C CA . ASP A 1 367 ? -33.453 -2.321 24.024 1.00 96.19 367 ASP A CA 1
ATOM 2980 C C . ASP A 1 367 ? -34.685 -2.619 23.149 1.00 96.19 367 ASP A C 1
ATOM 2982 O O . ASP A 1 367 ? -34.842 -3.709 22.590 1.00 96.19 367 ASP A O 1
ATOM 2986 N N . ARG A 1 368 ? -35.592 -1.642 23.035 1.00 95.62 368 ARG A N 1
ATOM 2987 C CA . ARG A 1 368 ? -36.863 -1.805 22.312 1.00 95.62 368 ARG A CA 1
ATOM 2988 C C . ARG A 1 368 ? -36.653 -2.138 20.830 1.00 95.62 368 ARG A C 1
ATOM 2990 O O . ARG A 1 368 ? -37.378 -2.977 20.301 1.00 95.62 368 ARG A O 1
ATOM 2997 N N . ARG A 1 369 ? -35.673 -1.513 20.165 1.00 93.56 369 ARG A N 1
ATOM 2998 C CA . ARG A 1 369 ? -35.368 -1.753 18.742 1.00 93.56 369 ARG A CA 1
ATOM 2999 C C . ARG A 1 369 ? -34.757 -3.133 18.550 1.00 93.56 369 ARG A C 1
ATOM 3001 O O . ARG A 1 369 ? -35.088 -3.820 17.592 1.00 93.56 369 ARG A O 1
ATOM 3008 N N . ILE A 1 370 ? -33.902 -3.564 19.476 1.00 93.62 370 ILE A N 1
ATOM 3009 C CA . ILE A 1 370 ? -33.311 -4.907 19.440 1.00 93.62 370 ILE A CA 1
ATOM 3010 C C . ILE A 1 370 ? -34.389 -5.979 19.615 1.00 93.62 370 ILE A C 1
ATOM 3012 O O . ILE A 1 370 ? -34.432 -6.914 18.819 1.00 93.62 370 ILE A O 1
ATOM 3016 N N . ARG A 1 371 ? -35.306 -5.816 20.575 1.00 94.12 371 ARG A N 1
ATOM 3017 C CA . ARG A 1 371 ? -36.449 -6.729 20.744 1.00 94.12 371 ARG A CA 1
ATOM 3018 C C . ARG A 1 371 ? -37.312 -6.817 19.488 1.00 94.12 371 ARG A C 1
ATOM 3020 O O . ARG A 1 371 ? -37.689 -7.913 19.094 1.00 94.12 371 ARG A O 1
ATOM 3027 N N . GLN A 1 372 ? -37.571 -5.684 18.838 1.00 95.62 372 GLN A N 1
ATOM 3028 C CA . GLN A 1 372 ? -38.303 -5.653 17.572 1.00 95.62 372 GLN A CA 1
ATOM 3029 C C . GLN A 1 372 ? -37.545 -6.377 16.450 1.00 95.62 372 GLN A C 1
ATOM 3031 O O . GLN A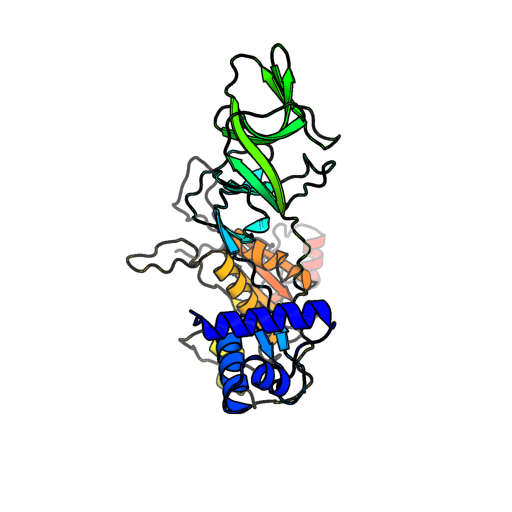 1 372 ? -38.135 -7.172 15.729 1.00 95.62 372 GLN A O 1
ATOM 3036 N N . ASN A 1 373 ? -36.233 -6.164 16.328 1.00 92.88 373 ASN A N 1
ATOM 3037 C CA . ASN A 1 373 ? -35.414 -6.859 15.334 1.00 92.88 373 ASN A CA 1
ATOM 3038 C C . ASN A 1 373 ? -35.400 -8.376 15.559 1.00 92.88 373 ASN A C 1
ATOM 3040 O O . ASN A 1 373 ? -35.512 -9.129 14.597 1.00 92.88 373 ASN A O 1
ATOM 3044 N N . LEU A 1 374 ? -35.274 -8.821 16.813 1.00 92.94 374 LEU A N 1
ATOM 3045 C CA . LEU A 1 374 ? -35.322 -10.239 17.179 1.00 92.94 374 LEU A CA 1
ATOM 3046 C C . LEU A 1 374 ? -36.695 -10.850 16.868 1.00 92.94 374 LEU A C 1
ATOM 3048 O O . LEU A 1 374 ? -36.760 -11.924 16.279 1.00 92.94 374 LEU A O 1
ATOM 3052 N N . ALA A 1 375 ? -37.786 -10.145 17.189 1.00 94.38 375 ALA A N 1
ATOM 3053 C CA . ALA A 1 375 ? -39.143 -10.572 16.840 1.00 94.38 375 ALA A CA 1
ATOM 3054 C C . ALA A 1 375 ? -39.354 -10.680 15.318 1.00 94.38 375 ALA A C 1
ATOM 3056 O O . ALA A 1 375 ? -40.075 -11.559 14.859 1.00 94.38 375 ALA A O 1
ATOM 3057 N N . ASN A 1 376 ? -38.671 -9.839 14.538 1.00 95.06 376 ASN A N 1
ATOM 3058 C CA . ASN A 1 376 ? -38.674 -9.877 13.074 1.00 95.06 376 ASN A CA 1
ATOM 3059 C C . ASN A 1 376 ? -37.702 -10.921 12.481 1.00 95.06 376 ASN A C 1
ATOM 3061 O O . ASN A 1 376 ? -37.455 -10.906 11.277 1.00 95.06 376 ASN A O 1
ATOM 3065 N N . GLY A 1 377 ? -37.120 -11.805 13.300 1.00 93.81 377 GLY A N 1
ATOM 3066 C CA . GLY A 1 377 ? -36.261 -12.901 12.841 1.00 93.81 377 GLY A CA 1
ATOM 3067 C C . GLY A 1 377 ? -34.774 -12.562 12.700 1.00 93.81 377 GLY A C 1
ATOM 3068 O O . GLY A 1 377 ? -34.022 -13.368 12.156 1.00 93.81 377 GLY A O 1
ATOM 3069 N N . SER A 1 378 ? -34.311 -11.404 13.189 1.00 93.38 378 SER A N 1
ATOM 3070 C CA . SER A 1 378 ? -32.875 -11.093 13.216 1.00 93.38 378 SER A CA 1
ATOM 3071 C C . SER A 1 378 ? -32.111 -12.130 14.042 1.00 93.38 378 SER A C 1
ATOM 3073 O O . SER A 1 378 ? -32.409 -12.321 15.220 1.00 93.38 378 SER A O 1
ATOM 3075 N N . LYS A 1 379 ? -31.067 -12.736 13.464 1.00 93.62 379 LYS A N 1
ATOM 3076 C CA . LYS A 1 379 ? -30.175 -13.662 14.188 1.00 93.62 379 LYS A CA 1
ATOM 3077 C C . LYS A 1 379 ? -29.154 -12.955 15.088 1.00 93.62 379 LYS A C 1
ATOM 3079 O O . LYS A 1 379 ? -28.436 -13.609 15.838 1.00 93.62 379 LYS A O 1
ATOM 3084 N N . GLY A 1 380 ? -29.079 -11.623 15.034 1.00 93.00 380 GLY A N 1
ATOM 3085 C CA . GLY A 1 380 ? -28.159 -10.842 15.854 1.00 93.00 380 GLY A CA 1
ATOM 3086 C C . GLY A 1 380 ? -27.638 -9.582 15.168 1.00 93.00 380 GLY A C 1
ATOM 3087 O O . GLY A 1 380 ? -28.165 -9.099 14.163 1.00 93.00 380 GLY A O 1
ATOM 3088 N N . ARG A 1 381 ? -26.571 -9.023 15.733 1.00 92.00 381 ARG A N 1
ATOM 3089 C CA . ARG A 1 381 ? -25.824 -7.911 15.137 1.00 92.00 381 ARG A CA 1
ATOM 3090 C C . ARG A 1 381 ? -24.700 -8.436 14.253 1.00 92.00 381 ARG A C 1
ATOM 3092 O O . ARG A 1 381 ? -24.149 -9.502 14.498 1.00 92.00 381 ARG A O 1
ATOM 3099 N N . MET A 1 382 ? -24.275 -7.615 13.301 1.00 90.62 382 MET A N 1
ATOM 3100 C CA . MET A 1 382 ? -22.999 -7.847 12.635 1.00 90.62 382 MET A CA 1
ATOM 3101 C C . MET A 1 382 ? -21.833 -7.740 13.635 1.00 90.62 382 MET A C 1
ATOM 3103 O O . MET A 1 382 ? -21.880 -6.899 14.551 1.00 90.62 382 MET A O 1
ATOM 3107 N N . PRO A 1 383 ? -20.775 -8.553 13.467 1.00 89.50 383 PRO A N 1
ATOM 3108 C CA . PRO A 1 383 ? -19.465 -8.243 14.012 1.00 89.50 383 PRO A CA 1
ATOM 3109 C C . PRO A 1 383 ? -19.062 -6.816 13.643 1.00 89.50 383 PRO A C 1
ATOM 3111 O O . PRO A 1 383 ? -19.426 -6.302 12.583 1.00 89.50 383 PRO A O 1
ATOM 3114 N N . TYR A 1 384 ? -18.339 -6.158 14.545 1.00 91.25 384 TYR A N 1
ATOM 3115 C CA . TYR A 1 384 ? -17.778 -4.852 14.228 1.00 91.25 384 TYR A CA 1
ATOM 3116 C C . TYR A 1 384 ? -16.609 -5.020 13.256 1.00 91.25 384 TYR A C 1
ATOM 3118 O O . TYR A 1 384 ? -16.078 -6.117 13.092 1.00 91.25 384 TYR A O 1
ATOM 3126 N N . SER A 1 385 ? -16.168 -3.917 12.655 1.00 92.06 385 SER A N 1
ATOM 3127 C CA . SER A 1 385 ? -14.957 -3.875 11.830 1.00 92.06 385 SER A CA 1
ATOM 3128 C C . SER A 1 385 ? -13.668 -4.080 12.632 1.00 92.06 385 SER A C 1
ATOM 3130 O O . SER A 1 385 ? -12.578 -3.892 12.112 1.00 92.06 385 SER A O 1
ATOM 3132 N N . TRP A 1 386 ? -13.765 -4.467 13.898 1.00 91.50 386 TRP A N 1
ATOM 3133 C CA . TRP A 1 386 ? -12.649 -4.931 14.696 1.00 91.50 386 TRP A CA 1
ATOM 3134 C C . TRP A 1 386 ? -13.083 -6.161 15.482 1.00 91.50 386 TRP A C 1
ATOM 3136 O O . TRP A 1 386 ? -14.246 -6.281 15.888 1.00 91.50 386 TRP A O 1
ATOM 3146 N N . PHE A 1 387 ? -12.149 -7.077 15.688 1.00 88.12 387 PHE A N 1
ATOM 3147 C CA . PHE A 1 387 ? -12.406 -8.293 16.435 1.00 88.12 387 PHE A CA 1
ATOM 3148 C C . PHE A 1 387 ? -11.163 -8.787 17.166 1.00 88.12 387 PHE A C 1
ATOM 3150 O O . PHE A 1 387 ? -10.031 -8.642 16.703 1.00 88.12 387 PHE A O 1
ATOM 3157 N N . GLU A 1 388 ? -11.417 -9.399 18.316 1.00 84.38 388 GLU A N 1
ATOM 3158 C CA . GLU A 1 388 ? -10.429 -10.065 19.152 1.00 84.38 388 GLU A CA 1
ATOM 3159 C C . GLU A 1 388 ? -10.648 -11.571 19.021 1.00 84.38 388 GLU A C 1
ATOM 3161 O O . GLU A 1 388 ? -11.593 -12.127 19.580 1.00 84.38 388 GLU A O 1
ATOM 3166 N N . PHE A 1 389 ? -9.780 -12.230 18.258 1.00 73.75 389 PHE A N 1
ATOM 3167 C CA . PHE A 1 389 ? -9.690 -13.685 18.242 1.00 73.75 389 PHE A CA 1
ATOM 3168 C C . PHE A 1 389 ? -8.299 -14.067 18.726 1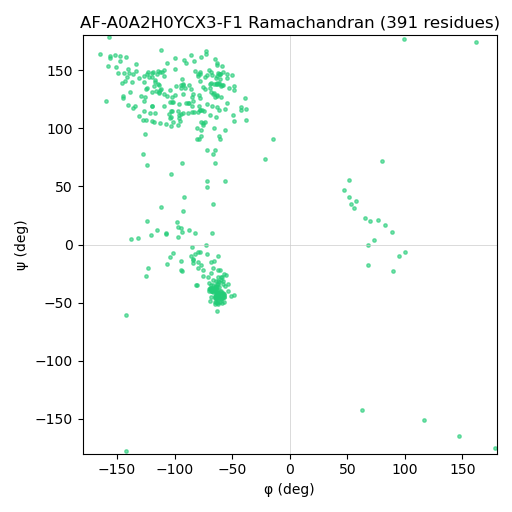.00 73.75 389 PHE A C 1
ATOM 3170 O O . PHE A 1 389 ? -7.306 -13.893 18.017 1.00 73.75 389 PHE A O 1
ATOM 3177 N N . ASN A 1 390 ? -8.228 -14.560 19.961 1.00 67.56 390 ASN A N 1
ATOM 3178 C CA . ASN A 1 390 ? -7.011 -15.156 20.487 1.00 67.56 390 ASN A CA 1
ATOM 3179 C C . ASN A 1 390 ? -6.861 -16.538 19.846 1.00 67.56 390 ASN A C 1
ATOM 3181 O O . ASN A 1 390 ? -7.568 -17.471 20.212 1.00 67.56 390 ASN A O 1
ATOM 3185 N N . LEU A 1 391 ? -5.943 -16.662 18.885 1.00 57.41 391 LEU A N 1
ATOM 3186 C CA . LEU A 1 391 ? -5.600 -17.944 18.252 1.00 57.41 391 LEU A CA 1
ATOM 3187 C C . LEU A 1 391 ? -4.794 -18.873 19.178 1.00 57.41 391 LEU A C 1
ATOM 3189 O O . LEU A 1 391 ? -4.446 -19.978 18.779 1.00 57.41 391 LEU A O 1
ATOM 3193 N N . VAL A 1 392 ? -4.494 -18.427 20.402 1.00 43.56 392 VAL A N 1
ATOM 3194 C CA . VAL A 1 392 ? -3.708 -19.169 21.388 1.00 43.56 392 VAL A CA 1
ATOM 3195 C C . VAL A 1 392 ? -4.612 -19.562 22.556 1.00 43.56 392 VAL A C 1
ATOM 3197 O O . VAL A 1 392 ? -4.958 -18.729 23.397 1.00 43.56 392 VAL A O 1
ATOM 3200 N N . LYS A 1 393 ? -4.986 -20.841 22.589 1.00 37.88 393 LYS A N 1
ATOM 3201 C CA . LYS A 1 393 ? -4.908 -21.634 23.814 1.00 37.88 393 LYS A CA 1
ATOM 3202 C C . LYS A 1 393 ? -3.692 -22.533 23.694 1.00 37.88 393 LYS A C 1
ATOM 3204 O O . LYS A 1 393 ? -3.508 -23.075 22.582 1.00 37.88 393 LYS A O 1
#

Mean predicted aligned error: 19.62 Å

Secondary structure (DSSP, 8-state):
---HHHHHHHHHHHHHHHHHSSPPPHHHHHHHHT-S-HHHHHHHHHHHHHTTSEEE-TT-TT-EEE---PPEEEEEEEEEEETTS---------EEEEEGGGSPTT--EEEEEEESSTTGGGT--TT-EEEEE--S---TT-EEEEEETTTEEEEEEEEEETTEEEEE-SSTTSPPEEEETTS-EEEEEEEEEEE----------------S-----PPPGGGGTT----S-HHHHHHHSPTT-EEEEEE-----BS--BTTB---B-HHHHHHHHHHHHHHHHHHEEEEEEEEEEE-HHHHHHHHHHTGGGT-S-EEEEEEE-S------TTS----EEEEEEEESSS-----GGGS-B--S-TTSHHHHHHHHTT---BPPPSEEE-----

Nearest PDB structures (foldseek):
  3k2z-assembly1_B  TM=5.564E-01  e=1.712E-18  Thermotoga maritima
  8urk-assembly1_B  TM=8.230E-01  e=1.778E-09  Burkholderia cenocepacia
  6pbd-assembly1_B  TM=7.983E-01  e=1.885E-09  Caulobacter vibrioides
  1g60-assembly1_A  TM=8.136E-01  e=6.850E-09  Moraxella bovis
  6pbd-assembly1_A  TM=7.169E-01  e=1.306E-08  Caulobacter vibrioides

Radius of gyration: 30.39 Å; Cα contacts (8 Å, |Δi|>4): 645; chains: 1; bounding box: 76×71×77 Å